Protein AF-A0AAD9GM87-F1 (afdb_monomer)

Organism: NCBI:txid4793

pLDDT: mean 74.03, std 19.78, range [23.42, 97.19]

Sequence (408 aa):
MTSHSIRRGAAAYANASPKLAIQWISTRGAWLLESLTKAFAYIGTTTKEDQSVAKVLAGYPSPDLPVVTPSIRDLQERLSALEYKQLITLRSELYRHVTGFHDVRFNVALEVIDATFAALLIHLEEVQTAAASSDGVTVVHRYLYELQRGVAATNARLGSSISLNTCCKWGGHLKAHWQAVNHGQIGNAVAGGDTLLVSTLENVLNQLVLVNEKLGRLEDTYRQLIAQPPFETPQRLLAQVHPRVAAAGTPPDTPAIAMTSTLAGCLLNWYTNHIWETVKGKKEQNKRADSKAAINIMLILYQKPLEIPAEPVRSHSDGETSYQQWKNALWTLAVAMDAAVNECLYALDQRKPTRKAASLRKRWKALKLTNPDAVQAIVAQFLQMKANGQVIDACTPETHLWKAKDLV

Structure (mmCIF, N/CA/C/O backbone):
data_AF-A0AAD9GM87-F1
#
_entry.id   AF-A0AAD9GM87-F1
#
loop_
_atom_site.group_PDB
_atom_site.id
_atom_site.type_symbol
_atom_site.label_atom_id
_atom_site.label_alt_id
_atom_site.label_comp_id
_atom_site.label_asym_id
_atom_site.label_entity_id
_atom_site.label_seq_id
_atom_site.pdbx_PDB_ins_code
_atom_site.Cartn_x
_atom_site.Cartn_y
_atom_site.Cartn_z
_atom_site.occupancy
_atom_site.B_iso_or_equiv
_atom_site.auth_seq_id
_atom_site.auth_comp_id
_atom_site.auth_asym_id
_atom_site.auth_atom_id
_atom_site.pdbx_PDB_model_num
ATOM 1 N N . MET A 1 1 ? 3.669 17.984 -2.381 1.00 38.38 1 MET A N 1
ATOM 2 C CA . MET A 1 1 ? 4.697 16.917 -2.428 1.00 38.38 1 MET A CA 1
ATOM 3 C C . MET A 1 1 ? 4.401 15.978 -3.592 1.00 38.38 1 MET A C 1
ATOM 5 O O . MET A 1 1 ? 3.254 15.597 -3.761 1.00 38.38 1 MET A O 1
ATOM 9 N N . THR A 1 2 ? 5.383 15.657 -4.441 1.00 33.78 2 THR A N 1
ATOM 10 C CA . THR A 1 2 ? 5.207 14.661 -5.518 1.00 33.78 2 THR A CA 1
ATOM 11 C C . THR A 1 2 ? 5.514 13.267 -4.963 1.00 33.78 2 THR A C 1
ATOM 13 O O . THR A 1 2 ? 6.419 13.124 -4.150 1.00 33.78 2 THR A O 1
ATOM 16 N N . SER A 1 3 ? 4.789 12.230 -5.389 1.00 44.00 3 SER A N 1
ATOM 17 C CA . SER A 1 3 ? 4.810 10.855 -4.832 1.00 44.00 3 SER A CA 1
ATOM 18 C C . SER A 1 3 ? 6.194 10.200 -4.633 1.00 44.00 3 SER A C 1
ATOM 20 O O . SER A 1 3 ? 6.337 9.257 -3.857 1.00 44.00 3 SER A O 1
ATOM 22 N N . HIS A 1 4 ? 7.243 10.702 -5.291 1.00 48.03 4 HIS A N 1
ATOM 23 C CA . HIS A 1 4 ? 8.620 10.249 -5.092 1.00 48.03 4 HIS A CA 1
ATOM 24 C C . HIS A 1 4 ? 9.280 10.760 -3.803 1.00 48.03 4 HIS A C 1
ATOM 26 O O . HIS A 1 4 ? 10.214 10.113 -3.329 1.00 48.03 4 HIS A O 1
ATOM 32 N N . SER A 1 5 ? 8.834 11.882 -3.225 1.00 58.75 5 SER A N 1
ATOM 33 C CA . SER A 1 5 ? 9.427 12.415 -1.990 1.00 58.75 5 SER A CA 1
ATOM 34 C C . SER A 1 5 ? 9.162 11.504 -0.793 1.00 58.75 5 SER A C 1
ATOM 36 O O . SER A 1 5 ? 10.037 11.368 0.050 1.00 58.75 5 SER A O 1
ATOM 38 N N . ILE A 1 6 ? 8.009 10.824 -0.760 1.00 57.88 6 ILE A N 1
ATOM 39 C CA . ILE A 1 6 ? 7.634 9.901 0.323 1.00 57.88 6 ILE A CA 1
ATOM 40 C C . ILE A 1 6 ? 8.477 8.627 0.258 1.00 57.88 6 ILE A C 1
ATOM 42 O O . ILE A 1 6 ? 9.118 8.272 1.239 1.00 57.88 6 ILE A O 1
ATOM 46 N N . ARG A 1 7 ? 8.568 7.981 -0.915 1.00 62.53 7 ARG A N 1
ATOM 47 C CA . ARG A 1 7 ? 9.427 6.793 -1.095 1.00 62.53 7 ARG A CA 1
ATOM 48 C C . ARG A 1 7 ? 10.894 7.098 -0.797 1.00 62.53 7 ARG A C 1
ATOM 50 O O . ARG A 1 7 ? 11.572 6.283 -0.181 1.00 62.53 7 ARG A O 1
ATOM 57 N N . ARG A 1 8 ? 11.379 8.272 -1.219 1.00 65.38 8 ARG A N 1
ATOM 58 C CA . ARG A 1 8 ? 12.744 8.727 -0.929 1.00 65.38 8 ARG A CA 1
ATOM 59 C C . ARG A 1 8 ? 12.942 9.012 0.561 1.00 65.38 8 ARG A C 1
ATOM 61 O O . ARG A 1 8 ? 13.952 8.587 1.103 1.00 65.38 8 ARG A O 1
ATOM 68 N N . GLY A 1 9 ? 12.000 9.705 1.201 1.00 66.69 9 GLY A N 1
ATOM 69 C CA . GLY A 1 9 ? 12.052 10.041 2.625 1.00 66.69 9 GLY A CA 1
ATOM 70 C C . GLY A 1 9 ? 12.019 8.802 3.513 1.00 66.69 9 GLY A C 1
ATOM 71 O O . GLY A 1 9 ? 12.904 8.632 4.339 1.00 66.69 9 GLY A O 1
ATOM 72 N N . ALA A 1 10 ? 11.081 7.884 3.267 1.00 66.94 10 ALA A N 1
ATOM 73 C CA . ALA A 1 10 ? 10.981 6.617 3.989 1.00 66.94 10 ALA A CA 1
ATOM 74 C C . ALA A 1 10 ? 12.241 5.752 3.821 1.00 66.94 10 ALA A C 1
ATOM 76 O O . ALA A 1 10 ? 12.748 5.204 4.795 1.00 66.94 10 ALA A O 1
ATOM 77 N N . ALA A 1 11 ? 12.792 5.669 2.604 1.00 70.44 11 ALA A N 1
ATOM 78 C CA . ALA A 1 11 ? 14.033 4.935 2.364 1.00 70.44 11 ALA A CA 1
ATOM 79 C C . ALA A 1 11 ? 15.238 5.582 3.066 1.00 70.44 11 ALA A C 1
ATOM 81 O O . ALA A 1 11 ? 16.054 4.869 3.642 1.00 70.44 11 ALA A O 1
ATOM 82 N N . ALA A 1 12 ? 15.340 6.915 3.050 1.00 68.00 12 ALA A N 1
ATOM 83 C CA . ALA A 1 12 ? 16.399 7.638 3.751 1.00 68.00 12 ALA A CA 1
ATOM 84 C C . ALA A 1 12 ? 16.293 7.468 5.275 1.00 68.00 12 ALA A C 1
ATOM 86 O O . ALA A 1 12 ? 17.303 7.216 5.925 1.00 68.00 12 ALA A O 1
ATOM 87 N N . TYR A 1 13 ? 15.077 7.541 5.821 1.00 72.25 13 TYR A N 1
ATOM 88 C CA . TYR A 1 13 ? 14.807 7.329 7.241 1.00 72.25 13 TYR A CA 1
ATOM 89 C C . TYR A 1 13 ? 15.160 5.900 7.672 1.00 72.25 13 TYR A C 1
ATOM 91 O O . TYR A 1 13 ? 15.914 5.709 8.620 1.00 72.25 13 TYR A O 1
ATOM 99 N N . ALA A 1 14 ? 14.703 4.886 6.928 1.00 77.25 14 ALA A N 1
ATOM 100 C CA . ALA A 1 14 ? 15.049 3.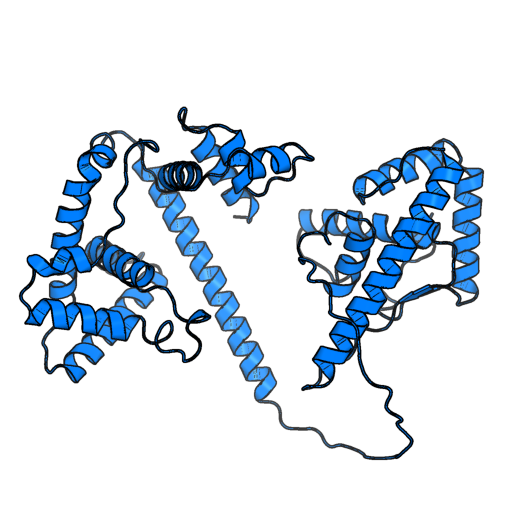495 7.209 1.00 77.25 14 ALA A CA 1
ATOM 101 C C . ALA A 1 14 ? 16.564 3.240 7.109 1.00 77.25 14 ALA A C 1
ATOM 103 O O . ALA A 1 14 ? 17.116 2.517 7.933 1.00 77.25 14 ALA A O 1
ATOM 104 N N . ASN A 1 15 ? 17.249 3.865 6.143 1.00 74.44 15 ASN A N 1
ATOM 105 C CA . ASN A 1 15 ? 18.697 3.728 5.957 1.00 74.44 15 ASN A CA 1
ATOM 106 C C . ASN A 1 15 ? 19.518 4.405 7.066 1.00 74.44 15 ASN A C 1
ATOM 108 O O . ASN A 1 15 ? 20.688 4.082 7.234 1.00 74.44 15 ASN A O 1
ATOM 112 N N . ALA A 1 16 ? 18.929 5.334 7.823 1.00 73.94 16 ALA A N 1
ATOM 113 C CA . ALA A 1 16 ? 19.574 5.907 9.001 1.00 73.94 16 ALA A CA 1
ATOM 114 C C . ALA A 1 16 ? 19.637 4.914 10.177 1.00 73.94 16 ALA A C 1
ATOM 116 O O . ALA A 1 16 ? 20.406 5.127 11.112 1.00 73.94 16 ALA A O 1
ATOM 117 N N . SER A 1 17 ? 18.861 3.822 10.141 1.00 74.00 17 SER A N 1
ATOM 118 C CA . SER A 1 17 ? 18.936 2.771 11.154 1.00 74.00 17 SER A CA 1
ATOM 119 C C . SER A 1 17 ? 20.135 1.851 10.890 1.00 74.00 17 SER A C 1
ATOM 121 O O . SER A 1 17 ? 20.132 1.133 9.888 1.00 74.00 17 SER A O 1
ATOM 123 N N . PRO A 1 18 ? 21.126 1.766 11.802 1.00 76.50 18 PRO A N 1
ATOM 124 C CA . PRO A 1 18 ? 22.280 0.876 11.633 1.00 76.50 18 PRO A CA 1
ATOM 125 C C . PRO A 1 18 ? 21.903 -0.612 11.715 1.00 76.50 18 PRO A C 1
ATOM 127 O O . PRO A 1 18 ? 22.716 -1.478 11.406 1.00 76.50 18 PRO A O 1
ATOM 130 N N . LYS A 1 19 ? 20.669 -0.913 12.141 1.00 79.19 19 LYS A N 1
ATOM 131 C CA . LYS A 1 19 ? 20.128 -2.267 12.304 1.00 79.19 19 LYS A CA 1
ATOM 132 C C . LYS A 1 19 ? 19.410 -2.783 11.052 1.00 79.19 19 LYS A C 1
ATOM 134 O O . LYS A 1 19 ? 18.971 -3.930 11.035 1.00 79.19 19 LYS A O 1
ATOM 139 N N . LEU A 1 20 ? 19.255 -1.954 10.016 1.00 78.81 20 LEU A N 1
ATOM 140 C CA . LEU A 1 20 ? 18.622 -2.346 8.759 1.00 78.81 20 LEU A CA 1
ATOM 141 C C . LEU A 1 20 ? 19.649 -2.431 7.632 1.00 78.81 20 LEU A C 1
ATOM 143 O O . LEU A 1 20 ? 20.338 -1.466 7.315 1.00 78.81 20 LEU A O 1
ATOM 147 N N . ALA A 1 21 ? 19.698 -3.581 6.963 1.00 79.31 21 ALA A N 1
ATOM 148 C CA . ALA A 1 21 ? 20.500 -3.729 5.759 1.00 79.31 21 ALA A CA 1
ATOM 149 C C . ALA A 1 21 ? 19.859 -2.984 4.572 1.00 79.31 21 ALA A C 1
ATOM 151 O O . ALA A 1 21 ? 18.651 -3.079 4.334 1.00 79.31 21 ALA A O 1
ATOM 152 N N . ILE A 1 22 ? 20.681 -2.327 3.745 1.00 72.62 22 ILE A N 1
ATOM 153 C CA . ILE A 1 22 ? 20.227 -1.628 2.526 1.00 72.62 22 ILE A CA 1
ATOM 154 C C . ILE A 1 22 ? 19.474 -2.553 1.559 1.00 72.62 22 ILE A C 1
ATOM 156 O O . ILE A 1 22 ? 18.558 -2.126 0.852 1.00 72.62 22 ILE A O 1
ATOM 160 N N . GLN A 1 23 ? 19.812 -3.843 1.571 1.00 70.75 23 GLN A N 1
ATOM 161 C CA . GLN A 1 23 ? 19.120 -4.894 0.833 1.00 70.75 23 GLN A CA 1
ATOM 162 C C . GLN A 1 23 ? 17.638 -5.000 1.226 1.00 70.75 23 GLN A C 1
ATOM 164 O O . GLN A 1 23 ? 16.769 -5.111 0.355 1.00 70.75 23 GLN A O 1
ATOM 169 N N . TRP A 1 24 ? 17.335 -4.937 2.525 1.00 74.62 24 TRP A N 1
ATOM 170 C CA . TRP A 1 24 ? 15.972 -5.048 3.048 1.00 74.62 24 TRP A CA 1
ATOM 171 C C . TRP A 1 24 ? 15.127 -3.823 2.687 1.00 74.62 24 TRP A C 1
ATOM 173 O O . TRP A 1 24 ? 13.936 -3.947 2.405 1.00 74.62 24 TRP A O 1
ATOM 183 N N . ILE A 1 25 ? 15.750 -2.648 2.619 1.00 69.44 25 ILE A N 1
ATOM 184 C CA . ILE A 1 25 ? 15.097 -1.399 2.207 1.00 69.44 25 ILE A CA 1
ATOM 185 C C . ILE A 1 25 ? 14.853 -1.395 0.688 1.00 69.44 25 ILE A C 1
ATOM 187 O O . ILE A 1 25 ? 13.777 -1.016 0.217 1.00 69.44 25 ILE A O 1
ATOM 191 N N . SER A 1 26 ? 15.835 -1.858 -0.090 1.00 68.25 26 SER A N 1
ATOM 192 C CA . SER A 1 26 ? 15.800 -1.843 -1.560 1.00 68.25 26 SER A CA 1
ATOM 193 C C . SER A 1 26 ? 14.722 -2.764 -2.141 1.00 68.25 26 SER A C 1
ATOM 195 O O . SER A 1 26 ? 14.020 -2.371 -3.076 1.00 68.25 26 SER A O 1
ATOM 197 N N . THR A 1 27 ? 14.550 -3.958 -1.563 1.00 67.19 27 THR A N 1
ATOM 198 C CA . THR A 1 27 ? 13.514 -4.934 -1.958 1.00 67.19 27 THR A CA 1
ATOM 199 C C . THR A 1 27 ? 12.097 -4.408 -1.707 1.00 67.19 27 THR A C 1
ATOM 201 O O . THR A 1 27 ? 11.232 -4.542 -2.571 1.00 67.19 27 THR A O 1
ATOM 204 N N . ARG A 1 28 ? 11.868 -3.719 -0.581 1.00 72.62 28 ARG A N 1
ATOM 205 C CA . ARG A 1 28 ? 10.544 -3.204 -0.168 1.00 72.62 28 ARG A CA 1
ATOM 206 C C . ARG A 1 28 ? 10.148 -1.903 -0.837 1.00 72.62 28 ARG A C 1
ATOM 208 O O . ARG A 1 28 ? 8.976 -1.657 -1.101 1.00 72.62 28 ARG A O 1
ATOM 215 N N . GLY A 1 29 ? 11.123 -1.067 -1.167 1.00 67.88 29 GLY A N 1
ATOM 216 C CA . GLY A 1 29 ? 10.846 0.173 -1.866 1.00 67.88 29 GLY A CA 1
ATOM 217 C C . GLY A 1 29 ? 10.525 -0.013 -3.349 1.00 67.88 29 GLY A C 1
ATOM 218 O O . GLY A 1 29 ? 10.421 1.004 -4.026 1.00 67.88 29 GLY A O 1
ATOM 219 N N . ALA A 1 30 ? 10.400 -1.246 -3.868 1.00 61.91 30 ALA A N 1
ATOM 220 C CA . ALA A 1 30 ? 10.158 -1.560 -5.282 1.00 61.91 30 ALA A CA 1
ATOM 221 C C . ALA A 1 30 ? 11.105 -0.792 -6.228 1.00 61.91 30 ALA A C 1
ATOM 223 O O . ALA A 1 30 ? 10.689 -0.213 -7.240 1.00 61.91 30 ALA A O 1
ATOM 224 N N . TRP A 1 31 ? 12.381 -0.700 -5.840 1.00 62.16 31 TRP A N 1
ATOM 225 C CA . TRP A 1 31 ? 13.426 -0.071 -6.640 1.00 62.16 31 TRP A CA 1
ATOM 226 C C . TRP A 1 31 ? 13.894 -1.085 -7.686 1.00 62.16 31 TRP A C 1
ATOM 228 O O . TRP A 1 31 ? 14.299 -2.199 -7.357 1.00 62.16 31 TRP A O 1
ATOM 238 N N . LEU A 1 32 ? 13.818 -0.707 -8.962 1.00 51.78 32 LEU A N 1
ATOM 239 C CA . LEU A 1 32 ? 14.325 -1.517 -10.067 1.00 51.78 32 LEU A CA 1
ATOM 240 C C . LEU A 1 32 ? 15.862 -1.570 -9.999 1.00 51.78 32 LEU A C 1
ATOM 242 O O . LEU A 1 32 ? 16.528 -0.711 -10.573 1.00 51.78 32 LEU A O 1
ATOM 246 N N . LEU A 1 33 ? 16.424 -2.585 -9.337 1.00 49.31 33 LEU A N 1
ATOM 247 C CA . LEU A 1 33 ? 17.770 -3.073 -9.649 1.00 49.31 33 LEU A CA 1
ATOM 248 C C . LEU A 1 33 ? 17.645 -4.443 -10.331 1.00 49.31 33 LEU A C 1
ATOM 250 O O . LEU A 1 33 ? 16.914 -5.324 -9.878 1.00 49.31 33 LEU A O 1
ATOM 254 N N . GLU A 1 34 ? 18.295 -4.600 -11.484 1.00 57.72 34 GLU A N 1
ATOM 255 C CA . GLU A 1 34 ? 18.295 -5.849 -12.255 1.00 57.72 34 GLU A CA 1
ATOM 256 C C . GLU A 1 34 ? 18.873 -7.012 -11.438 1.00 57.72 34 GLU A C 1
ATOM 258 O O . GLU A 1 34 ? 19.843 -6.814 -10.721 1.00 57.72 34 GLU A O 1
ATOM 263 N N . SER A 1 35 ? 18.325 -8.223 -11.619 1.00 41.81 35 SER A N 1
ATOM 264 C CA . SER A 1 35 ? 18.766 -9.548 -11.115 1.00 41.81 35 SER A CA 1
ATOM 265 C C . SER A 1 35 ? 19.066 -9.705 -9.605 1.00 41.81 35 SER A C 1
ATOM 267 O O . SER A 1 35 ? 18.519 -10.624 -8.998 1.00 41.81 35 SER A O 1
ATOM 269 N N . LEU A 1 36 ? 19.820 -8.802 -8.966 1.00 45.97 36 LEU A N 1
ATOM 270 C CA . LEU A 1 36 ? 20.133 -8.788 -7.534 1.00 45.97 36 LEU A CA 1
ATOM 271 C C . LEU A 1 36 ? 18.905 -8.525 -6.654 1.00 45.97 36 LEU A C 1
ATOM 273 O O . LEU A 1 36 ? 18.722 -9.246 -5.683 1.00 45.97 36 LEU A O 1
ATOM 277 N N . THR A 1 37 ? 18.012 -7.576 -6.984 1.00 50.72 37 THR A N 1
ATOM 278 C CA . THR A 1 37 ? 16.775 -7.374 -6.190 1.00 50.72 37 THR A CA 1
ATOM 279 C C . THR A 1 37 ? 15.890 -8.617 -6.214 1.00 50.72 37 THR A C 1
ATOM 281 O O . THR A 1 37 ? 15.224 -8.914 -5.228 1.00 50.72 37 THR A O 1
ATOM 284 N N . LYS A 1 38 ? 15.913 -9.380 -7.316 1.00 47.25 38 LYS A N 1
ATOM 285 C CA . LYS A 1 38 ? 15.184 -10.646 -7.424 1.00 47.25 38 LYS A CA 1
ATOM 286 C C . LYS A 1 38 ? 15.829 -11.705 -6.526 1.00 47.25 38 LYS A C 1
ATOM 288 O O . LYS A 1 38 ? 15.128 -12.268 -5.701 1.00 47.25 38 LYS A O 1
ATOM 293 N N . ALA A 1 39 ? 17.147 -11.905 -6.596 1.00 45.66 39 ALA A N 1
ATOM 294 C CA . ALA A 1 39 ? 17.861 -12.817 -5.694 1.00 45.66 39 ALA A CA 1
ATOM 295 C C . ALA A 1 39 ? 17.660 -12.455 -4.207 1.00 45.66 39 ALA A C 1
ATOM 297 O O . ALA A 1 39 ? 17.397 -13.326 -3.384 1.00 45.66 39 ALA A O 1
ATOM 298 N N . PHE A 1 40 ? 17.678 -11.165 -3.872 1.00 49.47 40 PHE A N 1
ATOM 299 C CA . PHE A 1 40 ? 17.427 -10.674 -2.519 1.00 49.47 40 PHE A CA 1
ATOM 300 C C . PHE A 1 40 ? 15.969 -10.780 -2.070 1.00 49.47 40 PHE A C 1
ATOM 302 O O . PHE A 1 40 ? 15.737 -10.936 -0.878 1.00 49.47 40 PHE A O 1
ATOM 309 N N . ALA A 1 41 ? 15.000 -10.741 -2.986 1.00 55.00 41 ALA A N 1
ATOM 310 C CA . ALA A 1 41 ? 13.604 -11.040 -2.675 1.00 55.00 41 ALA A CA 1
ATOM 311 C C . ALA A 1 41 ? 13.370 -12.542 -2.427 1.00 55.00 41 ALA A C 1
ATOM 313 O O . ALA A 1 41 ? 12.515 -12.899 -1.633 1.00 55.00 41 ALA A O 1
ATOM 314 N N . TYR A 1 42 ? 14.139 -13.434 -3.064 1.00 47.28 42 TYR A N 1
ATOM 315 C CA . TYR A 1 42 ? 14.036 -14.880 -2.810 1.00 47.28 42 TYR A CA 1
ATOM 316 C C . TYR A 1 42 ? 14.801 -15.336 -1.555 1.00 47.28 42 TYR A C 1
ATOM 318 O O . TYR A 1 42 ? 14.427 -16.339 -0.958 1.00 47.28 42 TYR A O 1
ATOM 326 N N . ILE A 1 43 ? 15.862 -14.622 -1.156 1.00 49.62 43 ILE A N 1
ATOM 327 C CA . ILE A 1 43 ? 16.768 -15.031 -0.063 1.00 49.62 43 ILE A CA 1
ATOM 328 C C . ILE A 1 43 ? 16.617 -14.154 1.200 1.00 49.62 43 ILE A C 1
ATOM 330 O O . ILE A 1 43 ? 16.989 -14.587 2.284 1.00 49.62 43 ILE A O 1
ATOM 334 N N . GLY A 1 44 ? 16.075 -12.933 1.099 1.00 49.44 44 GLY A N 1
ATOM 335 C CA . GLY A 1 44 ? 16.122 -11.922 2.171 1.00 49.44 44 GLY A CA 1
ATOM 336 C C . GLY A 1 44 ? 14.846 -11.098 2.357 1.00 49.44 44 GLY A C 1
ATOM 337 O O . GLY A 1 44 ? 14.932 -9.896 2.631 1.00 49.44 44 GLY A O 1
ATOM 338 N N . THR A 1 45 ? 13.675 -11.710 2.158 1.00 60.53 45 THR A N 1
ATOM 339 C CA . THR A 1 45 ? 12.394 -11.150 2.617 1.00 60.53 45 THR A CA 1
ATOM 340 C C . THR A 1 45 ? 11.655 -12.168 3.475 1.00 60.53 45 THR A C 1
ATOM 342 O O . THR A 1 45 ? 10.713 -12.824 3.034 1.00 60.53 45 THR A O 1
ATOM 345 N N . THR A 1 46 ? 12.111 -12.325 4.711 1.00 71.75 46 THR A N 1
ATOM 346 C CA . THR A 1 46 ? 11.346 -13.003 5.754 1.00 71.75 46 THR A CA 1
ATOM 347 C C . THR A 1 46 ? 10.356 -12.029 6.393 1.00 71.75 46 THR A C 1
ATOM 349 O O . THR A 1 46 ? 10.583 -10.816 6.439 1.00 71.75 46 THR A O 1
ATOM 352 N N . THR A 1 47 ? 9.276 -12.560 6.971 1.00 77.12 47 THR A N 1
ATOM 353 C CA . THR A 1 47 ? 8.319 -11.770 7.762 1.00 77.12 47 THR A CA 1
ATOM 354 C C . THR A 1 47 ? 9.007 -10.999 8.892 1.00 77.12 47 THR A C 1
ATOM 356 O O . THR A 1 47 ? 8.599 -9.888 9.221 1.00 77.12 47 THR A O 1
ATOM 359 N N . LYS A 1 48 ? 10.089 -11.547 9.464 1.00 78.56 48 LYS A N 1
ATOM 360 C CA . LYS A 1 48 ? 10.887 -10.874 10.496 1.00 78.56 48 LYS A CA 1
ATOM 361 C C . LYS A 1 48 ? 11.514 -9.585 9.964 1.00 78.56 48 LYS A C 1
ATOM 363 O O . LYS A 1 48 ? 11.443 -8.553 10.622 1.00 78.56 48 LYS A O 1
ATOM 368 N N . GLU A 1 49 ? 12.094 -9.626 8.770 1.00 81.31 49 GLU A N 1
ATOM 369 C CA . GLU A 1 49 ? 12.698 -8.447 8.141 1.00 81.31 49 GLU A CA 1
ATOM 370 C C . GLU A 1 49 ? 11.640 -7.421 7.721 1.00 81.31 49 GLU A C 1
ATOM 372 O O . GLU A 1 49 ? 11.878 -6.219 7.849 1.00 81.31 49 GLU A O 1
ATOM 377 N N . ASP A 1 50 ? 10.458 -7.875 7.281 1.00 79.19 50 ASP A N 1
ATOM 378 C CA . ASP A 1 50 ? 9.320 -6.989 6.997 1.00 79.19 50 ASP A CA 1
ATOM 379 C C . ASP A 1 50 ? 8.903 -6.225 8.246 1.00 79.19 50 ASP A C 1
ATOM 381 O O . ASP A 1 50 ? 8.769 -5.001 8.217 1.00 79.19 50 ASP A O 1
ATOM 385 N N . GLN A 1 51 ? 8.767 -6.941 9.359 1.00 82.06 51 GLN A N 1
ATOM 386 C CA . GLN A 1 51 ? 8.445 -6.347 10.646 1.00 82.06 51 GLN A CA 1
ATOM 387 C C . GLN A 1 51 ? 9.546 -5.393 11.114 1.00 82.06 51 GLN A C 1
ATOM 389 O O . GLN A 1 51 ? 9.224 -4.309 11.586 1.00 82.06 51 GLN A O 1
ATOM 394 N N . SER A 1 52 ? 10.829 -5.728 10.952 1.00 83.62 52 SER A N 1
ATOM 395 C CA . SER A 1 52 ? 11.938 -4.834 11.314 1.00 83.62 52 SER A CA 1
ATOM 396 C C . SER A 1 52 ? 11.899 -3.515 10.540 1.00 83.62 52 SER A C 1
ATOM 398 O O . SER A 1 52 ? 12.031 -2.445 11.137 1.00 83.62 52 SER A O 1
ATOM 400 N N . VAL A 1 53 ? 11.669 -3.563 9.225 1.00 80.88 53 VAL A N 1
ATOM 401 C CA . VAL A 1 53 ? 11.550 -2.347 8.405 1.00 80.88 53 VAL A CA 1
ATOM 402 C C . VAL A 1 53 ? 10.295 -1.558 8.780 1.00 80.88 53 VAL A C 1
ATOM 404 O O . VAL A 1 53 ? 10.377 -0.344 8.956 1.00 80.88 53 VAL A O 1
ATOM 407 N N . ALA A 1 54 ? 9.153 -2.227 8.960 1.00 81.06 54 ALA A N 1
ATOM 408 C CA . ALA A 1 54 ? 7.908 -1.581 9.368 1.00 81.06 54 ALA A CA 1
ATOM 409 C C . ALA A 1 54 ? 8.033 -0.895 10.736 1.00 81.06 54 ALA A C 1
ATOM 411 O O . ALA A 1 54 ? 7.565 0.228 10.895 1.00 81.06 54 ALA A O 1
ATOM 412 N N . LYS A 1 55 ? 8.718 -1.526 11.698 1.00 83.44 55 LYS A N 1
ATOM 413 C CA . LYS A 1 55 ? 8.984 -0.956 13.024 1.00 83.44 55 LYS A CA 1
ATOM 414 C C . LYS A 1 55 ? 9.783 0.336 12.926 1.00 83.44 55 LYS A C 1
ATOM 416 O O . LYS A 1 55 ? 9.368 1.345 13.483 1.00 83.44 55 LYS A O 1
ATOM 421 N N . VAL A 1 56 ? 10.886 0.326 12.176 1.00 82.62 56 VAL A N 1
ATOM 422 C CA . VAL A 1 56 ? 11.682 1.542 11.979 1.00 82.62 56 VAL A CA 1
ATOM 423 C C . VAL A 1 56 ? 10.831 2.618 11.313 1.00 82.62 56 VAL A C 1
ATOM 425 O O . VAL A 1 56 ? 10.760 3.721 11.829 1.00 82.62 56 VAL A O 1
ATOM 428 N N . LEU A 1 57 ? 10.106 2.304 10.236 1.00 79.62 57 LEU A N 1
ATOM 429 C CA . LEU A 1 57 ? 9.238 3.283 9.566 1.00 79.62 57 LEU A CA 1
ATOM 430 C C . LEU A 1 57 ? 8.112 3.829 10.461 1.00 79.62 57 LEU A C 1
ATOM 432 O O . LEU A 1 57 ? 7.678 4.958 10.256 1.00 79.62 57 LEU A O 1
ATOM 436 N N . ALA A 1 58 ? 7.661 3.053 11.445 1.00 80.00 58 ALA A N 1
ATOM 437 C CA . ALA A 1 58 ? 6.689 3.470 12.450 1.00 80.00 58 ALA A CA 1
ATOM 438 C C . ALA A 1 58 ? 7.315 4.238 13.636 1.00 80.00 58 ALA A C 1
ATOM 440 O O . ALA A 1 58 ? 6.592 4.615 14.554 1.00 80.00 58 ALA A O 1
ATOM 441 N N . GLY A 1 59 ? 8.631 4.483 13.628 1.00 81.50 59 GLY A N 1
ATOM 442 C CA . GLY A 1 59 ? 9.341 5.249 14.657 1.00 81.50 59 GLY A CA 1
ATOM 443 C C . GLY A 1 59 ? 9.911 4.426 15.810 1.00 81.50 59 GLY A C 1
ATOM 444 O O . GLY A 1 59 ? 10.428 5.003 16.765 1.00 81.50 59 GLY A O 1
ATOM 445 N N . TYR A 1 60 ? 9.845 3.094 15.754 1.00 82.25 60 TYR A N 1
ATOM 446 C CA . TYR A 1 60 ? 10.405 2.257 16.812 1.00 82.25 60 TYR A CA 1
ATOM 447 C C . TYR A 1 60 ? 11.939 2.185 16.706 1.00 82.25 60 TYR A C 1
ATOM 449 O O . TYR A 1 60 ? 12.470 1.848 15.640 1.00 82.25 60 TYR A O 1
ATOM 457 N N . PRO A 1 61 ? 12.676 2.431 17.805 1.00 77.62 61 PRO A N 1
ATOM 458 C CA . PRO A 1 61 ? 14.138 2.522 17.784 1.00 77.62 61 PRO A CA 1
ATOM 459 C C . PRO A 1 61 ? 14.827 1.155 17.656 1.00 77.62 61 PRO A C 1
ATOM 461 O O . PRO A 1 61 ? 15.984 1.063 17.238 1.00 77.62 61 PRO A O 1
ATOM 464 N N . SER A 1 62 ? 14.130 0.077 18.022 1.00 84.06 62 SER A N 1
ATOM 465 C CA . SER A 1 62 ? 14.699 -1.265 18.117 1.00 84.06 62 SER A CA 1
ATOM 466 C C . SER A 1 62 ? 13.924 -2.265 17.252 1.00 84.06 62 SER A C 1
ATOM 468 O O . SER A 1 62 ? 13.036 -2.951 17.759 1.00 84.06 62 SER A O 1
ATOM 470 N N . PRO A 1 63 ? 14.271 -2.417 15.956 1.00 84.06 63 PRO A N 1
ATOM 471 C CA . PRO A 1 63 ? 13.639 -3.398 15.066 1.00 84.06 63 PRO A CA 1
ATOM 472 C C . PRO A 1 63 ? 13.684 -4.844 15.590 1.00 84.06 63 PRO A C 1
ATOM 474 O O . PRO A 1 63 ? 12.754 -5.616 15.341 1.00 84.06 63 PRO A O 1
ATOM 477 N N . ASP A 1 64 ? 14.726 -5.192 16.348 1.00 83.38 64 ASP A N 1
ATOM 478 C CA . ASP A 1 64 ? 14.943 -6.542 16.884 1.00 83.38 64 ASP A CA 1
ATOM 479 C C . ASP A 1 64 ? 14.026 -6.889 18.059 1.00 83.38 64 ASP A C 1
ATOM 481 O O . ASP A 1 64 ? 13.742 -8.062 18.299 1.00 83.38 64 ASP A O 1
ATOM 485 N N . LEU A 1 65 ? 13.548 -5.879 18.790 1.00 85.00 65 LEU A N 1
ATOM 486 C CA . LEU A 1 65 ? 12.638 -6.093 19.907 1.00 85.00 65 LEU A CA 1
ATOM 487 C C . LEU A 1 65 ? 11.218 -6.343 19.378 1.00 85.00 65 LEU A C 1
ATOM 489 O O . LEU A 1 65 ? 10.833 -5.784 18.343 1.00 85.00 65 LEU A O 1
ATOM 493 N N . PRO A 1 66 ? 10.408 -7.182 20.042 1.00 84.44 66 PRO A N 1
ATOM 494 C CA . PRO A 1 66 ? 9.012 -7.354 19.665 1.00 84.44 66 PRO A CA 1
ATOM 495 C C . PRO A 1 66 ? 8.255 -6.023 19.782 1.00 84.44 66 PRO A C 1
ATOM 497 O O . PRO A 1 66 ? 8.632 -5.138 20.550 1.00 84.44 66 PRO A O 1
ATOM 500 N N . VAL A 1 67 ? 7.209 -5.875 18.972 1.00 86.62 67 VAL A N 1
ATOM 501 C CA . VAL A 1 67 ? 6.203 -4.818 19.116 1.00 86.62 67 VAL A CA 1
ATOM 502 C C . VAL A 1 67 ? 4.860 -5.517 19.099 1.00 86.62 67 VAL A C 1
ATOM 504 O O . VAL A 1 67 ? 4.559 -6.236 18.146 1.00 86.62 67 VAL A O 1
ATOM 507 N N . VAL A 1 68 ? 4.072 -5.315 20.144 1.00 87.31 68 VAL A N 1
ATOM 508 C CA . VAL A 1 68 ? 2.701 -5.807 20.224 1.00 87.31 68 VAL A CA 1
ATOM 509 C C . VAL A 1 68 ? 1.772 -4.709 19.725 1.00 87.31 68 VAL A C 1
ATOM 511 O O . VAL A 1 68 ? 1.768 -3.590 20.246 1.00 87.31 68 VAL A O 1
ATOM 514 N N . THR A 1 69 ? 1.014 -5.025 18.678 1.00 88.31 69 THR A N 1
ATOM 515 C CA . THR A 1 69 ? -0.048 -4.165 18.153 1.00 88.31 69 THR A CA 1
ATOM 516 C C . THR A 1 69 ? -1.183 -4.099 19.177 1.00 88.31 69 THR A C 1
ATOM 518 O O . THR A 1 69 ? -1.582 -5.153 19.670 1.00 88.31 69 THR A O 1
ATOM 521 N N . PRO A 1 70 ? -1.708 -2.906 19.510 1.00 90.88 70 PRO A N 1
ATOM 522 C CA . PRO A 1 70 ? -2.805 -2.798 20.467 1.00 90.88 70 PRO A CA 1
ATOM 523 C C . PRO A 1 70 ? -4.043 -3.525 19.939 1.00 90.88 70 PRO A C 1
ATOM 525 O O . PRO A 1 70 ? -4.318 -3.464 18.741 1.00 90.88 70 PRO A O 1
ATOM 528 N N . SER A 1 71 ? -4.807 -4.177 20.814 1.00 94.06 71 SER A N 1
ATOM 529 C CA . SER A 1 71 ? -6.070 -4.821 20.454 1.00 94.06 71 SER A CA 1
ATOM 530 C C . SER A 1 71 ? -7.128 -4.551 21.512 1.00 94.06 71 SER A C 1
ATOM 532 O O . SER A 1 71 ? -6.852 -4.556 22.706 1.00 94.06 71 SER A O 1
ATOM 534 N N . ILE A 1 72 ? -8.386 -4.387 21.103 1.00 94.88 72 ILE A N 1
ATOM 535 C CA . ILE A 1 72 ? -9.479 -4.262 22.074 1.00 94.88 72 ILE A CA 1
ATOM 536 C C . ILE A 1 72 ? -9.666 -5.520 22.931 1.00 94.88 72 ILE A C 1
ATOM 538 O O . ILE A 1 72 ? -10.274 -5.433 23.994 1.00 94.88 72 ILE A O 1
ATOM 542 N N . ARG A 1 73 ? -9.122 -6.671 22.508 1.00 94.38 73 ARG A N 1
ATOM 543 C CA . ARG A 1 73 ? -9.117 -7.908 23.304 1.00 94.38 73 ARG A CA 1
ATOM 544 C C . ARG A 1 73 ? -8.353 -7.735 24.620 1.00 94.38 73 ARG A C 1
ATOM 546 O O . ARG A 1 73 ? -8.728 -8.345 25.615 1.00 94.38 73 ARG A O 1
ATOM 553 N N . ASP A 1 74 ? -7.389 -6.815 24.663 1.00 91.44 74 ASP A N 1
ATOM 554 C CA . ASP A 1 74 ? -6.616 -6.473 25.865 1.00 91.44 74 ASP A CA 1
ATOM 555 C C . ASP A 1 74 ? -7.480 -5.807 26.959 1.00 91.44 74 ASP A C 1
ATOM 557 O O . ASP A 1 74 ? -7.060 -5.664 28.110 1.00 91.44 74 ASP A O 1
ATOM 561 N N . LEU A 1 75 ? -8.706 -5.391 26.615 1.00 93.75 75 LEU A N 1
ATOM 562 C CA . LEU A 1 75 ? -9.685 -4.843 27.552 1.00 93.75 75 LEU A CA 1
ATOM 563 C C . LEU A 1 75 ? -10.637 -5.890 28.137 1.00 93.75 75 LEU A C 1
ATOM 565 O O . LEU A 1 75 ? -11.379 -5.557 29.059 1.00 93.75 75 LEU A O 1
ATOM 569 N N . GLN A 1 76 ? -10.625 -7.134 27.649 1.00 92.88 76 GLN A N 1
ATOM 570 C CA . GLN A 1 76 ? -11.587 -8.159 28.066 1.00 92.88 76 GLN A CA 1
ATOM 571 C C . GLN A 1 76 ? -11.545 -8.438 29.573 1.00 92.88 76 GLN A C 1
ATOM 573 O O . GLN A 1 76 ? -12.589 -8.605 30.194 1.00 92.88 76 GLN A O 1
ATOM 578 N N . GLU A 1 77 ? -10.351 -8.451 30.165 1.00 90.06 77 GLU A N 1
ATOM 579 C CA . GLU A 1 77 ? -10.158 -8.669 31.606 1.00 90.06 77 GLU A CA 1
ATOM 580 C C . GLU A 1 77 ? -10.229 -7.369 32.426 1.00 90.06 77 GLU A C 1
ATOM 582 O O . GLU A 1 77 ? -10.280 -7.406 33.652 1.00 90.06 77 GLU A O 1
ATOM 587 N N . ARG A 1 78 ? -10.216 -6.206 31.759 1.00 91.25 78 ARG A N 1
ATOM 588 C CA . ARG A 1 78 ? -10.175 -4.875 32.396 1.00 91.25 78 ARG A CA 1
ATOM 589 C C . ARG A 1 78 ? -11.540 -4.203 32.481 1.00 91.25 78 ARG A C 1
ATOM 591 O O . ARG A 1 78 ? -11.706 -3.277 33.269 1.00 91.25 78 ARG A O 1
ATOM 598 N N . LEU A 1 79 ? -12.487 -4.629 31.652 1.00 94.12 79 LEU A N 1
ATOM 599 C CA . LEU A 1 79 ? -13.843 -4.098 31.598 1.00 94.12 79 LEU A CA 1
ATOM 600 C C . LEU A 1 79 ? -14.836 -5.103 32.170 1.00 94.12 79 LEU A C 1
ATOM 602 O O . LEU A 1 79 ? -14.630 -6.315 32.103 1.00 94.12 79 LEU A O 1
ATOM 606 N N . SER A 1 80 ? -15.964 -4.607 32.679 1.00 94.06 80 SER A N 1
ATOM 607 C CA . SER A 1 80 ? -17.088 -5.490 32.988 1.00 94.06 80 SER A CA 1
ATOM 608 C C . SER A 1 80 ? -17.606 -6.179 31.716 1.00 94.06 80 SER A C 1
ATOM 610 O O . SER A 1 80 ? -17.482 -5.654 30.607 1.00 94.06 80 SER A O 1
ATOM 612 N N . ALA A 1 81 ? -18.260 -7.336 31.858 1.00 93.00 81 ALA A N 1
ATOM 613 C CA . ALA A 1 81 ? -18.832 -8.058 30.714 1.00 93.00 81 ALA A CA 1
ATOM 614 C C . ALA A 1 81 ? -19.813 -7.195 29.892 1.00 93.00 81 ALA A C 1
ATOM 616 O O . ALA A 1 81 ? -19.884 -7.313 28.667 1.00 93.00 81 ALA A O 1
ATOM 617 N N . LEU A 1 82 ? -20.548 -6.299 30.563 1.00 92.88 82 LEU A N 1
ATOM 618 C CA . LEU A 1 82 ? -21.455 -5.355 29.917 1.00 92.88 82 LEU A CA 1
ATOM 619 C C . LEU A 1 82 ? -20.694 -4.303 29.101 1.00 92.88 82 LEU A C 1
ATOM 621 O O . LEU A 1 82 ? -21.031 -4.078 27.939 1.00 92.88 82 LEU A O 1
ATOM 625 N N . GLU A 1 83 ? -19.666 -3.683 29.678 1.00 94.62 83 GLU A N 1
ATOM 626 C CA . GLU A 1 83 ? -18.842 -2.681 28.989 1.00 94.62 83 GLU A CA 1
ATOM 627 C C . GLU A 1 83 ? -18.057 -3.292 27.829 1.00 94.62 83 GLU A C 1
ATOM 629 O O . GLU A 1 83 ? -17.971 -2.701 26.754 1.00 94.62 83 GLU A O 1
ATOM 634 N N . TYR A 1 84 ? -17.541 -4.508 27.997 1.00 95.50 84 TYR A N 1
ATOM 635 C CA . TYR A 1 84 ? -16.869 -5.209 26.912 1.00 95.50 84 TYR A CA 1
ATOM 636 C C . TYR A 1 84 ? -17.841 -5.526 25.767 1.00 95.50 84 TYR A C 1
ATOM 638 O O . TYR A 1 84 ? -17.528 -5.312 24.595 1.00 95.50 84 TYR A O 1
ATOM 646 N N . LYS A 1 85 ? -19.078 -5.935 26.078 1.00 94.06 85 LYS A N 1
ATOM 647 C CA . LYS A 1 85 ? -20.125 -6.104 25.061 1.00 94.06 85 LYS A CA 1
ATOM 648 C C . LYS A 1 85 ? -20.436 -4.787 24.347 1.00 94.06 85 LYS A C 1
ATOM 650 O O . LYS A 1 85 ? -20.568 -4.788 23.122 1.00 94.06 85 LYS A O 1
ATOM 655 N N . GLN A 1 86 ? -20.533 -3.676 25.075 1.00 96.06 86 GLN A N 1
ATOM 656 C CA . GLN A 1 86 ? -20.721 -2.337 24.505 1.00 96.06 86 GLN A CA 1
ATOM 657 C C . GLN A 1 86 ? -19.580 -1.964 23.545 1.00 96.06 86 GLN A C 1
ATOM 659 O O . GLN A 1 86 ? -19.849 -1.541 22.420 1.00 96.06 86 GLN A O 1
ATOM 664 N N . LEU A 1 87 ? -18.328 -2.205 23.939 1.00 96.75 87 LEU A N 1
ATOM 665 C CA . LEU A 1 87 ? -17.131 -1.979 23.125 1.00 96.75 87 LEU A CA 1
ATOM 666 C C . LEU A 1 87 ? -17.159 -2.784 21.813 1.00 96.75 87 LEU A C 1
ATOM 668 O O . LEU A 1 87 ? -16.987 -2.217 20.732 1.00 96.75 87 LEU A O 1
ATOM 672 N N . ILE A 1 88 ? -17.432 -4.091 21.887 1.00 95.88 88 ILE A N 1
ATOM 673 C CA . ILE A 1 88 ? -17.530 -4.973 20.709 1.00 95.88 88 ILE A CA 1
ATOM 674 C C . ILE A 1 88 ? -18.680 -4.549 19.789 1.00 95.88 88 ILE A C 1
ATOM 676 O O . ILE A 1 88 ? -18.568 -4.595 18.559 1.00 95.88 88 ILE A O 1
ATOM 680 N N . THR A 1 89 ? -19.789 -4.116 20.381 1.00 95.25 89 THR A N 1
ATOM 681 C CA . THR A 1 89 ? -20.970 -3.643 19.658 1.00 95.25 89 THR A CA 1
ATOM 682 C C . THR A 1 89 ? -20.663 -2.348 18.905 1.00 95.25 89 THR A C 1
ATOM 684 O O . THR A 1 89 ? -20.998 -2.254 17.724 1.00 95.25 89 THR A O 1
ATOM 687 N N . LEU A 1 90 ? -19.969 -1.400 19.543 1.00 96.19 90 LEU A N 1
ATOM 688 C CA . LEU A 1 90 ? -19.530 -0.150 18.922 1.00 96.19 90 LEU A CA 1
ATOM 689 C C . LEU A 1 90 ? -18.542 -0.396 17.781 1.00 96.19 90 LEU A C 1
ATOM 691 O O . LEU A 1 90 ? -18.727 0.137 16.687 1.00 96.19 90 LEU A O 1
ATOM 695 N N . ARG A 1 91 ? -17.536 -1.254 17.996 1.00 95.00 91 ARG A N 1
ATOM 696 C CA . ARG A 1 91 ? -16.618 -1.689 16.933 1.00 95.00 91 ARG A CA 1
ATOM 697 C C . ARG A 1 91 ? -17.400 -2.223 15.734 1.00 95.00 91 ARG A C 1
ATOM 699 O O . ARG A 1 91 ? -17.154 -1.831 14.601 1.00 95.00 91 ARG A O 1
ATOM 706 N N . SER A 1 92 ? -18.357 -3.113 15.977 1.00 93.56 92 SER A N 1
ATOM 707 C CA . SER A 1 92 ? -19.119 -3.747 14.897 1.00 93.56 92 SER A CA 1
ATOM 708 C C . SER A 1 92 ? -19.997 -2.741 14.139 1.00 93.56 92 SER A C 1
ATOM 710 O O . SER A 1 92 ? -20.110 -2.850 12.925 1.00 93.56 92 SER A O 1
ATOM 712 N N . GLU A 1 93 ? -20.544 -1.717 14.808 1.00 92.81 93 GLU A N 1
ATOM 713 C CA . GLU A 1 93 ? -21.257 -0.619 14.131 1.00 92.81 93 GLU A CA 1
ATOM 714 C C . GLU A 1 93 ? -20.351 0.217 13.227 1.00 92.81 93 GLU A C 1
ATOM 716 O O . GLU A 1 93 ? -20.718 0.514 12.088 1.00 92.81 93 GLU A O 1
ATOM 721 N N . LEU A 1 94 ? -19.165 0.589 13.713 1.00 92.25 94 LEU A N 1
ATOM 722 C CA . LEU A 1 94 ? -18.229 1.428 12.962 1.00 92.25 94 LEU A CA 1
ATOM 723 C C . LEU A 1 94 ? -17.657 0.704 11.734 1.00 92.25 94 LEU A C 1
ATOM 725 O O . LEU A 1 94 ? -17.432 1.332 10.702 1.00 92.25 94 LEU A O 1
ATOM 729 N N . TYR A 1 95 ? -17.472 -0.616 11.820 1.00 92.31 95 TYR A N 1
ATOM 730 C CA . TYR A 1 95 ? -16.861 -1.442 10.770 1.00 92.31 95 TYR A CA 1
ATOM 731 C C . TYR A 1 95 ? -17.869 -2.310 9.996 1.00 92.31 95 TYR A C 1
ATOM 733 O O . TYR A 1 95 ? -17.483 -3.219 9.254 1.00 92.31 95 TYR A O 1
ATOM 741 N N . ARG A 1 96 ? -19.171 -2.021 10.106 1.00 89.50 96 ARG A N 1
ATOM 742 C CA . ARG A 1 96 ? -20.244 -2.800 9.456 1.00 89.50 96 ARG A CA 1
ATOM 743 C C . ARG A 1 96 ? -20.143 -2.895 7.930 1.00 89.50 96 ARG A C 1
ATOM 745 O O . ARG A 1 96 ? -20.737 -3.782 7.343 1.00 89.50 96 ARG A O 1
ATOM 752 N N . HIS A 1 97 ? -19.423 -1.974 7.287 1.00 89.69 97 HIS A N 1
ATOM 753 C CA . HIS A 1 97 ? -19.267 -1.931 5.824 1.00 89.69 97 HIS A CA 1
ATOM 754 C C . HIS A 1 97 ? -18.084 -2.744 5.300 1.00 89.69 97 HIS A C 1
ATOM 756 O O . HIS A 1 97 ? -17.920 -2.874 4.093 1.00 89.69 97 HIS A O 1
ATOM 762 N N . VAL A 1 98 ? -17.240 -3.256 6.195 1.00 90.44 98 VAL A N 1
ATOM 763 C CA . VAL A 1 98 ? -16.049 -4.045 5.842 1.00 90.44 98 VAL A CA 1
ATOM 764 C C . VAL A 1 98 ? -16.106 -5.461 6.419 1.00 90.44 98 VAL A C 1
ATOM 766 O O . VAL A 1 98 ? -15.110 -6.182 6.430 1.00 90.44 98 VAL A O 1
ATOM 769 N N . THR A 1 99 ? -17.278 -5.850 6.922 1.00 87.50 99 THR A N 1
ATOM 770 C CA . THR A 1 99 ? -17.573 -7.153 7.518 1.00 87.50 99 THR A CA 1
ATOM 771 C C . THR A 1 99 ? -18.971 -7.612 7.103 1.00 87.50 99 THR A C 1
ATOM 773 O O . THR A 1 99 ? -19.804 -6.797 6.717 1.00 87.50 99 THR A O 1
ATOM 776 N N . GLY A 1 100 ? -19.246 -8.917 7.186 1.00 85.12 100 GLY A N 1
ATOM 777 C CA . GLY A 1 100 ? -20.573 -9.475 6.905 1.00 85.12 100 GLY A CA 1
ATOM 778 C C . GLY A 1 100 ? -20.860 -9.797 5.433 1.00 85.12 100 GLY A C 1
ATOM 779 O O . GLY A 1 100 ? -21.989 -10.161 5.113 1.00 85.12 100 GLY A O 1
ATOM 780 N N . PHE A 1 101 ? -19.868 -9.717 4.539 1.00 86.81 101 PHE A N 1
ATOM 781 C CA . PHE A 1 101 ? -20.006 -10.196 3.162 1.00 86.81 101 PHE A CA 1
ATOM 782 C C . PHE A 1 101 ? -20.074 -11.728 3.116 1.00 86.81 101 PHE A C 1
ATOM 784 O O . PHE A 1 101 ? -19.351 -12.408 3.847 1.00 86.81 101 PHE A O 1
ATOM 791 N N . HIS A 1 102 ? -20.912 -12.263 2.219 1.00 90.25 102 HIS A N 1
ATOM 792 C CA . HIS A 1 102 ? -21.048 -13.709 1.999 1.00 90.25 102 HIS A CA 1
ATOM 793 C C . HIS A 1 102 ? -19.743 -14.358 1.527 1.00 90.25 102 HIS A C 1
ATOM 795 O O . HIS A 1 102 ? -19.392 -15.444 1.981 1.00 90.25 102 HIS A O 1
ATOM 801 N N . ASP A 1 103 ? -19.017 -13.687 0.631 1.00 89.31 103 ASP A N 1
ATOM 802 C CA . ASP A 1 103 ? -17.672 -14.106 0.256 1.00 89.31 103 ASP A CA 1
ATOM 803 C C . ASP A 1 103 ? -16.677 -13.548 1.277 1.00 89.31 103 ASP A C 1
ATOM 805 O O . ASP A 1 103 ? -16.426 -12.341 1.351 1.00 89.31 103 ASP A O 1
ATOM 809 N N . VAL A 1 104 ? -16.107 -14.457 2.070 1.00 87.38 104 VAL A N 1
ATOM 810 C CA . VAL A 1 104 ? -15.193 -14.139 3.172 1.00 87.38 104 VAL A CA 1
ATOM 811 C C . VAL A 1 104 ? -13.944 -13.378 2.731 1.00 87.38 104 VAL A C 1
ATOM 813 O O . VAL A 1 104 ? -13.336 -12.704 3.557 1.00 87.38 104 VAL A O 1
ATOM 816 N N . ARG A 1 105 ? -13.579 -13.426 1.444 1.00 87.88 105 ARG A N 1
ATOM 817 C CA . ARG A 1 105 ? -12.411 -12.717 0.900 1.00 87.88 105 ARG A CA 1
ATOM 818 C C . ARG A 1 105 ? -12.600 -11.202 0.837 1.00 87.88 105 ARG A C 1
ATOM 820 O O . ARG A 1 105 ? -11.608 -10.484 0.763 1.00 87.88 105 ARG A O 1
ATOM 827 N N . PHE A 1 106 ? -13.842 -10.719 0.862 1.00 87.31 106 PHE A N 1
ATOM 828 C CA . PHE A 1 106 ? -14.144 -9.284 0.913 1.00 87.31 106 PHE A CA 1
ATOM 829 C C . PHE A 1 106 ? -14.261 -8.746 2.343 1.00 87.31 106 PHE A C 1
ATOM 831 O O . PHE A 1 106 ? -14.367 -7.536 2.531 1.00 87.31 106 PHE A O 1
ATOM 838 N N . ASN A 1 107 ? -14.226 -9.618 3.355 1.00 88.81 107 ASN A N 1
ATOM 839 C CA . ASN A 1 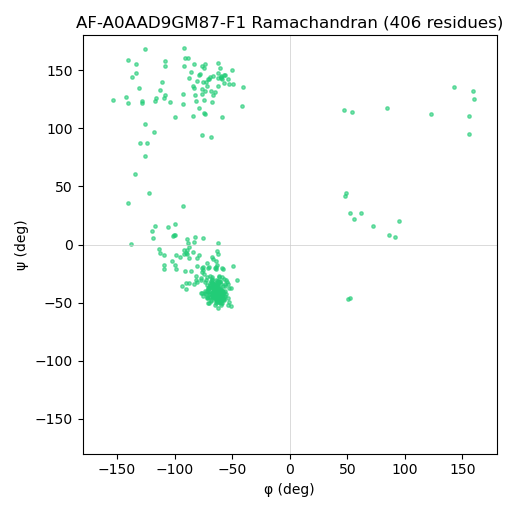107 ? -14.227 -9.199 4.750 1.00 88.81 107 ASN A CA 1
ATOM 840 C C . ASN A 1 107 ? -12.807 -8.837 5.198 1.00 88.81 107 ASN A C 1
ATOM 842 O O . ASN A 1 107 ? -11.853 -9.582 4.968 1.00 88.81 107 ASN A O 1
ATOM 846 N N . VAL A 1 108 ? -12.669 -7.709 5.892 1.00 92.25 108 VAL A N 1
ATOM 847 C CA . VAL A 1 108 ? -11.416 -7.353 6.566 1.00 92.25 108 VAL A CA 1
ATOM 848 C C . VAL A 1 108 ? -11.230 -8.268 7.779 1.00 92.25 108 VAL A C 1
ATOM 850 O O . VAL A 1 108 ? -12.174 -8.512 8.532 1.00 92.25 108 VAL A O 1
ATOM 853 N N . ALA A 1 109 ? -10.009 -8.778 7.969 1.00 91.44 109 ALA A N 1
ATOM 854 C CA . ALA A 1 109 ? -9.675 -9.651 9.092 1.00 91.44 109 ALA A CA 1
ATOM 855 C C . ALA A 1 109 ? -9.982 -8.979 10.441 1.00 91.44 109 ALA A C 1
ATOM 857 O O . ALA A 1 109 ? -9.694 -7.796 10.642 1.00 91.44 109 ALA A O 1
ATOM 858 N N . LEU A 1 110 ? -10.541 -9.744 11.382 1.00 90.88 110 LEU A N 1
ATOM 859 C CA . LEU A 1 110 ? -11.016 -9.207 12.658 1.00 90.88 110 LEU A CA 1
ATOM 860 C C . LEU A 1 110 ? -9.877 -8.624 13.496 1.00 90.88 110 LEU A C 1
ATOM 862 O O . LEU A 1 110 ? -10.059 -7.609 14.156 1.00 90.88 110 LEU A O 1
ATOM 866 N N . GLU A 1 111 ? -8.692 -9.223 13.420 1.00 90.69 111 GLU A N 1
ATOM 867 C CA . GLU A 1 111 ? -7.471 -8.757 14.077 1.00 90.69 111 GLU A CA 1
ATOM 868 C C . GLU A 1 111 ? -7.081 -7.355 13.599 1.00 90.69 111 GLU A C 1
ATOM 870 O O . GLU A 1 111 ? -6.644 -6.531 14.399 1.00 90.69 111 GLU A O 1
ATOM 875 N N . VAL A 1 112 ? -7.279 -7.064 12.307 1.00 92.06 112 VAL A N 1
ATOM 876 C CA . VAL A 1 112 ? -7.016 -5.737 11.737 1.00 92.06 112 VAL A CA 1
ATOM 877 C C . VAL A 1 112 ? -8.034 -4.737 12.268 1.00 92.06 112 VAL A C 1
ATOM 879 O O . VAL A 1 112 ? -7.639 -3.663 12.703 1.00 92.06 112 VAL A O 1
ATOM 882 N N . ILE A 1 113 ? -9.318 -5.103 12.296 1.00 94.06 113 ILE A N 1
ATOM 883 C CA . ILE A 1 113 ? -10.394 -4.248 12.818 1.00 94.06 113 ILE A CA 1
ATOM 884 C C . ILE A 1 113 ? -10.186 -3.946 14.306 1.00 94.06 113 ILE A C 1
ATOM 886 O O . ILE A 1 113 ? -10.295 -2.795 14.729 1.00 94.06 113 ILE A O 1
ATOM 890 N N . ASP A 1 114 ? -9.887 -4.974 15.101 1.00 95.06 114 ASP A N 1
ATOM 891 C CA . ASP A 1 114 ? -9.635 -4.850 16.535 1.00 95.06 114 ASP A CA 1
ATOM 892 C C . ASP A 1 114 ? -8.421 -3.941 16.786 1.00 95.06 114 ASP A C 1
ATOM 894 O O . ASP A 1 114 ? -8.466 -3.102 17.686 1.00 95.06 114 ASP A O 1
ATOM 898 N N . ALA A 1 115 ? -7.371 -4.055 15.965 1.00 93.31 115 ALA A N 1
ATOM 899 C CA . ALA A 1 115 ? -6.174 -3.229 16.072 1.00 93.31 115 ALA A CA 1
ATOM 900 C C . ALA A 1 115 ? -6.397 -1.771 15.654 1.00 93.31 115 ALA A C 1
ATOM 902 O O . ALA A 1 115 ? -5.985 -0.850 16.364 1.00 93.31 115 ALA A O 1
ATOM 903 N N . THR A 1 116 ? -7.071 -1.531 14.528 1.00 93.69 116 THR A N 1
ATOM 904 C CA . THR A 1 116 ? -7.360 -0.168 14.063 1.00 93.69 116 THR A CA 1
ATOM 905 C C . THR A 1 116 ? -8.332 0.535 14.999 1.00 93.69 116 THR A C 1
ATOM 907 O O . THR A 1 116 ? -8.169 1.723 15.264 1.00 93.69 116 THR A O 1
ATOM 910 N N . PHE A 1 117 ? -9.310 -0.185 15.555 1.00 95.19 117 PHE A N 1
ATOM 911 C CA . PHE A 1 117 ? -10.217 0.367 16.556 1.00 95.19 117 PHE A CA 1
ATOM 912 C C . PHE A 1 117 ? -9.525 0.614 17.905 1.00 95.19 117 PHE A C 1
ATOM 914 O O . PHE A 1 117 ? -9.779 1.635 18.537 1.00 95.19 117 PHE A O 1
ATOM 921 N N . ALA A 1 118 ? -8.602 -0.249 18.334 1.00 94.50 118 ALA A N 1
ATOM 922 C CA . ALA A 1 118 ? -7.812 0.006 19.537 1.00 94.50 118 ALA A CA 1
ATOM 923 C C . ALA A 1 118 ? -6.910 1.240 19.381 1.00 94.50 118 ALA A C 1
ATOM 925 O O . ALA A 1 118 ? -6.912 2.111 20.249 1.00 94.50 118 ALA A O 1
ATOM 926 N N . ALA A 1 119 ? -6.196 1.361 18.256 1.00 91.75 119 ALA A N 1
ATOM 927 C CA . ALA A 1 119 ? -5.377 2.536 17.949 1.00 91.75 119 ALA A CA 1
ATOM 928 C C . ALA A 1 119 ? -6.218 3.823 17.917 1.00 91.75 119 ALA A C 1
ATOM 930 O O . ALA A 1 119 ? -5.813 4.855 18.447 1.00 91.75 119 ALA A O 1
ATOM 931 N N . LEU A 1 120 ? -7.423 3.733 17.352 1.00 90.88 120 LEU A N 1
ATOM 932 C CA . LEU A 1 120 ? -8.402 4.810 17.329 1.00 90.88 120 LEU A CA 1
ATOM 933 C C . LEU A 1 120 ? -8.746 5.302 18.742 1.00 90.88 120 LEU A C 1
ATOM 935 O O . LEU A 1 120 ? -8.759 6.508 18.975 1.00 90.88 120 LEU A O 1
ATOM 939 N N . LEU A 1 121 ? -9.012 4.383 19.673 1.00 94.38 121 LEU A N 1
ATOM 940 C CA . LEU A 1 121 ? -9.351 4.717 21.057 1.00 94.38 121 LEU A CA 1
ATOM 941 C C . LEU A 1 121 ? -8.150 5.269 21.833 1.00 94.38 121 LEU A C 1
ATOM 943 O O . LEU A 1 121 ? -8.315 6.232 22.577 1.00 94.38 121 LEU A O 1
ATOM 947 N N . ILE A 1 122 ? -6.951 4.703 21.639 1.00 93.50 122 ILE A N 1
ATOM 948 C CA . ILE A 1 122 ? -5.707 5.163 22.287 1.00 93.50 122 ILE A CA 1
ATOM 949 C C . ILE A 1 122 ? -5.439 6.647 22.010 1.00 93.50 122 ILE A C 1
ATOM 951 O O . ILE A 1 122 ? -4.933 7.331 22.897 1.00 93.50 122 ILE A O 1
ATOM 955 N N . HIS A 1 123 ? -5.774 7.122 20.806 1.00 89.50 123 HIS A N 1
ATOM 956 C CA . HIS A 1 123 ? -5.487 8.485 20.351 1.00 89.50 123 HIS A CA 1
ATOM 957 C C . HIS A 1 123 ? -6.687 9.451 20.420 1.00 89.50 123 HIS A C 1
ATOM 959 O O . HIS A 1 123 ? -6.640 10.563 19.890 1.00 89.50 123 HIS A O 1
ATOM 965 N N . LEU A 1 124 ? -7.807 9.027 21.014 1.00 90.81 124 LEU A N 1
ATOM 966 C CA . LEU A 1 124 ? -9.066 9.775 20.958 1.00 90.81 124 LEU A CA 1
ATOM 967 C C . LEU A 1 124 ? -9.020 11.101 21.738 1.00 90.81 124 LEU A C 1
ATOM 969 O O . LEU A 1 124 ? -9.693 12.064 21.364 1.00 90.81 124 LEU A O 1
ATOM 973 N N . GLU A 1 125 ? -8.249 11.172 22.822 1.00 89.94 125 GLU A N 1
ATOM 974 C CA . GLU A 1 125 ? -8.079 12.410 23.595 1.00 89.94 125 GLU A CA 1
ATOM 975 C C . GLU A 1 125 ? -7.272 13.452 22.813 1.00 89.94 125 GLU A C 1
ATOM 977 O O . GLU A 1 125 ? -7.664 14.623 22.752 1.00 89.94 125 GLU A O 1
ATOM 982 N N . GLU A 1 126 ? -6.195 13.029 22.142 1.00 86.75 126 GLU A N 1
ATOM 983 C CA . GLU A 1 126 ? -5.405 13.905 21.276 1.00 86.75 126 GLU A CA 1
ATOM 984 C C . GLU A 1 126 ? -6.250 14.417 20.099 1.00 86.75 126 GLU A C 1
ATOM 986 O O . GLU A 1 126 ? -6.214 15.605 19.776 1.00 86.75 126 GLU A O 1
ATOM 991 N N . VAL A 1 127 ? -7.083 13.553 19.508 1.00 86.38 127 VAL A N 1
ATOM 992 C CA . VAL A 1 127 ? -8.003 13.928 18.422 1.00 86.38 127 VAL A CA 1
ATOM 993 C C . VAL A 1 127 ? -9.054 14.943 18.880 1.00 86.38 127 VAL A C 1
ATOM 995 O O . VAL A 1 127 ? -9.337 15.893 18.152 1.00 86.38 127 VAL A O 1
ATOM 998 N N . GLN A 1 128 ? -9.623 14.790 20.079 1.00 86.00 128 GLN A N 1
ATOM 999 C CA . GLN A 1 128 ? -10.573 15.772 20.620 1.00 86.00 128 GLN A CA 1
ATOM 1000 C C . GLN A 1 128 ? -9.913 17.123 20.888 1.00 86.00 128 GLN A C 1
ATOM 1002 O O . GLN A 1 128 ? -10.490 18.160 20.568 1.00 86.00 128 GLN A O 1
ATOM 1007 N N . THR A 1 129 ? -8.691 17.110 21.418 1.00 86.50 129 THR A N 1
ATOM 1008 C CA . THR A 1 129 ? -7.918 18.334 21.661 1.00 86.50 129 THR A CA 1
ATOM 1009 C C . THR A 1 129 ? -7.618 19.061 20.348 1.00 86.50 129 THR A C 1
ATOM 1011 O O . THR A 1 129 ? -7.809 20.271 20.253 1.00 86.50 129 THR A O 1
ATOM 1014 N N . ALA A 1 130 ? -7.228 18.318 19.308 1.00 82.75 130 ALA A N 1
ATOM 1015 C CA . ALA A 1 130 ? -6.968 18.861 17.976 1.00 82.75 130 ALA A CA 1
ATOM 1016 C C . ALA A 1 130 ? -8.235 19.344 17.247 1.00 82.75 130 ALA A C 1
ATOM 1018 O O . ALA A 1 130 ? -8.153 20.217 16.392 1.00 82.75 130 ALA A O 1
ATOM 1019 N N . ALA A 1 131 ? -9.407 18.786 17.554 1.00 81.56 131 ALA A N 1
ATOM 1020 C CA . ALA A 1 131 ? -10.675 19.275 17.012 1.00 81.56 131 ALA A CA 1
ATOM 1021 C C . ALA A 1 131 ? -11.153 20.557 17.705 1.00 81.56 131 ALA A C 1
ATOM 1023 O O . ALA A 1 131 ? -11.831 21.374 17.091 1.00 81.56 131 ALA A O 1
ATOM 1024 N N . ALA A 1 132 ? -10.821 20.720 18.988 1.00 80.12 132 ALA A N 1
ATOM 1025 C CA . ALA A 1 132 ? -11.181 21.899 19.765 1.00 80.12 132 ALA A CA 1
ATOM 1026 C C . ALA A 1 132 ? -10.322 23.130 19.422 1.00 80.12 132 ALA A C 1
ATOM 1028 O O . ALA A 1 132 ? -10.728 24.255 19.715 1.00 80.12 132 ALA A O 1
ATOM 1029 N N . SER A 1 133 ? -9.148 22.945 18.809 1.00 77.25 133 SER A N 1
ATOM 1030 C CA . SER A 1 133 ? -8.339 24.052 18.302 1.00 77.25 133 SER A CA 1
ATOM 1031 C C . SER A 1 133 ? -8.878 24.566 16.957 1.00 77.25 133 SER A C 1
ATOM 1033 O O . SER A 1 133 ? -9.369 23.808 16.123 1.00 77.25 133 SER A O 1
ATOM 1035 N N . SER A 1 134 ? -8.758 25.877 16.713 1.00 57.22 134 SER A N 1
ATOM 1036 C CA . SER A 1 134 ? -9.217 26.535 15.471 1.00 57.22 134 SER A CA 1
ATOM 1037 C C . SER A 1 134 ? -8.488 26.066 14.195 1.00 57.22 134 SER A C 1
ATOM 1039 O O . SER A 1 134 ? -8.875 26.468 13.100 1.00 57.22 134 SER A O 1
ATOM 1041 N N . ASP A 1 135 ? -7.462 25.222 14.335 1.00 59.84 135 ASP A N 1
ATOM 1042 C CA . ASP A 1 135 ? -6.669 24.628 13.249 1.00 59.84 135 ASP A CA 1
ATOM 1043 C C . ASP A 1 135 ? -7.106 23.188 12.911 1.00 59.84 135 ASP A C 1
ATOM 1045 O O . ASP A 1 135 ? -6.440 22.484 12.147 1.00 59.84 135 ASP A O 1
ATOM 1049 N N . GLY A 1 136 ? -8.219 22.714 13.480 1.00 58.22 136 GLY A N 1
ATOM 1050 C CA . GLY A 1 136 ? -8.716 21.361 13.263 1.00 58.22 136 GLY A CA 1
ATOM 1051 C C . GLY A 1 136 ? -9.007 21.071 11.787 1.00 58.22 136 GLY A C 1
ATOM 1052 O O . GLY A 1 136 ? -9.985 21.550 11.214 1.00 58.22 136 GLY A O 1
ATOM 1053 N N . VAL A 1 137 ? -8.188 20.217 11.169 1.00 68.69 137 VAL A N 1
ATOM 1054 C CA . VAL A 1 137 ? -8.369 19.760 9.782 1.00 68.69 137 VAL A CA 1
ATOM 1055 C C . VAL A 1 137 ? -9.738 19.074 9.632 1.00 68.69 137 VAL A C 1
ATOM 1057 O O . VAL A 1 137 ? -10.159 18.317 10.509 1.00 68.69 137 VAL A O 1
ATOM 1060 N N . THR A 1 138 ? -10.432 19.268 8.502 1.00 76.00 138 THR A N 1
ATOM 1061 C CA . THR A 1 138 ? -11.759 18.683 8.182 1.00 76.00 138 THR A CA 1
ATOM 1062 C C . THR A 1 138 ? -11.874 17.182 8.495 1.00 76.00 138 THR A C 1
ATOM 1064 O O . THR A 1 138 ? -12.939 16.680 8.851 1.00 76.00 138 THR A O 1
ATOM 1067 N N . VAL A 1 139 ? -10.763 16.452 8.401 1.00 72.25 139 VAL A N 1
ATOM 1068 C CA . VAL A 1 139 ? -10.665 15.016 8.705 1.00 72.25 139 VAL A CA 1
ATOM 1069 C C . VAL A 1 139 ? -10.910 14.700 10.171 1.00 72.25 139 VAL A C 1
ATOM 1071 O O . VAL A 1 139 ? -11.611 13.739 10.472 1.00 72.25 139 VAL A O 1
ATOM 1074 N N . VAL A 1 140 ? -10.342 15.499 11.076 1.00 79.00 140 VAL A N 1
ATOM 1075 C CA . VAL A 1 140 ? -10.456 15.318 12.530 1.00 79.00 140 VAL A CA 1
ATOM 1076 C C . VAL A 1 140 ? -11.927 15.449 12.934 1.00 79.00 140 VAL A C 1
ATOM 1078 O O . VAL A 1 140 ? -12.471 14.601 13.640 1.00 79.00 140 VAL A O 1
ATOM 1081 N N . HIS A 1 141 ? -12.610 16.445 12.365 1.00 78.62 141 HIS A N 1
ATOM 1082 C CA . HIS A 1 141 ? -14.046 16.650 12.533 1.00 78.62 141 HIS A CA 1
ATOM 1083 C C . HIS A 1 141 ? -14.879 15.495 11.959 1.00 78.62 141 HIS A C 1
ATOM 1085 O O . HIS A 1 141 ? -15.781 14.989 12.629 1.00 78.62 141 HIS A O 1
ATOM 1091 N N . ARG A 1 142 ? -14.561 15.031 10.740 1.00 83.31 142 ARG A N 1
ATOM 1092 C CA . ARG A 1 142 ? -15.238 13.886 10.104 1.00 83.31 142 ARG A CA 1
ATOM 1093 C C . ARG A 1 142 ? -15.118 12.622 10.954 1.00 83.31 142 ARG A C 1
ATOM 1095 O O . ARG A 1 142 ? -16.089 11.888 11.108 1.00 83.31 142 ARG A O 1
ATOM 1102 N N . TYR A 1 143 ? -13.936 12.380 11.505 1.00 83.00 143 TYR A N 1
ATOM 1103 C CA . TYR A 1 143 ? -13.674 11.242 12.369 1.00 83.00 143 TYR A CA 1
ATOM 1104 C C . TYR A 1 143 ? -14.535 11.282 13.642 1.00 83.00 143 TYR A C 1
ATOM 1106 O O . TYR A 1 143 ? -15.206 10.296 13.957 1.00 83.00 143 TYR A O 1
ATOM 1114 N N . LEU A 1 144 ? -14.567 12.422 14.345 1.00 86.75 144 LEU A N 1
ATOM 1115 C CA . LEU A 1 144 ? -15.350 12.557 15.578 1.00 86.75 144 LEU A CA 1
ATOM 1116 C C . LEU A 1 144 ? -16.843 12.401 15.301 1.00 86.75 144 LEU A C 1
ATOM 1118 O O . LEU A 1 144 ? -17.544 11.754 16.077 1.00 86.75 144 LEU A O 1
ATOM 1122 N N . TYR A 1 145 ? -17.304 12.929 14.167 1.00 89.00 145 TYR A N 1
ATOM 1123 C CA . TYR A 1 145 ? -18.680 12.772 13.718 1.00 89.00 145 TYR A CA 1
ATOM 1124 C C . TYR A 1 145 ? -19.069 11.298 13.527 1.00 89.00 145 TYR A C 1
ATOM 1126 O O . TYR A 1 145 ? -20.081 10.856 14.074 1.00 89.00 145 TYR A O 1
ATOM 1134 N N . GLU A 1 146 ? -18.272 10.507 12.798 1.00 90.25 146 GLU A N 1
ATOM 1135 C CA . GLU A 1 146 ? -18.590 9.086 12.585 1.00 90.25 146 GLU A CA 1
ATOM 1136 C C . GLU A 1 146 ? -18.517 8.285 13.894 1.00 90.25 146 GLU A C 1
ATOM 1138 O O . GLU A 1 146 ? -19.348 7.401 14.118 1.00 90.25 146 GLU A O 1
ATOM 1143 N N . LEU A 1 147 ? -17.591 8.626 14.799 1.00 92.06 147 LEU A N 1
ATOM 1144 C CA . LEU A 1 147 ? -17.526 8.012 16.126 1.00 92.06 147 LEU A CA 1
ATOM 1145 C C . LEU A 1 147 ? -18.777 8.327 16.959 1.00 92.06 147 LEU A C 1
ATOM 1147 O O . LEU A 1 147 ? -19.393 7.414 17.507 1.00 92.06 147 LEU A O 1
ATOM 1151 N N . GLN A 1 148 ? -19.186 9.596 17.029 1.00 93.31 148 GLN A N 1
ATOM 1152 C CA . GLN A 1 148 ? -20.395 10.018 17.746 1.00 93.31 148 GLN A CA 1
ATOM 1153 C C . GLN A 1 148 ? -21.651 9.357 17.174 1.00 93.31 148 GLN A C 1
ATOM 1155 O O . GLN A 1 148 ? -22.498 8.871 17.927 1.00 93.31 148 GLN A O 1
ATOM 1160 N N . ARG A 1 149 ? -21.749 9.265 15.846 1.00 94.19 149 ARG A N 1
ATOM 1161 C CA . ARG A 1 149 ? -22.818 8.536 15.162 1.00 94.19 149 ARG A CA 1
ATOM 1162 C C . ARG A 1 149 ? -22.828 7.055 15.550 1.00 94.19 149 ARG A C 1
ATOM 1164 O O . ARG A 1 149 ? -23.894 6.518 15.850 1.00 94.19 149 ARG A O 1
ATOM 1171 N N . GLY A 1 150 ? -21.669 6.395 15.554 1.00 94.06 150 GLY A N 1
ATOM 1172 C CA . GLY A 1 150 ? -21.542 4.992 15.960 1.00 94.06 150 GLY A CA 1
ATOM 1173 C C . GLY A 1 150 ? -21.935 4.766 17.421 1.00 94.06 150 GLY A C 1
ATOM 1174 O O . GLY A 1 150 ? -22.638 3.802 17.732 1.00 94.06 150 GLY A O 1
ATOM 1175 N N . VAL A 1 151 ? -21.555 5.687 18.311 1.00 95.56 151 VAL A N 1
ATOM 1176 C CA . VAL A 1 151 ? -21.965 5.686 19.724 1.00 95.56 151 VAL A CA 1
ATOM 1177 C C . VAL A 1 151 ? -23.482 5.820 19.850 1.00 95.56 151 VAL A C 1
ATOM 1179 O O . VAL A 1 151 ? -24.101 5.018 20.547 1.00 95.56 151 VAL A O 1
ATOM 1182 N N . ALA A 1 152 ? -24.099 6.763 19.135 1.00 94.62 152 ALA A N 1
ATOM 1183 C CA . ALA A 1 152 ? -25.548 6.949 19.147 1.00 94.62 152 ALA A CA 1
ATOM 1184 C C . ALA A 1 152 ? -26.297 5.699 18.651 1.00 94.62 152 ALA A C 1
ATOM 1186 O O . ALA A 1 152 ? -27.234 5.244 19.307 1.00 94.62 152 ALA A O 1
ATOM 1187 N N . ALA A 1 153 ? -25.848 5.095 17.545 1.00 92.94 153 ALA A N 1
ATOM 1188 C CA . ALA A 1 153 ? -26.425 3.857 17.017 1.00 92.94 153 ALA A CA 1
ATOM 1189 C C . ALA A 1 153 ? -26.268 2.679 17.994 1.00 92.94 153 ALA A C 1
ATOM 1191 O O . ALA A 1 153 ? -27.202 1.905 18.207 1.00 92.94 153 ALA A O 1
ATOM 1192 N N . THR A 1 154 ? -25.106 2.573 18.641 1.00 94.81 154 THR A N 1
ATOM 1193 C CA . THR A 1 154 ? -24.838 1.540 19.649 1.00 94.81 154 THR A CA 1
ATOM 1194 C C . THR A 1 154 ? -25.737 1.705 20.869 1.00 94.81 154 THR A C 1
ATOM 1196 O O . THR A 1 154 ? -26.334 0.728 21.321 1.00 94.81 154 THR A O 1
ATOM 1199 N N . ASN A 1 155 ? -25.886 2.936 21.362 1.00 95.38 155 ASN A N 1
ATOM 1200 C CA . ASN A 1 155 ? -26.768 3.261 22.478 1.00 95.38 155 ASN A CA 1
ATOM 1201 C C . ASN A 1 155 ? -28.230 2.967 22.158 1.00 95.38 155 ASN A C 1
ATOM 1203 O O . ASN A 1 155 ? -28.902 2.336 22.969 1.00 95.38 155 ASN A O 1
ATOM 1207 N N . ALA A 1 156 ? -28.696 3.328 20.961 1.00 93.69 156 ALA A N 1
ATOM 1208 C CA . ALA A 1 156 ? -30.043 2.994 20.509 1.00 93.69 156 ALA A CA 1
ATOM 1209 C C . ALA A 1 156 ? -30.269 1.474 20.444 1.00 93.69 156 ALA A C 1
ATOM 1211 O O . ALA A 1 156 ? -31.326 0.990 20.839 1.00 93.69 156 ALA A O 1
ATOM 1212 N N . ARG A 1 157 ? -29.266 0.708 19.992 1.00 92.62 157 ARG A N 1
ATOM 1213 C CA . ARG A 1 157 ? -29.361 -0.754 19.888 1.00 92.62 157 ARG A CA 1
ATOM 1214 C C . ARG A 1 157 ? -29.347 -1.464 21.241 1.00 92.62 157 ARG A C 1
ATOM 1216 O O . ARG A 1 157 ? -30.031 -2.470 21.401 1.00 92.62 157 ARG A O 1
ATOM 1223 N N . LEU A 1 158 ? -28.521 -1.005 22.177 1.00 92.38 158 LEU A N 1
ATOM 1224 C CA . LEU A 1 158 ? -28.313 -1.685 23.460 1.00 92.38 158 LEU A CA 1
ATOM 1225 C C . LEU A 1 158 ? -29.112 -1.089 24.622 1.00 92.38 158 LEU A C 1
ATOM 1227 O O . LEU A 1 158 ? -29.081 -1.660 25.710 1.00 92.38 158 LEU A O 1
ATOM 1231 N N . GLY A 1 159 ? -29.760 0.064 24.437 1.00 90.69 159 GLY A N 1
ATOM 1232 C CA . GLY A 1 159 ? -30.271 0.863 25.554 1.00 90.69 159 GLY A CA 1
ATOM 1233 C C . GLY A 1 159 ? -29.151 1.356 26.481 1.00 90.69 159 GLY A C 1
ATOM 1234 O O . GLY A 1 159 ? -29.367 1.513 27.679 1.00 90.69 159 GLY A O 1
ATOM 1235 N N . SER A 1 160 ? -27.932 1.529 25.954 1.00 88.12 160 SER A N 1
ATOM 1236 C CA . SER A 1 160 ? -26.750 1.935 26.725 1.00 88.12 160 SER A CA 1
ATOM 1237 C C . SER A 1 160 ? -26.544 3.452 26.744 1.00 88.12 160 SER A C 1
ATOM 1239 O O . SER A 1 160 ? -27.159 4.192 25.981 1.00 88.12 160 SER A O 1
ATOM 1241 N N . SER A 1 161 ? -25.628 3.911 27.597 1.00 90.94 161 SER A N 1
ATOM 1242 C CA . SER A 1 161 ? -25.232 5.317 27.752 1.00 90.94 161 SER A CA 1
ATOM 1243 C C . SER A 1 161 ? -23.729 5.524 27.513 1.00 90.94 161 SER A C 1
ATOM 1245 O O . SER A 1 161 ? -23.044 6.225 28.259 1.00 90.94 161 SER A O 1
ATOM 1247 N N . ILE A 1 162 ? -23.187 4.900 26.461 1.00 94.69 162 ILE A N 1
ATOM 1248 C CA . ILE A 1 162 ? -21.797 5.110 26.036 1.00 94.69 162 ILE A CA 1
ATOM 1249 C C . ILE A 1 162 ? -21.634 6.579 25.636 1.00 94.69 162 ILE A C 1
ATOM 1251 O O . ILE A 1 162 ? -22.474 7.140 24.932 1.00 94.69 162 ILE A O 1
ATOM 1255 N N . SER A 1 163 ? -20.541 7.197 26.066 1.00 94.69 163 SER A N 1
ATOM 1256 C CA . SER A 1 163 ? -20.168 8.567 25.710 1.00 94.69 163 SER A CA 1
ATOM 1257 C C . SER A 1 163 ? -18.755 8.597 25.129 1.00 94.69 163 SER A C 1
ATOM 1259 O O . SER A 1 163 ? -18.007 7.629 25.266 1.00 94.69 163 SER A O 1
ATOM 1261 N N . LEU A 1 164 ? -18.345 9.725 24.540 1.00 92.81 164 LEU A N 1
ATOM 1262 C CA . LEU A 1 164 ? -16.942 9.913 24.148 1.00 92.81 164 LEU A CA 1
ATOM 1263 C C . LEU A 1 164 ? -15.991 9.774 25.344 1.00 92.81 164 LEU A C 1
ATOM 1265 O O . LEU A 1 164 ? -14.930 9.180 25.203 1.00 92.81 164 LEU A O 1
ATOM 1269 N N . ASN A 1 165 ? -16.403 10.216 26.536 1.00 94.44 165 ASN A N 1
ATOM 1270 C CA . ASN A 1 165 ? -15.629 10.029 27.762 1.00 94.44 165 ASN A CA 1
ATOM 1271 C C . ASN A 1 165 ? -15.457 8.540 28.116 1.00 94.44 165 ASN A C 1
ATOM 1273 O O . ASN A 1 165 ? -14.392 8.121 28.560 1.00 94.44 165 ASN A O 1
ATOM 1277 N N . THR A 1 166 ? -16.482 7.715 27.882 1.00 95.38 166 THR A N 1
ATOM 1278 C CA . THR A 1 166 ? -16.377 6.254 28.026 1.00 95.38 166 THR A CA 1
ATOM 1279 C C . THR A 1 166 ? -15.332 5.691 27.060 1.00 95.38 166 THR A C 1
ATOM 1281 O O . THR A 1 166 ? -14.460 4.930 27.473 1.00 95.38 166 THR A O 1
ATOM 1284 N N . CYS A 1 167 ? -15.362 6.125 25.796 1.00 95.69 167 CYS A N 1
ATOM 1285 C CA . CYS A 1 167 ? -14.376 5.730 24.792 1.00 95.69 167 CYS A CA 1
ATOM 1286 C C . CYS A 1 167 ? -12.948 6.173 25.163 1.00 95.69 167 CYS A C 1
ATOM 1288 O O . CYS A 1 167 ? -12.020 5.381 25.006 1.00 95.69 167 CYS A O 1
ATOM 1290 N N . CYS A 1 168 ? -12.761 7.382 25.707 1.00 95.06 168 CYS A N 1
ATOM 1291 C CA . CYS A 1 168 ? -11.458 7.846 26.203 1.00 95.06 168 CYS A CA 1
ATOM 1292 C C . CYS A 1 168 ? -10.928 6.968 27.334 1.00 95.06 168 CYS A C 1
ATOM 1294 O O . CYS A 1 168 ? -9.765 6.583 27.310 1.00 95.06 168 CYS A O 1
ATOM 1296 N N . LYS A 1 169 ? -11.782 6.581 28.291 1.00 96.00 169 LYS A N 1
ATOM 1297 C CA . LYS A 1 169 ? -11.387 5.671 29.379 1.00 96.00 169 LYS A CA 1
ATOM 1298 C C . LYS A 1 169 ? -10.909 4.322 28.843 1.00 96.00 169 LYS A C 1
ATOM 1300 O O . LYS A 1 169 ? -9.866 3.830 29.273 1.00 96.00 169 LYS A O 1
ATOM 1305 N N . TRP A 1 170 ? -11.621 3.747 27.871 1.00 97.19 170 TRP A N 1
ATOM 1306 C CA . TRP A 1 170 ? -11.169 2.535 27.176 1.00 97.19 170 TRP A CA 1
ATOM 1307 C C . TRP A 1 170 ? -9.814 2.749 26.489 1.00 97.19 170 TRP A C 1
ATOM 1309 O O . TRP A 1 170 ? -8.914 1.920 26.635 1.00 97.19 170 TRP A O 1
ATOM 1319 N N . GLY A 1 171 ? -9.642 3.888 25.814 1.00 95.00 171 GLY A N 1
ATOM 1320 C CA . GLY A 1 171 ? -8.376 4.322 25.222 1.00 95.00 171 GLY A CA 1
ATOM 1321 C C . GLY A 1 171 ? -7.231 4.412 26.230 1.00 95.00 171 GLY A C 1
ATOM 1322 O O . GLY A 1 171 ? -6.154 3.880 25.975 1.00 95.00 171 GLY A O 1
ATOM 1323 N N . GLY A 1 172 ? -7.468 4.991 27.407 1.00 93.25 172 GLY A N 1
ATOM 1324 C CA . GLY A 1 172 ? -6.490 5.081 28.491 1.00 93.25 172 GLY A CA 1
ATOM 1325 C C . GLY A 1 172 ? -6.064 3.708 29.019 1.00 93.25 172 GLY A C 1
ATOM 1326 O O . GLY A 1 172 ? -4.869 3.451 29.183 1.00 93.25 172 GLY A O 1
ATOM 1327 N N . HIS A 1 173 ? -7.012 2.783 29.211 1.00 93.56 173 HIS A N 1
ATOM 1328 C CA . HIS A 1 173 ? -6.697 1.405 29.603 1.00 93.56 173 HIS A CA 1
ATOM 1329 C C . HIS A 1 173 ? -5.859 0.672 28.548 1.00 93.56 173 HIS A C 1
ATOM 1331 O O . HIS A 1 173 ? -4.922 -0.043 28.920 1.00 93.56 173 HIS A O 1
ATOM 1337 N N . LEU A 1 174 ? -6.171 0.867 27.262 1.00 94.31 174 LEU A N 1
ATOM 1338 C CA . LEU A 1 174 ? -5.399 0.328 26.140 1.00 94.31 174 LEU A CA 1
ATOM 1339 C C . LEU A 1 174 ? -4.001 0.937 26.078 1.00 94.31 174 LEU A C 1
ATOM 1341 O O . LEU A 1 174 ? -3.028 0.201 25.966 1.00 94.31 174 LEU A O 1
ATOM 1345 N N . LYS A 1 175 ? -3.887 2.263 26.202 1.00 92.00 175 LYS A N 1
ATOM 1346 C CA . LYS A 1 175 ? -2.615 2.993 26.156 1.00 92.00 175 LYS A CA 1
ATOM 1347 C C . LYS A 1 175 ? -1.683 2.516 27.264 1.00 92.00 175 LYS A C 1
ATOM 1349 O O . LYS A 1 175 ? -0.542 2.167 26.980 1.00 92.00 175 LYS A O 1
ATOM 1354 N N . ALA A 1 176 ? -2.191 2.395 28.491 1.00 89.81 176 ALA A N 1
ATOM 1355 C CA . ALA A 1 176 ? -1.424 1.884 29.623 1.00 89.81 176 ALA A CA 1
ATOM 1356 C C . ALA A 1 176 ? -0.962 0.431 29.412 1.00 89.81 176 ALA A C 1
ATOM 1358 O O . ALA A 1 176 ? 0.191 0.105 29.688 1.00 89.81 176 ALA A O 1
ATOM 1359 N N . HIS A 1 177 ? -1.839 -0.446 28.906 1.00 90.50 177 HIS A N 1
ATOM 1360 C CA . HIS A 1 177 ? -1.463 -1.828 28.597 1.00 90.50 177 HIS A CA 1
ATOM 1361 C C . HIS A 1 177 ? -0.405 -1.894 27.488 1.00 90.50 177 HIS A C 1
ATOM 1363 O O . HIS A 1 177 ? 0.642 -2.514 27.660 1.00 90.50 177 HIS A O 1
ATOM 1369 N N . TRP A 1 178 ? -0.649 -1.199 26.379 1.00 90.44 178 TRP A N 1
ATOM 1370 C CA . TRP A 1 178 ? 0.240 -1.157 25.226 1.00 90.44 178 TRP A CA 1
ATOM 1371 C C . TRP A 1 178 ? 1.624 -0.602 25.591 1.00 90.44 178 TRP A C 1
ATOM 1373 O O . TRP A 1 178 ? 2.632 -1.178 25.185 1.00 90.44 178 TRP A O 1
ATOM 1383 N N . GLN A 1 179 ? 1.694 0.458 26.404 1.00 88.38 179 GLN A N 1
ATOM 1384 C CA . GLN A 1 179 ? 2.957 1.006 26.910 1.00 88.38 179 GLN A CA 1
ATOM 1385 C C . GLN A 1 179 ? 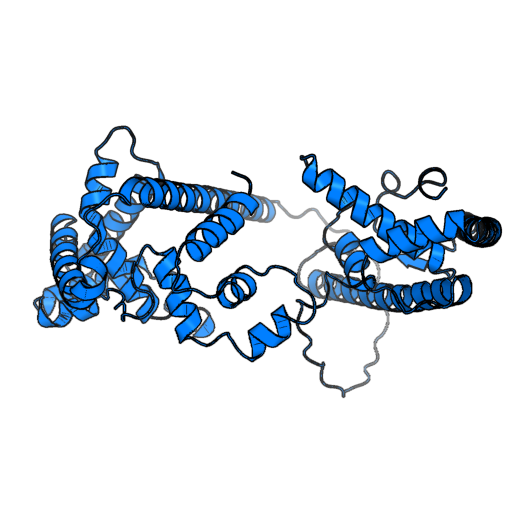3.687 0.015 27.822 1.00 88.38 179 GLN A C 1
ATOM 1387 O O . GLN A 1 179 ? 4.901 -0.136 27.704 1.00 88.38 179 GLN A O 1
ATOM 1392 N N . ALA A 1 180 ? 2.963 -0.688 28.699 1.00 87.19 180 ALA A N 1
ATOM 1393 C CA . ALA A 1 180 ? 3.553 -1.684 29.588 1.00 87.19 180 ALA A CA 1
ATOM 1394 C C . ALA A 1 180 ? 4.142 -2.871 28.810 1.00 87.19 180 ALA A C 1
ATOM 1396 O O . ALA A 1 180 ? 5.254 -3.306 29.099 1.00 87.19 180 ALA A O 1
ATOM 1397 N N . VAL A 1 181 ? 3.445 -3.372 27.789 1.00 87.12 181 VAL A N 1
ATOM 1398 C CA . VAL A 1 181 ? 3.924 -4.502 26.975 1.00 87.12 181 VAL A CA 1
ATOM 1399 C C . VAL A 1 181 ? 5.058 -4.081 26.031 1.00 87.12 181 VAL A C 1
ATOM 1401 O O . VAL A 1 181 ? 5.980 -4.857 25.793 1.00 87.12 181 VAL A O 1
ATOM 1404 N N . ASN A 1 182 ? 5.051 -2.835 25.552 1.00 86.75 182 ASN A N 1
ATOM 1405 C CA . ASN A 1 182 ? 6.066 -2.302 24.639 1.00 86.75 182 ASN A CA 1
ATOM 1406 C C . ASN A 1 182 ? 7.137 -1.437 25.328 1.00 86.75 182 ASN A C 1
ATOM 1408 O O . ASN A 1 182 ? 7.859 -0.704 24.652 1.00 86.75 182 ASN A O 1
ATOM 1412 N N . HIS A 1 183 ? 7.292 -1.521 26.653 1.00 82.38 183 HIS A N 1
ATOM 1413 C CA . HIS A 1 183 ? 8.226 -0.684 27.423 1.00 82.38 183 HIS A CA 1
ATOM 1414 C C . HIS A 1 183 ? 9.667 -0.724 26.881 1.00 82.38 183 HIS A C 1
ATOM 1416 O O . HIS A 1 183 ? 10.328 0.311 26.804 1.00 82.38 183 HIS A O 1
ATOM 1422 N N . GLY A 1 184 ? 10.134 -1.891 26.415 1.00 77.88 184 GLY A N 1
ATOM 1423 C CA . GLY A 1 184 ? 11.464 -2.054 25.816 1.00 77.88 184 GLY A CA 1
ATOM 1424 C C . GLY A 1 184 ? 11.669 -1.286 24.501 1.00 77.88 184 GLY A C 1
ATOM 1425 O O . GLY A 1 184 ? 12.804 -1.010 24.122 1.00 77.88 184 GLY A O 1
ATOM 1426 N N . GLN A 1 185 ? 10.588 -0.910 23.815 1.00 78.12 185 GLN A N 1
ATOM 1427 C CA . GLN A 1 185 ? 10.621 -0.083 22.605 1.00 78.12 185 GLN A CA 1
ATOM 1428 C C . GLN A 1 185 ? 10.536 1.413 22.913 1.00 78.12 185 GLN A C 1
ATOM 1430 O O . GLN A 1 185 ? 11.111 2.225 22.195 1.00 78.12 185 GLN A O 1
ATOM 1435 N N . ILE A 1 186 ? 9.813 1.775 23.974 1.00 72.81 186 ILE A N 1
ATOM 1436 C CA . ILE A 1 186 ? 9.459 3.164 24.301 1.00 72.81 186 ILE A CA 1
ATOM 1437 C C . ILE A 1 186 ? 10.508 3.810 25.229 1.00 72.81 186 ILE A C 1
ATOM 1439 O O . ILE A 1 186 ? 10.676 5.028 25.221 1.00 72.81 186 ILE A O 1
ATOM 1443 N N . GLY A 1 187 ? 11.277 3.008 25.975 1.00 52.38 187 GLY A N 1
ATOM 1444 C CA . GLY A 1 187 ? 12.162 3.457 27.060 1.00 52.38 187 GLY A CA 1
ATOM 1445 C C . GLY A 1 187 ? 13.319 4.407 26.708 1.00 52.38 187 GLY A C 1
ATOM 1446 O O . GLY A 1 187 ? 13.932 4.934 27.627 1.00 52.38 187 GLY A O 1
ATOM 1447 N N . ASN A 1 188 ? 13.601 4.677 25.425 1.00 47.41 188 ASN A N 1
ATOM 1448 C CA . ASN A 1 188 ? 14.700 5.563 24.996 1.00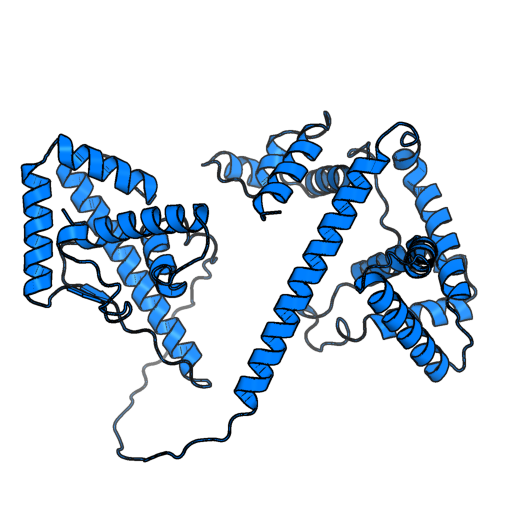 47.41 188 ASN A CA 1
ATOM 1449 C C . ASN A 1 188 ? 14.246 6.809 24.198 1.00 47.41 188 ASN A C 1
ATOM 1451 O O . ASN A 1 188 ? 15.089 7.553 23.701 1.00 47.41 188 ASN A O 1
ATOM 1455 N N . ALA A 1 189 ? 12.941 7.063 24.057 1.00 43.88 189 ALA A N 1
ATOM 1456 C CA . ALA A 1 189 ? 12.403 8.098 23.163 1.00 43.88 189 ALA A CA 1
ATOM 1457 C C . ALA A 1 189 ? 12.168 9.479 23.820 1.00 43.88 189 ALA A C 1
ATOM 1459 O O . ALA A 1 189 ? 11.247 10.184 23.431 1.00 43.88 189 ALA A O 1
ATOM 1460 N N . VAL A 1 190 ? 12.983 9.896 24.801 1.00 39.38 190 VAL A N 1
ATOM 1461 C CA . VAL A 1 190 ? 12.863 11.240 25.430 1.00 39.38 190 VAL A CA 1
ATOM 1462 C C . VAL A 1 190 ? 13.891 12.252 24.890 1.00 39.38 190 VAL A C 1
ATOM 1464 O O . VAL A 1 190 ? 13.981 13.375 25.368 1.00 39.38 190 VAL A O 1
ATOM 1467 N N . ALA A 1 191 ? 14.647 11.929 23.836 1.00 37.53 191 ALA A N 1
ATOM 1468 C CA . ALA A 1 191 ? 15.586 12.885 23.243 1.00 37.53 191 ALA A CA 1
ATOM 1469 C C . ALA A 1 191 ? 15.438 12.990 21.716 1.00 37.53 191 ALA A C 1
ATOM 1471 O O . ALA A 1 191 ? 16.147 12.334 20.958 1.00 37.53 191 ALA A O 1
ATOM 1472 N N . GLY A 1 192 ? 14.539 13.874 21.267 1.00 38.59 192 GLY A N 1
ATOM 1473 C CA . GLY A 1 192 ? 14.753 14.641 20.030 1.00 38.59 192 GLY A CA 1
ATOM 1474 C C . GLY A 1 192 ? 14.162 14.117 18.715 1.00 38.59 192 GLY A C 1
ATOM 1475 O O . GLY A 1 192 ? 14.640 14.532 17.662 1.00 38.59 192 GLY A O 1
ATOM 1476 N N . GLY A 1 193 ? 13.147 13.243 18.732 1.00 41.41 193 GLY A N 1
ATOM 1477 C CA . GLY A 1 193 ? 12.536 12.686 17.507 1.00 41.41 193 GLY A CA 1
ATOM 1478 C C . GLY A 1 193 ? 11.183 13.275 17.070 1.00 41.41 193 GLY A C 1
ATOM 1479 O O . GLY A 1 193 ? 10.765 13.049 15.932 1.00 41.41 193 GLY A O 1
ATOM 1480 N N . ASP A 1 194 ? 10.496 14.024 17.938 1.00 44.84 194 ASP A N 1
ATOM 1481 C CA . ASP A 1 194 ? 9.047 14.270 17.811 1.00 44.84 194 ASP A CA 1
ATOM 1482 C C . ASP A 1 194 ? 8.631 15.118 16.597 1.00 44.84 194 ASP A C 1
ATOM 1484 O O . ASP A 1 194 ? 7.566 14.910 16.018 1.00 44.84 194 ASP A O 1
ATOM 1488 N N . THR A 1 195 ? 9.475 16.029 16.117 1.00 42.62 195 THR A N 1
ATOM 1489 C CA . THR A 1 195 ? 9.106 16.952 15.027 1.00 42.62 195 THR A CA 1
ATOM 1490 C C . THR A 1 195 ? 9.108 16.308 13.636 1.00 42.62 195 THR A C 1
ATOM 1492 O O . THR A 1 195 ? 8.333 16.704 12.758 1.00 42.62 195 THR A O 1
ATOM 1495 N N . LEU A 1 196 ? 9.930 15.278 13.406 1.00 41.53 196 LEU A N 1
ATOM 1496 C CA . LEU A 1 196 ? 9.979 14.590 12.109 1.00 41.53 196 LEU A CA 1
ATOM 1497 C C . LEU A 1 196 ? 8.832 13.577 11.956 1.00 41.53 196 LEU A C 1
ATOM 1499 O O . LEU A 1 196 ? 8.323 13.369 10.852 1.00 41.53 196 LEU A O 1
ATOM 1503 N N . LEU A 1 197 ? 8.410 12.959 13.062 1.00 46.56 197 LEU A N 1
ATOM 1504 C CA . LEU A 1 197 ? 7.345 11.958 13.061 1.00 46.56 197 LEU A CA 1
ATOM 1505 C C . LEU A 1 197 ? 5.965 12.612 12.917 1.00 46.56 197 LEU A C 1
ATOM 1507 O O . LEU A 1 197 ? 5.161 12.157 12.104 1.00 46.56 197 LEU A O 1
ATOM 1511 N N . VAL A 1 198 ? 5.737 13.735 13.609 1.00 42.53 198 VAL A N 1
ATOM 1512 C CA . VAL A 1 198 ? 4.510 14.541 13.490 1.00 42.53 198 VAL A CA 1
ATOM 1513 C C . VAL A 1 198 ? 4.342 15.075 12.068 1.00 42.53 198 VAL A C 1
ATOM 1515 O O . VAL A 1 198 ? 3.315 14.825 11.444 1.00 42.53 198 VAL A O 1
ATOM 1518 N N . SER A 1 199 ? 5.382 15.682 11.485 1.00 44.44 199 SER A N 1
ATOM 1519 C CA . SER A 1 199 ? 5.312 16.182 10.100 1.00 44.44 199 SER A CA 1
ATOM 1520 C C . SER A 1 199 ? 5.124 15.068 9.059 1.00 44.44 199 SER A C 1
ATOM 1522 O O . SER A 1 199 ? 4.474 15.263 8.026 1.00 44.44 199 SER A O 1
ATOM 1524 N N . THR A 1 200 ? 5.642 13.865 9.326 1.00 44.12 200 THR A N 1
ATOM 1525 C CA . THR A 1 200 ? 5.426 12.698 8.459 1.00 44.12 200 THR A CA 1
ATOM 1526 C C . THR A 1 200 ? 3.993 12.174 8.572 1.00 44.12 200 THR A C 1
ATOM 1528 O O . THR A 1 200 ? 3.377 11.889 7.542 1.00 44.12 200 THR A O 1
ATOM 1531 N N . LEU A 1 201 ? 3.436 12.097 9.785 1.00 50.00 201 LEU A N 1
ATOM 1532 C CA . LEU A 1 201 ? 2.052 11.677 10.033 1.00 50.00 201 LEU A CA 1
ATOM 1533 C C . LEU A 1 201 ? 1.037 12.672 9.462 1.00 50.00 201 LEU A C 1
ATOM 1535 O O . LEU A 1 201 ? 0.111 12.256 8.767 1.00 50.00 201 LEU A O 1
ATOM 1539 N N . GLU A 1 202 ? 1.250 13.973 9.654 1.00 45.66 202 GLU A N 1
ATOM 1540 C CA . GLU A 1 202 ? 0.435 15.032 9.048 1.00 45.66 202 GLU A CA 1
ATOM 1541 C C . GLU A 1 202 ? 0.438 14.932 7.521 1.00 45.66 202 GLU A C 1
ATOM 1543 O O . GLU A 1 202 ? -0.603 15.036 6.869 1.00 45.66 202 GLU A O 1
ATOM 1548 N N . ASN A 1 203 ? 1.597 14.657 6.923 1.00 46.38 203 ASN A N 1
ATOM 1549 C CA . ASN A 1 203 ? 1.689 14.497 5.481 1.00 46.38 203 ASN A CA 1
ATOM 1550 C C . ASN A 1 203 ? 0.990 13.217 4.981 1.00 46.38 203 ASN A C 1
ATOM 1552 O O . ASN A 1 203 ? 0.350 13.248 3.931 1.00 46.38 203 ASN A O 1
ATOM 1556 N N . VAL A 1 204 ? 1.067 12.102 5.715 1.00 52.94 204 VAL A N 1
ATOM 1557 C CA . VAL A 1 204 ? 0.334 10.867 5.377 1.00 52.94 204 VAL A CA 1
ATOM 1558 C C . VAL A 1 204 ? -1.177 11.081 5.482 1.00 52.94 204 VAL A C 1
ATOM 1560 O O . VAL A 1 204 ? -1.906 10.706 4.560 1.00 52.94 204 VAL A O 1
ATOM 1563 N N . LEU A 1 205 ? -1.642 11.744 6.543 1.00 52.41 205 LEU A N 1
ATOM 1564 C CA . LEU A 1 205 ? -3.050 12.094 6.726 1.00 52.41 205 LEU A CA 1
ATOM 1565 C C . LEU A 1 205 ? -3.543 12.992 5.587 1.00 52.41 205 LEU A C 1
ATOM 1567 O O . LEU A 1 205 ? -4.530 12.652 4.942 1.00 52.41 205 LEU A O 1
ATOM 1571 N N . ASN A 1 206 ? -2.806 14.049 5.236 1.00 50.03 206 ASN A N 1
ATOM 1572 C CA . ASN A 1 206 ? -3.148 14.938 4.119 1.00 50.03 206 ASN A CA 1
ATOM 1573 C C . ASN A 1 206 ? -3.212 14.212 2.763 1.00 50.03 206 ASN A C 1
ATOM 1575 O O . ASN A 1 206 ? -4.039 14.542 1.911 1.00 50.03 206 ASN A O 1
ATOM 1579 N N . GLN A 1 207 ? -2.369 13.200 2.53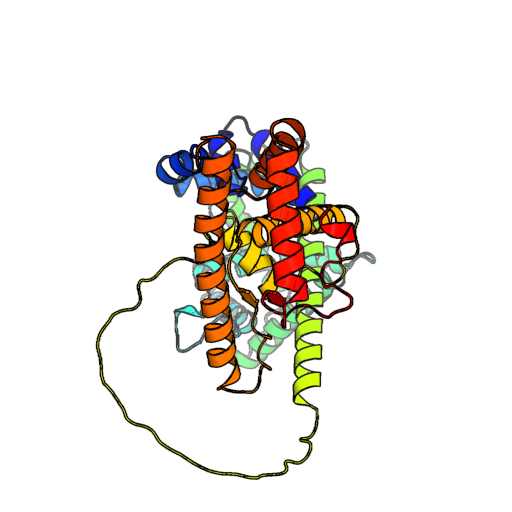9 1.00 46.88 207 GLN A N 1
ATOM 1580 C CA . GLN A 1 207 ? -2.451 12.384 1.324 1.00 46.88 207 GLN A CA 1
ATOM 1581 C C . GLN A 1 207 ? -3.684 11.473 1.312 1.00 46.88 207 GLN A C 1
ATOM 1583 O O . GLN A 1 207 ? -4.304 11.323 0.259 1.00 46.88 207 GLN A O 1
ATOM 1588 N N . LEU A 1 208 ? -4.072 10.901 2.454 1.00 54.16 208 LEU A N 1
ATOM 1589 C CA . LEU A 1 208 ? -5.290 10.093 2.567 1.00 54.16 208 LEU A CA 1
ATOM 1590 C C . LEU A 1 208 ? -6.550 10.920 2.277 1.00 54.16 208 LEU A C 1
ATOM 1592 O O . LEU A 1 208 ? -7.452 10.427 1.601 1.00 54.16 208 LEU A O 1
ATOM 1596 N N . VAL A 1 209 ? -6.575 12.195 2.677 1.00 56.91 209 VAL A N 1
ATOM 1597 C CA . VAL A 1 209 ? -7.648 13.135 2.299 1.00 56.91 209 VAL A CA 1
ATOM 1598 C C . VAL A 1 209 ? -7.742 13.295 0.796 1.00 56.91 209 VAL A C 1
ATOM 1600 O O . VAL A 1 209 ? -8.805 13.095 0.219 1.00 56.91 209 VAL A O 1
ATOM 1603 N N . LEU A 1 210 ? -6.617 13.597 0.148 1.00 55.28 210 LEU A N 1
ATOM 1604 C CA . LEU A 1 210 ? -6.579 13.817 -1.297 1.00 55.28 210 LEU A CA 1
ATOM 1605 C C . LEU A 1 210 ? -7.001 12.572 -2.086 1.00 55.28 210 LEU A C 1
ATOM 1607 O O . LEU A 1 210 ? -7.569 12.692 -3.174 1.00 55.28 210 LEU A O 1
ATOM 1611 N N . VAL A 1 211 ? -6.717 11.377 -1.563 1.00 60.22 211 VAL A N 1
ATOM 1612 C CA . VAL A 1 211 ? -7.170 10.112 -2.151 1.00 60.22 211 VAL A CA 1
ATOM 1613 C C . VAL A 1 211 ? -8.674 9.926 -1.949 1.00 60.22 211 VAL A C 1
ATOM 1615 O O . VAL A 1 211 ? -9.367 9.647 -2.926 1.00 60.22 211 VAL A O 1
ATOM 1618 N N . ASN A 1 212 ? -9.199 10.161 -0.744 1.00 57.03 212 ASN A N 1
ATOM 1619 C CA . ASN A 1 212 ? -10.638 10.079 -0.474 1.00 57.03 212 ASN A CA 1
ATOM 1620 C C . ASN A 1 212 ? -11.450 11.103 -1.282 1.00 57.03 212 ASN A C 1
ATOM 1622 O O . ASN A 1 212 ? -12.499 10.764 -1.817 1.00 57.03 212 ASN A O 1
ATOM 1626 N N . GLU A 1 213 ? -10.952 12.326 -1.464 1.00 60.84 213 GLU A N 1
ATOM 1627 C CA . GLU A 1 213 ? -11.593 13.341 -2.312 1.00 60.84 213 GLU A CA 1
ATOM 1628 C C . GLU A 1 213 ? -11.569 12.980 -3.802 1.00 60.84 213 GLU A C 1
ATOM 1630 O O . GLU A 1 213 ? -12.438 13.395 -4.572 1.00 60.84 213 GLU A O 1
ATOM 1635 N N . LYS A 1 214 ? -10.549 12.245 -4.256 1.00 55.62 214 LYS A N 1
ATOM 1636 C CA . LYS A 1 214 ? -10.512 11.724 -5.628 1.00 55.62 214 LYS A CA 1
ATOM 1637 C C . LYS A 1 214 ? -11.483 10.567 -5.812 1.00 55.62 214 LYS A C 1
ATOM 1639 O O . LYS A 1 214 ? -12.141 10.515 -6.845 1.00 55.62 214 LYS A O 1
ATOM 1644 N N . LEU A 1 215 ? -11.577 9.680 -4.824 1.00 55.34 215 LEU A N 1
ATOM 1645 C CA . LEU A 1 215 ? -12.550 8.590 -4.817 1.00 55.34 215 LEU A CA 1
ATOM 1646 C C . LEU A 1 215 ? -13.984 9.132 -4.790 1.00 55.34 215 LEU A C 1
ATOM 1648 O O . LEU A 1 215 ? -14.779 8.724 -5.626 1.00 55.34 215 LEU A O 1
ATOM 1652 N N . GLY A 1 216 ? -14.278 10.131 -3.953 1.00 62.34 216 GLY A N 1
ATOM 1653 C CA . GLY A 1 216 ? -15.590 10.789 -3.932 1.00 62.34 216 GLY A CA 1
ATOM 1654 C C . GLY A 1 216 ? -15.958 11.424 -5.277 1.00 62.34 216 GLY A C 1
ATOM 1655 O O . GLY A 1 216 ? -17.044 11.197 -5.794 1.00 62.34 216 GLY A O 1
ATOM 1656 N N . ARG A 1 217 ? -15.016 12.124 -5.928 1.00 65.06 217 ARG A N 1
ATOM 1657 C CA . ARG A 1 217 ? -15.243 12.677 -7.278 1.00 65.06 217 ARG A CA 1
ATOM 1658 C C . ARG A 1 217 ? -15.481 11.604 -8.342 1.00 65.06 217 ARG A C 1
ATOM 1660 O O . ARG A 1 217 ? -16.258 11.827 -9.269 1.00 65.06 217 ARG A O 1
ATOM 1667 N N . LEU A 1 218 ? -14.811 10.458 -8.232 1.00 53.53 218 LEU A N 1
ATOM 1668 C CA . LEU A 1 218 ? -15.044 9.311 -9.112 1.00 53.53 218 LEU A CA 1
ATOM 1669 C C . LEU A 1 218 ? -16.438 8.712 -8.889 1.00 53.53 218 LEU A C 1
ATOM 1671 O O . LEU A 1 218 ? -17.121 8.415 -9.866 1.00 53.53 218 LEU A O 1
ATOM 1675 N N . GLU A 1 219 ? -16.886 8.601 -7.638 1.00 64.38 219 GLU A N 1
ATOM 1676 C CA . GLU A 1 219 ? -18.246 8.160 -7.306 1.00 64.38 219 GLU A CA 1
ATOM 1677 C C . GLU A 1 219 ? -19.315 9.132 -7.826 1.00 64.38 219 GLU A C 1
ATOM 1679 O O . GLU A 1 219 ? -20.314 8.689 -8.392 1.00 64.38 219 GLU A O 1
ATOM 1684 N N . ASP A 1 220 ? -19.093 10.443 -7.720 1.00 60.91 220 ASP A N 1
ATOM 1685 C CA . ASP A 1 220 ? -20.013 11.458 -8.250 1.00 60.91 220 ASP A CA 1
ATOM 1686 C C . ASP A 1 220 ? -20.089 11.413 -9.782 1.00 60.91 220 ASP A C 1
ATOM 1688 O O . ASP A 1 220 ? -21.176 11.475 -10.359 1.00 60.91 220 ASP A O 1
ATOM 1692 N N . THR A 1 221 ? -18.946 11.227 -10.449 1.00 64.38 221 THR A N 1
ATOM 1693 C CA . THR A 1 221 ? -18.882 11.062 -11.912 1.00 64.38 221 THR A CA 1
ATOM 1694 C C . THR A 1 221 ? -19.629 9.800 -12.347 1.00 64.38 221 THR A C 1
ATOM 1696 O O . THR A 1 221 ? -20.381 9.810 -13.321 1.00 64.38 221 THR A O 1
ATOM 1699 N N . TYR A 1 222 ? -19.474 8.714 -11.590 1.00 52.38 222 TYR A N 1
ATOM 1700 C CA . TYR A 1 222 ? -20.178 7.460 -11.829 1.00 52.38 222 TYR A CA 1
ATOM 1701 C C . TYR A 1 222 ? -21.696 7.602 -11.633 1.00 52.38 222 TYR A C 1
ATOM 1703 O O . TYR A 1 222 ? -22.473 7.116 -12.454 1.00 52.38 222 TYR A O 1
ATOM 1711 N N . ARG A 1 223 ? -22.145 8.340 -10.610 1.00 61.91 223 ARG A N 1
ATOM 1712 C CA . ARG A 1 223 ? -23.573 8.644 -10.407 1.00 61.91 223 ARG A CA 1
ATOM 1713 C C . ARG A 1 223 ? -24.158 9.517 -11.517 1.00 61.91 223 ARG A C 1
ATOM 1715 O O . ARG A 1 223 ? -25.300 9.297 -11.908 1.00 61.91 223 ARG A O 1
ATOM 1722 N N . GLN A 1 224 ? -23.390 10.467 -12.049 1.00 58.75 224 GLN A N 1
ATOM 1723 C CA . GLN A 1 224 ? -23.814 11.305 -13.178 1.00 58.75 224 GLN A CA 1
ATOM 1724 C C . GLN A 1 224 ? -23.949 10.509 -14.483 1.00 58.75 224 GLN A C 1
ATOM 1726 O O . GLN A 1 224 ? -24.870 10.764 -15.254 1.00 58.75 224 GLN A O 1
ATOM 1731 N N . LEU A 1 225 ? -23.082 9.517 -14.705 1.00 55.28 225 LEU A N 1
ATOM 1732 C CA . LEU A 1 225 ? -23.156 8.621 -15.864 1.00 55.28 225 LEU A CA 1
ATOM 1733 C C . LEU A 1 225 ? -24.401 7.722 -15.839 1.00 55.28 225 LEU A C 1
ATOM 1735 O O . LEU A 1 225 ? -24.963 7.430 -16.888 1.00 55.28 225 LEU A O 1
ATOM 1739 N N . ILE A 1 226 ? -24.859 7.320 -14.652 1.00 57.59 226 ILE A N 1
ATOM 1740 C CA . ILE A 1 226 ? -26.056 6.477 -14.482 1.00 57.59 226 ILE A CA 1
ATOM 1741 C C . ILE A 1 226 ? -27.359 7.294 -14.566 1.00 57.59 226 ILE A C 1
ATOM 1743 O O . ILE A 1 226 ? -28.426 6.734 -14.800 1.00 57.59 226 ILE A O 1
ATOM 1747 N N . ALA A 1 227 ? -27.292 8.617 -14.404 1.00 48.94 227 ALA A N 1
ATOM 1748 C CA . ALA A 1 227 ? -28.462 9.495 -14.383 1.00 48.94 227 ALA A CA 1
ATOM 1749 C C . ALA A 1 227 ? -28.911 10.012 -15.770 1.00 48.94 227 ALA A C 1
ATOM 1751 O O . ALA A 1 227 ? -29.865 10.788 -15.835 1.00 48.94 227 ALA A O 1
ATOM 1752 N N . GLN A 1 228 ? -28.257 9.625 -16.874 1.00 40.44 228 GLN A N 1
ATOM 1753 C CA . GLN A 1 228 ? -28.682 10.039 -18.220 1.00 40.44 228 GLN A CA 1
ATOM 1754 C C . GLN A 1 228 ? -29.799 9.134 -18.783 1.00 40.44 228 GLN A C 1
ATOM 1756 O O . GLN A 1 228 ? -29.705 7.911 -18.665 1.00 40.44 228 GLN A O 1
ATOM 1761 N N . PRO A 1 229 ? -30.852 9.698 -19.413 1.00 40.03 229 PRO A N 1
ATOM 1762 C CA . PRO A 1 229 ? -31.926 8.912 -20.015 1.00 40.03 229 PRO A CA 1
ATOM 1763 C C . PRO A 1 229 ? -31.490 8.272 -21.350 1.00 40.03 229 PRO A C 1
ATOM 1765 O O . PRO A 1 229 ? -30.609 8.804 -22.030 1.00 40.03 229 PRO A O 1
ATOM 1768 N N . PRO A 1 230 ? -32.103 7.142 -21.752 1.00 39.00 230 PRO A N 1
ATOM 1769 C CA . PRO A 1 230 ? -31.691 6.395 -22.934 1.00 39.00 230 PRO A CA 1
ATOM 1770 C C . PRO A 1 230 ? -32.128 7.114 -24.216 1.00 39.00 230 PRO A C 1
ATOM 1772 O O . PRO A 1 230 ? -33.313 7.382 -24.404 1.00 39.00 230 PRO A O 1
ATOM 1775 N N . PHE A 1 231 ? -31.179 7.400 -25.112 1.00 32.09 231 PHE A N 1
ATOM 1776 C CA . PHE A 1 231 ? -31.496 7.804 -26.482 1.00 32.09 231 PHE A CA 1
ATOM 1777 C C . PHE A 1 231 ? -31.818 6.585 -27.352 1.00 32.09 231 PHE A C 1
ATOM 1779 O O . PHE A 1 231 ? -31.215 5.518 -27.231 1.00 32.09 231 PHE A O 1
ATOM 1786 N N . GLU A 1 232 ? -32.819 6.790 -28.202 1.00 29.81 232 GLU A N 1
ATOM 1787 C CA . GLU A 1 232 ? -33.529 5.822 -29.028 1.00 29.81 232 GLU A CA 1
ATOM 1788 C C . GLU A 1 232 ? -32.642 5.066 -30.027 1.00 29.81 232 GLU A C 1
ATOM 1790 O O . GLU A 1 232 ? -31.723 5.600 -30.648 1.00 29.81 232 GLU A O 1
ATOM 1795 N N . THR A 1 233 ? -32.977 3.791 -30.206 1.00 32.44 233 THR A N 1
ATOM 1796 C CA . THR A 1 233 ? -32.437 2.895 -31.233 1.00 32.44 233 THR A CA 1
ATOM 1797 C C . THR A 1 233 ? -33.027 3.228 -32.607 1.00 32.44 233 THR A C 1
ATOM 1799 O O . THR A 1 233 ? -34.204 3.572 -32.699 1.00 32.44 233 THR A O 1
ATOM 1802 N N . PRO A 1 234 ? -32.291 2.954 -33.698 1.00 31.16 234 PRO A N 1
ATOM 1803 C CA . PRO A 1 234 ? -32.929 2.276 -34.828 1.00 31.16 234 PRO A CA 1
ATOM 1804 C C . PRO A 1 234 ? -32.305 0.903 -35.100 1.00 31.16 234 PRO A C 1
ATOM 1806 O O . PRO A 1 234 ? -31.112 0.762 -35.354 1.00 31.16 234 PRO A O 1
ATOM 1809 N N . GLN A 1 235 ? -33.166 -0.113 -35.073 1.00 31.08 235 GLN A N 1
ATOM 1810 C CA . GLN A 1 235 ? -32.933 -1.475 -35.553 1.00 31.08 235 GLN A CA 1
ATOM 1811 C C . GLN A 1 235 ? -32.813 -1.531 -37.086 1.00 31.08 235 GLN A C 1
ATOM 1813 O O . GLN A 1 235 ? -33.594 -0.871 -37.770 1.00 31.08 235 GLN A O 1
ATOM 1818 N N . ARG A 1 236 ? -31.929 -2.408 -37.595 1.00 23.89 236 ARG A N 1
ATOM 1819 C CA . ARG A 1 236 ? -31.983 -3.229 -38.844 1.00 23.89 236 ARG A CA 1
ATOM 1820 C C . ARG A 1 236 ? -30.537 -3.631 -39.200 1.00 23.89 236 ARG A C 1
ATOM 1822 O O . ARG A 1 236 ? -29.681 -2.765 -39.181 1.00 23.89 236 ARG A O 1
ATOM 1829 N N . LEU A 1 237 ? -30.123 -4.858 -39.524 1.00 23.92 237 LEU A N 1
ATOM 1830 C CA . LEU A 1 237 ? -30.716 -6.137 -39.942 1.00 23.92 237 LEU A CA 1
ATOM 1831 C C . LEU A 1 237 ? -29.730 -7.244 -39.495 1.00 23.92 237 LEU A C 1
ATOM 1833 O O . LEU A 1 237 ? -28.527 -7.096 -39.665 1.00 23.92 237 LEU A O 1
ATOM 1837 N N . LEU A 1 238 ? -30.174 -8.228 -38.714 1.00 25.06 238 LEU A N 1
ATOM 1838 C CA . LEU A 1 238 ? -30.425 -9.624 -39.112 1.00 25.06 238 LEU A CA 1
ATOM 1839 C C . LEU A 1 238 ? -29.279 -10.401 -39.801 1.00 25.06 238 LEU A C 1
ATOM 1841 O O . LEU A 1 238 ? -29.014 -10.234 -40.984 1.00 25.06 238 LEU A O 1
ATOM 1845 N N . ALA A 1 239 ? -28.840 -11.417 -39.045 1.00 23.95 239 ALA A N 1
ATOM 1846 C CA . ALA A 1 239 ? -28.661 -12.813 -39.452 1.00 23.95 239 ALA A CA 1
ATOM 1847 C C . ALA A 1 239 ? -27.353 -13.226 -40.151 1.00 23.95 239 ALA A C 1
ATOM 1849 O O . ALA A 1 239 ? -27.104 -12.870 -41.293 1.00 23.95 239 ALA A O 1
ATOM 1850 N N . GLN A 1 240 ? -26.607 -14.122 -39.488 1.00 25.20 240 GLN A N 1
ATOM 1851 C CA . GLN A 1 240 ? -26.374 -15.536 -39.870 1.00 25.20 240 GLN A CA 1
ATOM 1852 C C . GLN A 1 240 ? -25.046 -16.010 -39.243 1.00 25.20 240 GLN A C 1
ATOM 1854 O O . GLN A 1 240 ? -24.001 -15.428 -39.482 1.00 25.20 240 GLN A O 1
ATOM 1859 N N . VAL A 1 241 ? -25.067 -16.910 -38.255 1.00 25.97 241 VAL A N 1
ATOM 1860 C CA . VAL A 1 241 ? -24.896 -18.381 -38.360 1.00 25.97 241 VAL A CA 1
ATOM 1861 C C . VAL A 1 241 ? -23.714 -18.771 -37.461 1.00 25.97 241 VAL A C 1
ATOM 1863 O O . VAL A 1 241 ? -22.569 -18.420 -37.714 1.00 25.97 241 VAL A O 1
ATOM 1866 N N . HIS A 1 242 ? -24.018 -19.491 -36.380 1.00 24.48 242 HIS A N 1
ATOM 1867 C CA . HIS A 1 242 ? -23.044 -20.319 -35.665 1.00 24.48 242 HIS A CA 1
ATOM 1868 C C . HIS A 1 242 ? -22.753 -21.577 -36.501 1.00 24.48 242 HIS A C 1
ATOM 1870 O O . HIS A 1 242 ? -23.646 -22.061 -37.199 1.00 24.48 242 HIS A O 1
ATOM 1876 N N . PRO A 1 243 ? -21.579 -22.202 -36.324 1.00 28.14 243 PRO A N 1
ATOM 1877 C CA . PRO A 1 243 ? -21.612 -23.407 -35.498 1.00 28.14 243 PRO A CA 1
ATOM 1878 C C . PRO A 1 243 ? -20.509 -23.484 -34.434 1.00 28.14 243 PRO A C 1
ATOM 1880 O O . PRO A 1 243 ? -19.373 -23.056 -34.611 1.00 28.14 243 PRO A O 1
ATOM 1883 N N . ARG A 1 244 ? -20.899 -24.117 -33.322 1.00 23.83 244 ARG A N 1
ATOM 1884 C CA . ARG A 1 244 ? -20.065 -24.688 -32.257 1.00 23.83 244 ARG A CA 1
ATOM 1885 C C . ARG A 1 244 ? -18.939 -25.573 -32.809 1.00 23.83 244 ARG A C 1
ATOM 1887 O O . ARG A 1 244 ? -19.223 -26.492 -33.571 1.00 23.83 244 ARG A O 1
ATOM 1894 N N . VAL A 1 245 ? -17.744 -25.445 -32.231 1.00 25.92 245 VAL A N 1
ATOM 1895 C CA . VAL A 1 245 ? -16.863 -26.589 -31.934 1.00 25.92 245 VAL A CA 1
ATOM 1896 C C . VAL A 1 245 ? -16.402 -26.479 -30.481 1.00 25.92 245 VAL A C 1
ATOM 1898 O O . VAL A 1 245 ? -16.100 -25.397 -29.982 1.00 25.92 245 VAL A O 1
ATOM 1901 N N . ALA A 1 246 ? -16.458 -27.614 -29.793 1.00 23.42 246 ALA A N 1
ATOM 1902 C CA . ALA A 1 246 ? -16.242 -27.785 -28.369 1.00 23.42 246 ALA A CA 1
ATOM 1903 C C . ALA A 1 246 ? -14.757 -27.955 -27.995 1.00 23.42 246 ALA A C 1
ATOM 1905 O O . ALA A 1 246 ? -13.992 -28.553 -28.739 1.00 23.42 246 ALA A O 1
ATOM 1906 N N . A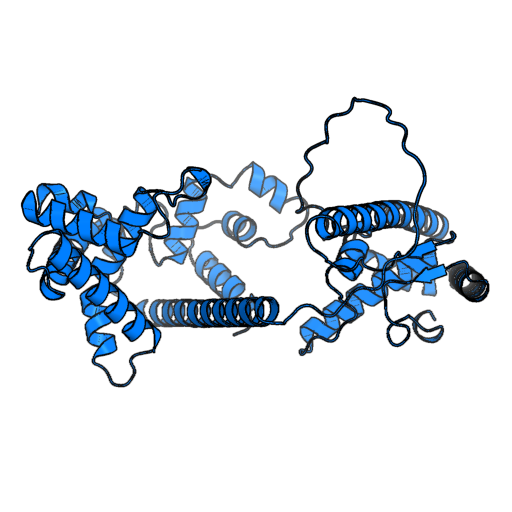LA A 1 247 ? -14.444 -27.471 -26.787 1.00 25.59 247 ALA A N 1
ATOM 1907 C CA . ALA A 1 247 ? -13.524 -28.005 -25.776 1.00 25.59 247 ALA A CA 1
ATOM 1908 C C . ALA A 1 247 ? -12.105 -28.466 -26.174 1.00 25.59 247 ALA A C 1
ATOM 1910 O O . ALA A 1 247 ? -11.925 -29.522 -26.767 1.00 25.59 247 ALA A O 1
ATOM 1911 N N . ALA A 1 248 ? -11.093 -27.764 -25.648 1.00 25.69 248 ALA A N 1
ATOM 1912 C CA . ALA A 1 248 ? -10.200 -28.242 -24.575 1.00 25.69 248 ALA A CA 1
ATOM 1913 C C . ALA A 1 248 ? -8.894 -27.424 -24.572 1.00 25.69 248 ALA A C 1
ATOM 1915 O O . ALA A 1 248 ? -8.201 -27.346 -25.581 1.00 25.69 248 ALA A O 1
ATOM 1916 N N . GLY A 1 249 ? -8.547 -26.833 -23.427 1.00 23.64 249 GLY A N 1
ATOM 1917 C CA . GLY A 1 249 ? -7.272 -26.140 -23.237 1.00 23.64 249 GLY A CA 1
ATOM 1918 C C . GLY A 1 249 ? -7.352 -25.087 -22.139 1.00 23.64 249 GLY A C 1
ATOM 1919 O O . GLY A 1 249 ? -7.787 -23.966 -22.369 1.00 23.64 249 GLY A O 1
ATOM 1920 N N . THR A 1 250 ? -6.964 -25.484 -20.935 1.00 27.66 250 THR A N 1
ATOM 1921 C CA . THR A 1 250 ? -6.727 -24.669 -19.737 1.00 27.66 250 THR A CA 1
ATOM 1922 C C . THR A 1 250 ? -6.012 -23.341 -20.054 1.00 27.66 250 THR A C 1
ATOM 1924 O O . THR A 1 250 ? -5.023 -23.363 -20.789 1.00 27.66 250 THR A O 1
ATOM 1927 N N . PRO A 1 251 ? -6.426 -22.188 -19.491 1.00 28.83 251 PRO A N 1
ATOM 1928 C CA . PRO A 1 251 ? -5.640 -20.964 -19.608 1.00 28.83 251 PRO A CA 1
ATOM 1929 C C . PRO A 1 251 ? -4.404 -21.061 -18.696 1.00 28.83 251 PRO A C 1
ATOM 1931 O O . PRO A 1 251 ? -4.547 -21.422 -17.526 1.00 28.83 251 PRO A O 1
ATOM 1934 N N . PRO A 1 252 ? -3.189 -20.743 -19.175 1.00 34.16 252 PRO A N 1
ATOM 1935 C CA . PRO A 1 252 ? -2.057 -20.571 -18.285 1.00 34.16 252 PRO A CA 1
ATOM 1936 C C . PRO A 1 252 ? -2.218 -19.244 -17.540 1.00 34.16 252 PRO A C 1
ATOM 1938 O O . PRO A 1 252 ? -2.126 -18.160 -18.125 1.00 34.16 252 PRO A O 1
ATOM 1941 N N . ASP A 1 253 ? -2.436 -19.344 -16.230 1.00 44.03 253 ASP A N 1
ATOM 1942 C CA . ASP A 1 253 ? -2.199 -18.268 -15.272 1.00 44.03 253 ASP A CA 1
ATOM 1943 C C . ASP A 1 253 ? -0.880 -17.562 -15.605 1.00 44.03 253 ASP A C 1
ATOM 1945 O O . ASP A 1 253 ? 0.184 -18.183 -15.593 1.00 44.03 253 ASP A O 1
ATOM 1949 N N . THR A 1 254 ? -0.912 -16.260 -15.912 1.00 31.55 254 THR A N 1
ATOM 1950 C CA . THR A 1 254 ? 0.332 -15.491 -16.049 1.00 31.55 254 THR A CA 1
ATOM 1951 C C . THR A 1 254 ? 0.193 -14.077 -15.459 1.00 31.55 254 THR A C 1
ATOM 1953 O O . THR A 1 254 ? -0.681 -13.314 -15.872 1.00 31.55 254 THR A O 1
ATOM 1956 N N . PRO A 1 255 ? 1.039 -13.698 -14.478 1.00 37.66 255 PRO A N 1
ATOM 1957 C CA . PRO A 1 255 ? 0.843 -12.524 -13.627 1.00 37.66 255 PRO A CA 1
ATOM 1958 C C . PRO A 1 255 ? 1.179 -11.192 -14.320 1.00 37.66 255 PRO A C 1
ATOM 1960 O O . PRO A 1 255 ? 2.253 -11.001 -14.895 1.00 37.66 255 PRO A O 1
ATOM 1963 N N . ALA A 1 256 ? 0.278 -10.222 -14.158 1.00 37.81 256 ALA A N 1
ATOM 1964 C CA . ALA A 1 256 ? 0.241 -8.908 -14.810 1.00 37.81 256 ALA A CA 1
ATOM 1965 C C . ALA A 1 256 ? 1.430 -7.946 -14.548 1.00 37.81 256 ALA A C 1
ATOM 1967 O O . ALA A 1 256 ? 1.440 -6.833 -15.069 1.00 37.81 256 ALA A O 1
ATOM 1968 N N . ILE A 1 257 ? 2.459 -8.328 -13.783 1.00 37.16 257 ILE A N 1
ATOM 1969 C CA . ILE A 1 257 ? 3.558 -7.418 -13.388 1.00 37.16 257 ILE A CA 1
ATOM 1970 C C . ILE A 1 257 ? 4.782 -7.521 -14.327 1.00 37.16 257 ILE A C 1
ATOM 1972 O O . ILE A 1 257 ? 5.644 -6.642 -14.335 1.00 37.16 257 ILE A O 1
ATOM 1976 N N . ALA A 1 258 ? 4.839 -8.522 -15.213 1.00 33.41 258 ALA A N 1
ATOM 1977 C CA . ALA A 1 258 ? 5.929 -8.668 -16.187 1.00 33.41 258 ALA A CA 1
ATOM 1978 C C . ALA A 1 258 ? 5.817 -7.743 -17.425 1.00 33.41 258 ALA A C 1
ATOM 1980 O O . ALA A 1 258 ? 6.771 -7.636 -18.196 1.00 33.41 258 ALA A O 1
ATOM 1981 N N . MET A 1 259 ? 4.689 -7.045 -17.613 1.00 47.09 259 MET A N 1
ATOM 1982 C CA . MET A 1 259 ? 4.357 -6.359 -18.871 1.00 47.09 259 MET A CA 1
ATOM 1983 C C . MET A 1 259 ? 4.852 -4.908 -19.004 1.00 47.09 259 MET A C 1
ATOM 1985 O O . MET A 1 259 ? 4.506 -4.267 -19.976 1.00 47.09 259 MET A O 1
ATOM 1989 N N . THR A 1 260 ? 5.627 -4.321 -18.085 1.00 44.16 260 THR A N 1
ATOM 1990 C CA . THR A 1 260 ? 5.979 -2.875 -18.187 1.00 44.16 260 THR A CA 1
ATOM 1991 C C . THR A 1 260 ? 7.435 -2.581 -18.545 1.00 44.16 260 THR A C 1
ATOM 1993 O O . THR A 1 260 ? 7.777 -1.431 -18.817 1.00 44.16 260 THR A O 1
ATOM 1996 N N . SER A 1 261 ? 8.311 -3.593 -18.566 1.00 55.66 261 SER A N 1
ATOM 1997 C CA . SER A 1 261 ? 9.755 -3.402 -18.812 1.00 55.66 261 SER A CA 1
ATOM 1998 C C . SER A 1 261 ? 10.279 -4.013 -20.114 1.00 55.66 261 SER A C 1
ATOM 2000 O O . SER A 1 261 ? 11.452 -3.810 -20.438 1.00 55.66 261 SER A O 1
ATOM 2002 N N . THR A 1 262 ? 9.427 -4.725 -20.855 1.00 77.88 262 THR A N 1
ATOM 2003 C CA . THR A 1 262 ? 9.719 -5.261 -22.192 1.00 77.88 262 THR A CA 1
ATOM 2004 C C . THR A 1 262 ? 9.317 -4.262 -23.279 1.00 77.88 262 THR A C 1
ATOM 2006 O O . THR A 1 262 ? 8.506 -3.367 -23.029 1.00 77.88 262 THR A O 1
ATOM 2009 N N . LEU A 1 263 ? 9.858 -4.402 -24.494 1.00 80.06 263 LEU A N 1
ATOM 2010 C CA . LEU A 1 263 ? 9.443 -3.587 -25.640 1.00 80.06 263 LEU A CA 1
ATOM 2011 C C . LEU A 1 263 ? 7.964 -3.825 -25.962 1.00 80.06 263 LEU A C 1
ATOM 2013 O O . LEU A 1 263 ? 7.208 -2.861 -26.080 1.00 80.06 263 LEU A O 1
ATOM 2017 N N . ALA A 1 264 ? 7.536 -5.093 -25.968 1.00 83.94 264 ALA A N 1
ATOM 2018 C CA . ALA A 1 264 ? 6.127 -5.459 -26.104 1.00 83.94 264 ALA A CA 1
ATOM 2019 C C . ALA A 1 264 ? 5.247 -4.781 -25.035 1.00 83.94 264 ALA A C 1
ATOM 2021 O O . ALA A 1 264 ? 4.193 -4.212 -25.310 1.00 83.94 264 ALA A O 1
ATOM 2022 N N . GLY A 1 265 ? 5.741 -4.767 -23.802 1.00 82.12 265 GLY A N 1
ATOM 2023 C CA . GLY A 1 265 ? 5.102 -4.112 -22.678 1.00 82.12 265 GLY A CA 1
ATOM 2024 C C . GLY A 1 265 ? 4.957 -2.601 -22.811 1.00 82.12 265 GLY A C 1
ATOM 2025 O O . GLY A 1 265 ? 3.919 -2.030 -22.481 1.00 82.12 265 GLY A O 1
ATOM 2026 N N . CYS A 1 266 ? 5.992 -1.944 -23.337 1.00 82.00 266 CYS A N 1
ATOM 2027 C CA . CYS A 1 266 ? 5.963 -0.514 -23.622 1.00 82.00 266 CYS A CA 1
ATOM 2028 C C . CYS A 1 266 ? 4.895 -0.175 -24.670 1.00 82.00 266 CYS A C 1
ATOM 2030 O O . CYS A 1 266 ? 4.203 0.829 -24.511 1.00 82.00 266 CYS A O 1
ATOM 2032 N N . LEU A 1 267 ? 4.746 -1.014 -25.701 1.00 85.38 267 LEU A N 1
ATOM 2033 C CA . LEU A 1 267 ? 3.741 -0.835 -26.747 1.00 85.38 267 LEU A CA 1
ATOM 2034 C C . LEU A 1 267 ? 2.324 -1.039 -26.210 1.00 85.38 267 LEU A C 1
ATOM 2036 O O . LEU A 1 267 ? 1.482 -0.166 -26.395 1.00 85.38 267 LEU A O 1
ATOM 2040 N N . LEU A 1 268 ? 2.079 -2.116 -25.459 1.00 84.50 268 LEU A N 1
ATOM 2041 C CA . LEU A 1 268 ? 0.780 -2.335 -24.818 1.00 84.50 268 LEU A CA 1
ATOM 2042 C C . LEU A 1 268 ? 0.409 -1.153 -23.911 1.00 84.50 268 LEU A C 1
ATOM 2044 O O . LEU A 1 268 ? -0.681 -0.605 -24.023 1.00 84.50 268 LEU A O 1
ATOM 2048 N N . ASN A 1 269 ? 1.343 -0.713 -23.065 1.00 82.81 269 ASN A N 1
ATOM 2049 C CA . ASN A 1 269 ? 1.133 0.388 -22.128 1.00 82.81 269 ASN A CA 1
ATOM 2050 C C . ASN A 1 269 ? 0.862 1.731 -22.829 1.00 82.81 269 ASN A C 1
ATOM 2052 O O . ASN A 1 269 ? 0.107 2.544 -22.303 1.00 82.81 269 ASN A O 1
ATOM 2056 N N . TRP A 1 270 ? 1.477 1.968 -23.994 1.00 84.31 270 TRP A N 1
ATOM 2057 C CA . TRP A 1 270 ? 1.222 3.152 -24.816 1.00 84.31 270 TRP A CA 1
ATOM 2058 C C . TRP A 1 270 ? -0.246 3.229 -25.238 1.00 84.31 270 TRP A C 1
ATOM 2060 O O . TRP A 1 270 ? -0.860 4.274 -25.030 1.00 84.31 270 TRP A O 1
ATOM 2070 N N . TYR A 1 271 ? -0.792 2.115 -25.741 1.00 85.44 271 TYR A N 1
ATOM 2071 C CA . TYR A 1 271 ? -2.171 1.987 -26.225 1.00 85.44 271 TYR A CA 1
ATOM 2072 C C . TYR A 1 271 ? -3.218 1.899 -25.120 1.00 85.44 271 TYR A C 1
ATOM 2074 O O . TYR A 1 271 ? -4.213 2.611 -25.173 1.00 85.44 271 TYR A O 1
ATOM 2082 N N . THR A 1 272 ? -2.991 1.117 -24.066 1.00 83.12 272 THR A N 1
ATOM 2083 C CA . THR A 1 272 ? -4.010 0.922 -23.021 1.00 83.12 272 THR A CA 1
ATOM 2084 C C . THR A 1 272 ? -4.161 2.093 -22.052 1.00 83.12 272 THR A C 1
ATOM 2086 O O . THR A 1 272 ? -5.153 2.146 -21.334 1.00 83.12 272 THR A O 1
ATOM 2089 N N . ASN A 1 273 ? -3.157 2.971 -21.951 1.00 80.56 273 ASN A N 1
ATOM 2090 C CA . ASN A 1 273 ? -3.162 4.112 -21.024 1.00 80.56 273 ASN A CA 1
ATOM 2091 C C . ASN A 1 273 ? -3.128 5.466 -21.738 1.00 80.56 273 ASN A C 1
ATOM 2093 O O . ASN A 1 273 ? -2.778 6.466 -21.108 1.00 80.56 273 ASN A O 1
ATOM 2097 N N . HIS A 1 274 ? -3.417 5.484 -23.044 1.00 78.12 274 HIS A N 1
ATOM 2098 C CA . HIS A 1 274 ? -3.559 6.702 -23.843 1.00 78.12 274 HIS A CA 1
ATOM 2099 C C . HIS A 1 274 ? -2.391 7.669 -23.634 1.00 78.12 274 HIS A C 1
ATOM 2101 O O . HIS A 1 274 ? -2.573 8.871 -23.465 1.00 78.12 274 HIS A O 1
ATOM 2107 N N . ILE A 1 275 ? -1.150 7.159 -23.624 1.00 76.00 275 ILE A N 1
ATOM 2108 C CA . ILE A 1 275 ? 0.045 7.959 -23.269 1.00 76.00 275 ILE A CA 1
ATOM 2109 C C . ILE A 1 275 ? 0.287 9.097 -24.292 1.00 76.00 275 ILE A C 1
ATOM 2111 O O . ILE A 1 275 ? 1.043 10.046 -24.036 1.00 76.00 275 ILE A O 1
ATOM 2115 N N . TRP A 1 276 ? -0.375 9.047 -25.455 1.00 74.19 276 TRP A N 1
ATOM 2116 C CA . TRP A 1 276 ? -0.427 10.165 -26.398 1.00 74.19 276 TRP A CA 1
ATOM 2117 C C . TRP A 1 276 ? -1.206 11.375 -25.871 1.00 74.19 276 TRP A C 1
ATOM 2119 O O . TRP A 1 276 ? -0.850 12.487 -26.274 1.00 74.19 276 TRP A O 1
ATOM 2129 N N . GLU A 1 277 ? -2.190 11.197 -24.987 1.00 71.38 277 GLU A N 1
ATOM 2130 C CA . GLU A 1 277 ? -3.006 12.265 -24.409 1.00 71.38 277 GLU A CA 1
ATOM 2131 C C . GLU A 1 277 ? -2.229 13.056 -23.345 1.00 71.38 277 GLU A C 1
ATOM 2133 O O . GLU A 1 277 ? -1.390 12.553 -22.596 1.00 71.38 277 GLU A O 1
ATOM 2138 N N . THR A 1 278 ? -2.427 14.369 -23.353 1.00 55.22 278 THR A N 1
ATOM 2139 C CA . THR A 1 278 ? -1.562 15.342 -22.676 1.00 55.22 278 THR A CA 1
ATOM 2140 C C . THR A 1 278 ? -1.573 15.196 -21.151 1.00 55.22 278 THR A C 1
ATOM 2142 O O . THR A 1 278 ? -2.628 15.243 -20.528 1.00 55.22 278 THR A O 1
ATOM 2145 N N . VAL A 1 279 ? -0.393 15.165 -20.518 1.00 57.59 279 VAL A N 1
ATOM 2146 C CA . VAL A 1 279 ? -0.253 15.235 -19.051 1.00 57.59 279 VAL A CA 1
ATOM 2147 C C . VAL A 1 279 ? 0.413 16.554 -18.651 1.00 57.59 279 VAL A C 1
ATOM 2149 O O . VAL A 1 279 ? 1.430 16.944 -19.228 1.00 57.59 279 VAL A O 1
ATOM 2152 N N . LYS A 1 280 ? -0.146 17.255 -17.655 1.00 51.03 280 LYS A N 1
ATOM 2153 C CA . LYS A 1 280 ? 0.440 18.486 -17.097 1.00 51.03 280 LYS A CA 1
ATOM 2154 C C . LYS A 1 280 ? 1.649 18.130 -16.217 1.00 51.03 280 LYS A C 1
ATOM 2156 O O . LYS A 1 280 ? 1.477 17.523 -15.166 1.00 51.03 280 LYS A O 1
ATOM 2161 N N . GLY A 1 281 ? 2.860 18.522 -16.629 1.00 55.62 281 GLY A N 1
ATOM 2162 C CA . GLY A 1 281 ? 4.087 18.378 -15.827 1.00 55.62 281 GLY A CA 1
ATOM 2163 C C . GLY A 1 281 ? 5.340 18.018 -16.638 1.00 55.62 281 GLY A C 1
ATOM 2164 O O . GLY A 1 281 ? 5.316 17.133 -17.489 1.00 55.62 281 GLY A O 1
ATOM 2165 N N . LYS A 1 282 ? 6.474 18.678 -16.352 1.00 53.97 282 LYS A N 1
ATOM 2166 C CA . LYS A 1 282 ? 7.747 18.530 -17.098 1.00 53.97 282 LYS A CA 1
ATOM 2167 C C . LYS A 1 282 ? 8.353 17.116 -17.014 1.00 53.97 282 LYS A C 1
ATOM 2169 O O . LYS A 1 282 ? 9.000 16.657 -17.951 1.00 53.97 282 LYS A O 1
ATOM 2174 N N . LYS A 1 283 ? 8.145 16.401 -15.902 1.00 56.34 283 LYS A N 1
ATOM 2175 C CA . LYS A 1 283 ? 8.675 15.040 -15.690 1.00 56.34 283 LYS A CA 1
ATOM 2176 C C . LYS A 1 283 ? 7.864 13.990 -16.456 1.00 56.34 283 LYS A C 1
ATOM 2178 O O . LYS A 1 283 ? 8.436 13.090 -17.069 1.00 56.34 283 LYS A O 1
ATOM 2183 N N . GLU A 1 284 ? 6.548 14.130 -16.449 1.00 63.94 284 GLU A N 1
ATOM 2184 C CA . GLU A 1 284 ? 5.594 13.304 -17.187 1.00 63.94 284 GLU A CA 1
ATOM 2185 C C . GLU A 1 284 ? 5.752 13.526 -18.698 1.00 63.94 284 GLU A C 1
ATOM 2187 O O . GLU A 1 284 ? 5.769 12.563 -19.465 1.00 63.94 284 GLU A O 1
ATOM 2192 N N . GLN A 1 285 ? 6.024 14.767 -19.117 1.00 62.03 285 GLN A N 1
ATOM 2193 C CA . GLN A 1 285 ? 6.357 15.109 -20.501 1.00 62.03 285 GLN A CA 1
ATOM 2194 C C . GLN A 1 285 ? 7.634 14.407 -20.998 1.00 62.03 285 GLN A C 1
ATOM 2196 O O . GLN A 1 285 ? 7.643 13.878 -22.110 1.00 62.03 285 GLN A O 1
ATOM 2201 N N . ASN A 1 286 ? 8.686 14.326 -20.174 1.00 63.34 286 ASN A N 1
ATOM 2202 C CA . ASN A 1 286 ? 9.912 13.601 -20.533 1.00 63.34 286 ASN A CA 1
ATOM 2203 C C . ASN A 1 286 ? 9.679 12.085 -20.642 1.00 63.34 286 ASN A C 1
ATOM 2205 O O . ASN A 1 286 ? 10.151 11.467 -21.592 1.00 63.34 286 ASN A O 1
ATOM 2209 N N . LYS A 1 287 ? 8.909 11.484 -19.722 1.00 65.75 287 LYS A N 1
ATOM 2210 C CA . LYS A 1 287 ? 8.532 10.057 -19.801 1.00 65.75 287 LYS A CA 1
ATOM 2211 C C . LYS A 1 287 ? 7.698 9.740 -21.049 1.00 65.75 287 LYS A C 1
ATOM 2213 O O . LYS A 1 287 ? 7.868 8.674 -21.645 1.00 65.75 287 LYS A O 1
ATOM 2218 N N . ARG A 1 288 ? 6.833 10.670 -21.467 1.00 74.00 288 ARG A N 1
ATOM 2219 C CA . ARG A 1 288 ? 6.076 10.580 -22.722 1.00 74.00 288 ARG A CA 1
ATOM 2220 C C . ARG A 1 288 ? 6.994 10.632 -23.936 1.00 74.00 288 ARG A C 1
ATOM 2222 O O . ARG A 1 288 ? 6.902 9.748 -24.777 1.00 74.00 288 ARG A O 1
ATOM 2229 N N . ALA A 1 289 ? 7.875 11.630 -24.024 1.00 72.88 289 ALA A N 1
ATOM 2230 C CA . ALA A 1 289 ? 8.821 11.758 -25.138 1.00 72.88 289 ALA A CA 1
ATOM 2231 C C . ALA A 1 289 ? 9.680 10.493 -25.288 1.00 72.88 289 ALA A C 1
ATOM 2233 O O . ALA A 1 289 ? 9.895 9.987 -26.389 1.00 72.88 289 ALA A O 1
ATOM 2234 N N . ASP A 1 290 ? 10.087 9.942 -24.151 1.00 73.38 290 ASP A N 1
ATOM 2235 C CA . ASP A 1 290 ? 10.832 8.704 -24.055 1.00 73.38 290 ASP A CA 1
ATOM 2236 C C . ASP A 1 290 ? 10.060 7.484 -24.577 1.00 73.38 290 ASP A C 1
ATOM 2238 O O . ASP A 1 290 ? 10.610 6.693 -25.352 1.00 73.38 290 ASP A O 1
ATOM 2242 N N . SER A 1 291 ? 8.807 7.329 -24.154 1.00 78.62 291 SER A N 1
ATOM 2243 C CA . SER A 1 291 ? 7.944 6.227 -24.591 1.00 78.62 291 SER A CA 1
ATOM 2244 C C . SER A 1 291 ? 7.624 6.359 -26.078 1.00 78.62 291 SER A C 1
ATOM 2246 O O . SER A 1 291 ? 7.827 5.409 -26.827 1.00 78.62 291 SER A O 1
ATOM 2248 N N . LYS A 1 292 ? 7.273 7.572 -26.526 1.00 80.75 292 LYS A N 1
ATOM 2249 C CA . LYS A 1 292 ? 7.014 7.904 -27.931 1.00 80.75 292 LYS A CA 1
ATOM 2250 C C . LYS A 1 292 ? 8.190 7.509 -28.824 1.00 80.75 292 LYS A C 1
ATOM 2252 O O . LYS A 1 292 ? 8.016 6.767 -29.778 1.00 80.75 292 LYS A O 1
ATOM 2257 N N . ALA A 1 293 ? 9.407 7.928 -28.478 1.00 82.00 293 ALA A N 1
ATOM 2258 C CA . ALA A 1 293 ? 10.592 7.591 -29.264 1.00 82.00 293 ALA A CA 1
ATOM 2259 C C . ALA A 1 293 ? 10.841 6.074 -29.357 1.00 82.00 293 ALA A C 1
ATOM 2261 O O . ALA A 1 293 ? 11.348 5.604 -30.370 1.00 82.00 293 ALA A O 1
ATOM 2262 N N . ALA A 1 294 ? 10.496 5.300 -28.325 1.00 85.25 294 ALA A N 1
ATOM 2263 C CA . ALA A 1 294 ? 10.636 3.849 -28.371 1.00 85.25 294 ALA A CA 1
ATOM 2264 C C . ALA A 1 294 ? 9.603 3.197 -29.300 1.00 85.25 294 ALA A C 1
ATOM 2266 O O . ALA A 1 294 ? 10.001 2.368 -30.116 1.00 85.25 294 ALA A O 1
ATOM 2267 N N . ILE A 1 295 ? 8.326 3.600 -29.236 1.00 87.44 295 ILE A N 1
ATOM 2268 C CA . ILE A 1 295 ? 7.302 3.044 -30.136 1.00 87.44 295 ILE A CA 1
ATOM 2269 C C . ILE A 1 295 ? 7.612 3.454 -31.592 1.00 87.44 295 ILE A C 1
ATOM 2271 O O . ILE A 1 295 ? 7.519 2.611 -32.478 1.00 87.44 295 ILE A O 1
ATOM 2275 N N . ASN A 1 296 ? 8.120 4.677 -31.835 1.00 86.38 296 ASN A N 1
ATOM 2276 C CA . ASN A 1 296 ? 8.641 5.121 -33.144 1.00 86.38 296 ASN A CA 1
ATOM 2277 C C . ASN A 1 296 ? 9.659 4.150 -33.724 1.00 86.38 296 ASN A C 1
ATOM 2279 O O . ASN A 1 296 ? 9.518 3.690 -34.855 1.00 86.38 296 ASN A O 1
ATOM 2283 N N . ILE A 1 297 ? 10.677 3.822 -32.935 1.00 88.44 297 ILE A N 1
ATOM 2284 C CA . ILE A 1 297 ? 11.731 2.913 -33.372 1.00 88.44 297 ILE A CA 1
ATOM 2285 C C . ILE A 1 297 ? 11.163 1.511 -33.612 1.00 88.44 297 ILE A C 1
ATOM 2287 O O . ILE A 1 297 ? 11.547 0.868 -34.582 1.00 88.44 297 ILE A O 1
ATOM 2291 N N . MET A 1 298 ? 10.230 1.046 -32.775 1.00 91.19 298 MET A N 1
ATOM 2292 C CA . MET A 1 298 ? 9.601 -0.262 -32.959 1.00 91.19 298 MET A CA 1
ATOM 2293 C C . MET A 1 298 ? 8.779 -0.346 -34.248 1.00 91.19 298 MET A C 1
ATOM 2295 O O . MET A 1 298 ? 8.921 -1.331 -34.964 1.00 91.19 298 MET A O 1
ATOM 2299 N N . LEU A 1 299 ? 7.964 0.668 -34.575 1.00 89.12 299 LEU A N 1
ATOM 2300 C CA . LEU A 1 299 ? 7.205 0.671 -35.832 1.00 89.12 299 LEU A CA 1
ATOM 2301 C C . LEU A 1 299 ? 8.138 0.688 -37.047 1.00 89.12 299 LEU A C 1
ATOM 2303 O O . LEU A 1 299 ? 7.937 -0.091 -37.975 1.00 89.12 299 LEU A O 1
ATOM 2307 N N . ILE A 1 300 ? 9.180 1.528 -37.016 1.00 88.75 300 ILE A N 1
ATOM 2308 C CA . ILE A 1 300 ? 10.174 1.599 -38.095 1.00 88.75 300 ILE A CA 1
ATOM 2309 C C . ILE A 1 300 ? 10.853 0.242 -38.278 1.00 88.75 300 ILE A C 1
ATOM 2311 O O . ILE A 1 300 ? 11.013 -0.213 -39.398 1.00 88.75 300 ILE A O 1
ATOM 2315 N N . LEU A 1 301 ? 11.262 -0.423 -37.203 1.00 90.19 301 LEU A N 1
ATOM 2316 C CA . LEU A 1 301 ? 12.029 -1.665 -37.294 1.00 90.19 301 LEU A CA 1
ATOM 2317 C C . LEU A 1 301 ? 11.172 -2.913 -37.562 1.00 90.19 301 LEU A C 1
ATOM 2319 O O . LEU A 1 301 ? 11.736 -3.955 -37.883 1.00 90.19 301 LEU A O 1
ATOM 2323 N N . TYR A 1 302 ? 9.842 -2.828 -37.450 1.00 92.12 302 TYR A N 1
ATOM 2324 C CA . TYR A 1 302 ? 8.954 -3.978 -37.643 1.00 92.12 302 TYR A CA 1
ATOM 2325 C C . TYR A 1 302 ? 8.909 -4.478 -39.094 1.00 92.12 302 TYR A C 1
ATOM 2327 O O . TYR A 1 302 ? 8.843 -5.686 -39.313 1.00 92.12 302 TYR A O 1
ATOM 2335 N N . GLN A 1 303 ? 8.969 -3.559 -40.069 1.00 90.50 303 GLN A N 1
ATOM 2336 C CA . GLN A 1 303 ? 9.118 -3.844 -41.510 1.00 90.50 303 GLN A CA 1
ATOM 2337 C C . GLN A 1 303 ? 8.104 -4.857 -42.095 1.00 90.50 303 GLN A C 1
ATOM 2339 O O . GLN A 1 303 ? 8.377 -5.533 -43.086 1.00 90.50 303 GLN A O 1
ATOM 2344 N N . LYS A 1 304 ? 6.913 -4.965 -41.494 1.00 89.88 304 LYS A N 1
ATOM 2345 C CA . LYS A 1 304 ? 5.792 -5.813 -41.938 1.00 89.88 304 LYS A CA 1
ATOM 2346 C C . LYS A 1 304 ? 4.482 -5.014 -41.916 1.00 89.88 304 LYS A C 1
ATOM 2348 O O . LYS A 1 304 ? 4.412 -4.030 -41.172 1.00 89.88 304 LYS A O 1
ATOM 2353 N N . PRO A 1 305 ? 3.466 -5.397 -42.718 1.00 89.38 305 PRO A N 1
ATOM 2354 C CA . PRO A 1 305 ? 2.143 -4.790 -42.635 1.00 89.38 305 PRO A CA 1
ATOM 2355 C C . PRO A 1 305 ? 1.605 -4.832 -41.204 1.00 89.38 305 PRO A C 1
ATOM 2357 O O . PRO A 1 305 ? 1.787 -5.819 -40.489 1.00 89.38 305 PRO A O 1
ATOM 2360 N N . LEU A 1 306 ? 0.990 -3.734 -40.791 1.00 87.81 306 LEU A N 1
ATOM 2361 C CA . LEU A 1 306 ? 0.669 -3.431 -39.406 1.00 87.81 306 LEU A CA 1
ATOM 2362 C C . LEU A 1 306 ? -0.692 -2.750 -39.354 1.00 87.81 306 LEU A C 1
ATOM 2364 O O . LEU A 1 306 ? -0.899 -1.722 -39.996 1.00 87.81 306 LEU A O 1
ATOM 2368 N N . GLU A 1 307 ? -1.575 -3.295 -38.527 1.00 88.62 307 GLU A N 1
ATOM 2369 C CA . GLU A 1 307 ? -2.851 -2.686 -38.184 1.00 88.62 307 GLU A CA 1
ATOM 2370 C C . GLU A 1 307 ? -2.988 -2.646 -36.663 1.00 88.62 307 GLU A C 1
ATOM 2372 O O . GLU A 1 307 ? -2.899 -3.673 -35.985 1.00 88.62 307 GLU A O 1
ATOM 2377 N N . ILE A 1 308 ? -3.163 -1.443 -36.121 1.00 88.25 308 ILE A N 1
ATOM 2378 C CA . ILE A 1 308 ? -3.442 -1.230 -34.704 1.00 88.25 308 ILE A CA 1
ATOM 2379 C C . ILE A 1 308 ? -4.948 -1.019 -34.578 1.00 88.25 308 ILE A C 1
ATOM 2381 O O . ILE A 1 308 ? -5.445 0.011 -35.047 1.00 88.25 308 ILE A O 1
ATOM 2385 N N . PRO A 1 309 ? -5.676 -1.982 -33.988 1.00 83.94 309 PRO A N 1
ATOM 2386 C CA . PRO A 1 309 ? -7.130 -1.956 -33.967 1.00 83.94 309 PRO A CA 1
ATOM 2387 C C . PRO A 1 309 ? -7.648 -0.794 -33.117 1.00 83.94 309 PRO A C 1
ATOM 2389 O O . PRO A 1 309 ? -7.068 -0.467 -32.076 1.00 83.94 309 PRO A O 1
ATOM 2392 N N . ALA A 1 310 ? -8.766 -0.203 -33.541 1.00 84.56 310 ALA A N 1
ATOM 2393 C CA . ALA A 1 310 ? -9.461 0.826 -32.773 1.00 84.56 310 ALA A CA 1
ATOM 2394 C C . ALA A 1 310 ? -9.905 0.287 -31.402 1.00 84.56 310 ALA A C 1
ATOM 2396 O O . ALA A 1 310 ? -10.268 -0.886 -31.276 1.00 84.56 310 ALA A O 1
ATOM 2397 N N . GLU A 1 311 ? -9.879 1.138 -30.373 1.00 84.56 311 GLU A N 1
ATOM 2398 C CA . GLU A 1 311 ? -10.373 0.756 -29.047 1.00 84.56 311 GLU A CA 1
ATOM 2399 C C . GLU A 1 311 ? -11.899 0.530 -29.100 1.00 84.56 311 GLU A C 1
ATOM 2401 O O . GLU A 1 311 ? -12.630 1.397 -29.592 1.00 84.56 311 GLU A O 1
ATOM 2406 N N . PRO A 1 312 ? -12.411 -0.614 -28.609 1.00 82.94 312 PRO A N 1
ATOM 2407 C CA . PRO A 1 312 ? -13.841 -0.900 -28.628 1.00 82.94 312 PRO A CA 1
ATOM 2408 C C . PRO A 1 312 ? -14.612 -0.020 -27.634 1.00 82.94 312 PRO A C 1
ATOM 2410 O O . PRO A 1 312 ? -14.168 0.229 -26.511 1.00 82.94 312 PRO A O 1
ATOM 2413 N N . VAL A 1 313 ? -15.820 0.401 -28.023 1.00 74.56 313 VAL A N 1
ATOM 2414 C CA . VAL A 1 313 ? -16.730 1.169 -27.160 1.00 74.56 313 VAL A CA 1
ATOM 2415 C C . VAL A 1 313 ? -17.224 0.284 -26.015 1.00 74.56 313 VAL A C 1
ATOM 2417 O O . VAL A 1 313 ? -17.829 -0.767 -26.235 1.00 74.56 313 VAL A O 1
ATOM 2420 N N . ARG A 1 314 ? -16.998 0.716 -24.772 1.00 63.94 314 ARG A N 1
ATOM 2421 C CA . ARG A 1 314 ? -17.427 -0.021 -23.577 1.00 63.94 314 ARG A CA 1
ATOM 2422 C C . ARG A 1 314 ? -18.935 0.148 -23.365 1.00 63.94 314 ARG A C 1
ATOM 2424 O O . ARG A 1 314 ? -19.370 1.119 -22.758 1.00 63.94 314 ARG A O 1
ATOM 2431 N N . SER A 1 315 ? -19.726 -0.796 -23.869 1.00 52.94 315 SER A N 1
ATOM 2432 C CA . SER A 1 315 ? -21.150 -0.965 -23.537 1.00 52.94 315 SER A CA 1
ATOM 2433 C C . SER A 1 315 ? -21.351 -2.224 -22.675 1.00 52.94 315 SER A C 1
ATOM 2435 O O . SER A 1 315 ? -20.469 -3.083 -22.619 1.00 52.94 315 SER A O 1
ATOM 2437 N N . HIS A 1 316 ? -22.448 -2.302 -21.910 1.00 53.19 316 HIS A N 1
ATOM 2438 C CA . HIS A 1 316 ? -22.641 -3.340 -20.884 1.00 53.19 316 HIS A CA 1
ATOM 2439 C C . HIS A 1 316 ? -22.539 -4.782 -21.427 1.00 53.19 316 HIS A C 1
ATOM 2441 O O . HIS A 1 316 ? -22.908 -5.046 -22.566 1.00 53.19 316 HIS A O 1
ATOM 2447 N N . SER A 1 317 ? -22.007 -5.672 -20.571 1.00 54.28 317 SER A N 1
ATOM 2448 C CA . SER A 1 317 ? -21.632 -7.097 -20.748 1.00 54.28 317 SER A CA 1
ATOM 2449 C C . SER A 1 317 ? -20.713 -7.457 -21.926 1.00 54.28 317 SER A C 1
ATOM 2451 O O . SER A 1 317 ? -19.718 -8.152 -21.715 1.00 54.28 317 SER A O 1
ATOM 2453 N N . ASP A 1 318 ? -20.970 -6.950 -23.129 1.00 55.50 318 ASP A N 1
ATOM 2454 C CA . ASP A 1 318 ? -20.222 -7.297 -24.348 1.00 55.50 318 ASP A CA 1
ATOM 2455 C C . ASP A 1 318 ? -18.951 -6.444 -24.522 1.00 55.50 318 ASP A C 1
ATOM 2457 O O . ASP A 1 318 ? -17.973 -6.869 -25.151 1.00 55.50 318 ASP A O 1
ATOM 2461 N N . GLY A 1 319 ? -18.916 -5.259 -23.901 1.00 59.41 319 GLY A N 1
ATOM 2462 C CA . GLY A 1 319 ? -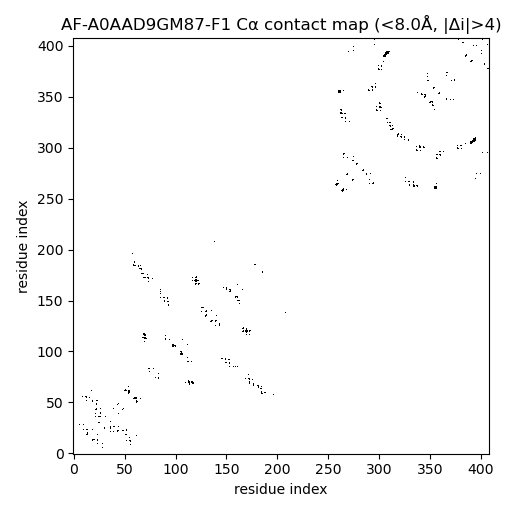17.769 -4.350 -23.921 1.00 59.41 319 GLY A CA 1
ATOM 2463 C C . GLY A 1 319 ? -16.542 -4.874 -23.171 1.00 59.41 319 GLY A C 1
ATOM 2464 O O . GLY A 1 319 ? -15.424 -4.635 -23.616 1.00 59.41 319 GLY A O 1
ATOM 2465 N N . GLU A 1 320 ? -16.721 -5.634 -22.085 1.00 65.50 320 GLU A N 1
ATOM 2466 C CA . GLU A 1 320 ? -15.596 -6.192 -21.311 1.00 65.50 320 GLU A CA 1
ATOM 2467 C C . GLU A 1 320 ? -14.873 -7.295 -22.100 1.00 65.50 320 GLU A C 1
ATOM 2469 O O . GLU A 1 320 ? -13.643 -7.343 -22.160 1.00 65.50 320 GLU A O 1
ATOM 2474 N N . THR A 1 321 ? -15.646 -8.139 -22.790 1.00 75.38 321 THR A N 1
ATOM 2475 C CA . THR A 1 321 ? -15.105 -9.218 -23.627 1.00 75.38 321 THR A CA 1
ATOM 2476 C C . THR A 1 321 ? -14.406 -8.647 -24.861 1.00 75.38 321 THR A C 1
ATOM 2478 O O . THR A 1 321 ? -13.291 -9.060 -25.183 1.00 75.38 321 THR A O 1
ATOM 2481 N N . SER A 1 322 ? -15.008 -7.641 -25.502 1.00 76.69 322 SER A N 1
ATOM 2482 C CA . SER A 1 322 ? -14.427 -6.944 -26.659 1.00 76.69 322 SER A CA 1
ATOM 2483 C C . SER A 1 322 ? -13.143 -6.191 -26.294 1.00 76.69 322 SER A C 1
ATOM 2485 O O . SER A 1 322 ? -12.145 -6.271 -27.011 1.00 76.69 322 SER A O 1
ATOM 2487 N N . TYR A 1 323 ? -13.119 -5.510 -25.145 1.00 80.56 323 TYR A N 1
ATOM 2488 C CA . TYR A 1 323 ? -11.932 -4.811 -24.649 1.00 80.56 323 TYR A CA 1
ATOM 2489 C C . TYR A 1 323 ? -10.790 -5.778 -24.320 1.00 80.56 323 TYR A C 1
ATOM 2491 O O . TYR A 1 323 ? -9.631 -5.518 -24.654 1.00 80.56 323 TYR A O 1
ATOM 2499 N N . GLN A 1 324 ? -11.099 -6.932 -23.727 1.00 80.31 324 GLN A N 1
ATOM 2500 C CA . GLN A 1 324 ? -10.079 -7.931 -23.433 1.00 80.31 324 GLN A CA 1
ATOM 2501 C C . GLN A 1 324 ? -9.541 -8.612 -24.701 1.00 80.31 324 GLN A C 1
ATOM 2503 O O . GLN A 1 324 ? -8.337 -8.858 -24.798 1.00 80.31 324 GLN A O 1
ATOM 2508 N N . GLN A 1 325 ? -10.389 -8.853 -25.706 1.00 82.25 325 GLN A N 1
ATOM 2509 C CA . GLN A 1 325 ? -9.951 -9.310 -27.030 1.00 82.25 325 GLN A CA 1
ATOM 2510 C C . GLN A 1 325 ? -9.037 -8.284 -27.712 1.00 82.25 325 GLN A C 1
ATOM 2512 O O . GLN A 1 325 ? -7.984 -8.658 -28.231 1.00 82.25 325 GLN A O 1
ATOM 2517 N N . TRP A 1 326 ? -9.376 -6.995 -27.637 1.00 87.56 326 TRP A N 1
ATOM 2518 C CA . TRP A 1 326 ? -8.537 -5.908 -28.145 1.00 87.56 326 TRP A CA 1
ATOM 2519 C C . TRP A 1 326 ? -7.164 -5.862 -27.454 1.00 87.56 326 TRP A C 1
ATOM 2521 O O . TRP A 1 326 ? -6.132 -5.831 -28.128 1.00 87.56 326 TRP A O 1
ATOM 2531 N N . LYS A 1 327 ? -7.115 -5.972 -26.118 1.00 85.25 327 LYS A N 1
ATOM 2532 C CA . LYS A 1 327 ? -5.844 -6.048 -25.370 1.00 85.25 327 LYS A CA 1
ATOM 2533 C C . LYS A 1 327 ? -5.004 -7.259 -25.765 1.00 85.25 327 LYS A C 1
ATOM 2535 O O . LYS A 1 327 ? -3.785 -7.138 -25.881 1.00 85.25 327 LYS A O 1
ATOM 2540 N N . ASN A 1 328 ? -5.637 -8.409 -25.985 1.00 84.38 328 ASN A N 1
ATOM 2541 C CA . ASN A 1 328 ? -4.945 -9.615 -26.432 1.00 84.38 328 ASN A CA 1
ATOM 2542 C C . ASN A 1 328 ? -4.377 -9.448 -27.850 1.00 84.38 328 ASN A C 1
ATOM 2544 O O . ASN A 1 328 ? -3.233 -9.832 -28.088 1.00 84.38 328 ASN A O 1
ATOM 2548 N N . ALA A 1 329 ? -5.126 -8.834 -28.772 1.00 84.62 329 ALA A N 1
ATOM 2549 C CA . ALA A 1 329 ? -4.650 -8.534 -30.123 1.00 84.62 329 ALA A CA 1
ATOM 2550 C C . ALA A 1 329 ? -3.438 -7.585 -30.098 1.00 84.62 329 ALA A C 1
ATOM 2552 O O . ALA A 1 329 ? -2.415 -7.870 -30.726 1.00 84.62 329 ALA A O 1
ATOM 2553 N N . LEU A 1 330 ? -3.508 -6.517 -29.295 1.00 87.94 330 LEU A N 1
ATOM 2554 C CA . LEU A 1 330 ? -2.385 -5.605 -29.077 1.00 87.94 330 LEU A CA 1
ATOM 2555 C C . LEU A 1 330 ? -1.167 -6.309 -28.484 1.00 87.94 330 LEU A C 1
ATOM 2557 O O . LEU A 1 330 ? -0.047 -6.062 -28.924 1.00 87.94 330 LEU A O 1
ATOM 2561 N N . TRP A 1 331 ? -1.359 -7.184 -27.497 1.00 88.88 331 TRP A N 1
ATOM 2562 C CA . TRP A 1 331 ? -0.258 -7.924 -26.886 1.00 88.88 331 TRP A CA 1
ATOM 2563 C C . TRP A 1 331 ? 0.422 -8.870 -27.880 1.00 88.88 331 TRP A C 1
ATOM 2565 O O . TRP A 1 331 ? 1.651 -8.886 -27.967 1.00 88.88 331 TRP A O 1
ATOM 2575 N N . THR A 1 332 ? -0.357 -9.608 -28.672 1.00 86.88 332 THR A N 1
ATOM 2576 C CA . THR A 1 332 ? 0.165 -10.486 -29.729 1.00 86.88 332 THR A CA 1
ATOM 2577 C C . THR A 1 332 ? 0.998 -9.701 -30.739 1.00 86.88 332 THR A C 1
ATOM 2579 O O . THR A 1 332 ? 2.130 -10.090 -31.041 1.00 86.88 332 THR A O 1
ATOM 2582 N N . LEU A 1 333 ? 0.484 -8.558 -31.206 1.00 87.38 333 LEU A N 1
ATOM 2583 C CA . LEU A 1 333 ? 1.220 -7.658 -32.090 1.00 87.38 333 LEU A CA 1
ATOM 2584 C C . LEU A 1 333 ? 2.509 -7.160 -31.423 1.00 87.38 333 LEU A C 1
ATOM 2586 O O . LEU A 1 333 ? 3.579 -7.210 -32.023 1.00 87.38 333 LEU A O 1
ATOM 2590 N N . ALA A 1 334 ? 2.432 -6.740 -30.162 1.00 88.31 334 ALA A N 1
ATOM 2591 C CA . ALA A 1 334 ? 3.565 -6.216 -29.414 1.00 88.31 334 ALA A CA 1
ATOM 2592 C C . ALA A 1 334 ? 4.705 -7.239 -29.262 1.00 88.31 334 ALA A C 1
ATOM 2594 O O . ALA A 1 334 ? 5.877 -6.881 -29.399 1.00 88.31 334 ALA A O 1
ATOM 2595 N N . VAL A 1 335 ? 4.377 -8.511 -29.016 1.00 87.06 335 VAL A N 1
ATOM 2596 C CA . VAL A 1 335 ? 5.352 -9.613 -28.940 1.00 87.06 335 VAL A CA 1
ATOM 2597 C C . VAL A 1 335 ? 5.973 -9.896 -30.309 1.00 87.06 335 VAL A C 1
ATOM 2599 O O . VAL A 1 335 ? 7.193 -10.039 -30.407 1.00 87.06 335 VAL A O 1
ATOM 2602 N N . ALA A 1 336 ? 5.164 -9.922 -31.373 1.00 87.50 336 ALA A N 1
ATOM 2603 C CA . ALA A 1 336 ? 5.663 -10.098 -32.736 1.00 87.50 336 ALA A CA 1
ATOM 2604 C C . ALA A 1 336 ? 6.603 -8.954 -33.152 1.00 87.50 336 ALA A C 1
ATOM 2606 O O . ALA A 1 336 ? 7.634 -9.188 -33.786 1.00 87.50 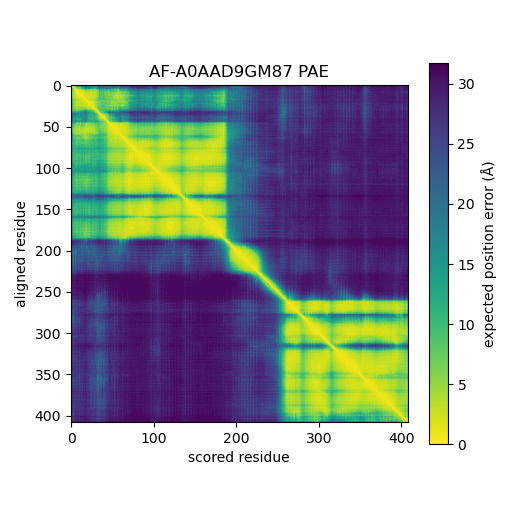336 ALA A O 1
ATOM 2607 N N . MET A 1 337 ? 6.272 -7.722 -32.758 1.00 89.94 337 MET A N 1
ATOM 2608 C CA . MET A 1 337 ? 7.114 -6.551 -32.971 1.00 89.94 337 MET A CA 1
ATOM 2609 C C . MET A 1 337 ? 8.430 -6.642 -32.205 1.00 89.94 337 MET A C 1
ATOM 2611 O O . MET A 1 337 ? 9.477 -6.394 -32.790 1.00 89.94 337 MET A O 1
ATOM 2615 N N . ASP A 1 338 ? 8.407 -7.027 -30.928 1.00 88.56 338 ASP A N 1
ATOM 2616 C CA . ASP A 1 338 ? 9.621 -7.190 -30.114 1.00 88.56 338 ASP A CA 1
ATOM 2617 C C . ASP A 1 338 ? 10.616 -8.171 -30.764 1.00 88.56 338 ASP A C 1
ATOM 2619 O O . ASP A 1 338 ? 11.808 -7.873 -30.883 1.00 88.56 338 ASP A O 1
ATOM 2623 N N . ALA A 1 339 ? 10.120 -9.307 -31.266 1.00 88.06 339 ALA A N 1
ATOM 2624 C CA . ALA A 1 339 ? 10.940 -10.287 -31.974 1.00 88.06 339 ALA A CA 1
ATOM 2625 C C . ALA A 1 339 ? 11.554 -9.708 -33.263 1.00 88.06 339 ALA A C 1
ATOM 2627 O O . ALA A 1 339 ? 12.778 -9.686 -33.400 1.00 88.06 339 ALA A O 1
ATOM 2628 N N . ALA A 1 340 ? 10.726 -9.163 -34.160 1.00 89.94 340 ALA A N 1
ATOM 2629 C CA . ALA A 1 340 ? 11.177 -8.627 -35.447 1.00 89.94 340 ALA A CA 1
ATOM 2630 C C . ALA A 1 340 ? 12.145 -7.439 -35.293 1.00 89.94 340 ALA A C 1
ATOM 2632 O O . ALA A 1 340 ? 13.149 -7.349 -35.997 1.00 89.94 340 ALA A O 1
ATOM 2633 N N . VAL A 1 341 ? 11.889 -6.557 -34.321 1.00 90.06 341 VAL A N 1
ATOM 2634 C CA . VAL A 1 341 ? 12.777 -5.439 -33.979 1.00 90.06 341 VAL A CA 1
ATOM 2635 C C . VAL A 1 341 ? 14.158 -5.957 -33.588 1.00 90.06 341 VAL A C 1
ATOM 2637 O O . VAL A 1 341 ? 15.172 -5.427 -34.038 1.00 90.06 341 VAL A O 1
ATOM 2640 N N . ASN A 1 342 ? 14.218 -6.994 -32.752 1.00 90.31 342 ASN A N 1
ATOM 2641 C CA . ASN A 1 342 ? 15.485 -7.551 -32.293 1.00 90.31 342 ASN A CA 1
ATOM 2642 C C . ASN A 1 342 ? 16.235 -8.324 -33.381 1.00 90.31 342 ASN A C 1
ATOM 2644 O O . ASN A 1 342 ? 17.462 -8.241 -33.418 1.00 90.31 342 ASN A O 1
ATOM 2648 N N . GLU A 1 343 ? 15.528 -9.013 -34.276 1.00 90.62 343 GLU A N 1
ATOM 2649 C CA . GLU A 1 343 ? 16.122 -9.628 -35.469 1.00 90.62 343 GLU A CA 1
ATOM 2650 C C . GLU A 1 343 ? 16.730 -8.569 -36.395 1.00 90.62 343 GLU A C 1
ATOM 2652 O O . GLU A 1 343 ? 17.897 -8.676 -36.774 1.00 90.62 343 GLU A O 1
ATOM 2657 N N . CYS A 1 344 ? 15.987 -7.494 -36.679 1.00 89.31 344 CYS A N 1
ATOM 2658 C CA . CYS A 1 344 ? 16.456 -6.391 -37.515 1.00 89.31 344 CYS A CA 1
ATOM 2659 C C . CYS A 1 344 ? 17.688 -5.697 -36.906 1.00 89.31 344 CYS A C 1
ATOM 2661 O O . CYS A 1 344 ? 18.691 -5.473 -37.582 1.00 89.31 344 CYS A O 1
ATOM 2663 N N . LEU A 1 345 ? 17.676 -5.431 -35.595 1.00 89.81 345 LEU A N 1
ATOM 2664 C CA . LEU A 1 345 ? 18.835 -4.865 -34.897 1.00 89.81 345 LEU A CA 1
ATOM 2665 C C . LEU A 1 345 ? 20.048 -5.799 -34.908 1.00 89.81 345 LEU A C 1
ATOM 2667 O O . LEU A 1 345 ? 21.174 -5.323 -35.044 1.00 89.81 345 LEU A O 1
ATOM 2671 N N . TYR A 1 346 ? 19.838 -7.108 -34.750 1.00 90.25 346 TYR A N 1
ATOM 2672 C CA . TYR A 1 346 ? 20.918 -8.090 -34.807 1.00 90.25 346 TYR A CA 1
ATOM 2673 C C . TYR A 1 346 ? 21.545 -8.154 -36.204 1.00 90.25 346 TYR A C 1
ATOM 2675 O O . TYR A 1 346 ? 22.768 -8.201 -36.307 1.00 90.25 346 TYR A O 1
ATOM 2683 N N . ALA A 1 347 ? 20.745 -8.066 -37.268 1.00 89.00 347 ALA A N 1
ATOM 2684 C CA . ALA A 1 347 ? 21.260 -7.987 -38.634 1.00 89.00 347 ALA A CA 1
ATOM 2685 C C . ALA A 1 347 ? 22.147 -6.744 -38.861 1.00 89.00 347 ALA A C 1
ATOM 2687 O O . ALA A 1 347 ? 23.100 -6.807 -39.633 1.00 89.00 347 ALA A O 1
ATOM 2688 N N . LEU A 1 348 ? 21.869 -5.636 -38.162 1.00 88.00 348 LEU A N 1
ATOM 2689 C CA . LEU A 1 348 ? 22.610 -4.379 -38.308 1.00 88.00 348 LEU A CA 1
ATOM 2690 C C . LEU A 1 348 ? 23.913 -4.304 -37.496 1.00 88.00 348 LEU A C 1
ATOM 2692 O O . LEU A 1 348 ? 24.849 -3.639 -37.933 1.00 88.00 348 LEU A O 1
ATOM 2696 N N . ASP A 1 349 ? 23.982 -4.902 -36.302 1.00 88.50 349 ASP A N 1
ATOM 2697 C CA . ASP A 1 349 ? 25.157 -4.752 -35.419 1.00 88.50 349 ASP A CA 1
ATOM 2698 C C . ASP A 1 349 ? 25.632 -6.032 -34.707 1.00 88.50 349 ASP A C 1
ATOM 2700 O O . ASP A 1 349 ? 26.588 -5.969 -33.930 1.00 88.50 349 ASP A O 1
ATOM 2704 N N . GLN A 1 350 ? 24.975 -7.173 -34.934 1.00 88.62 350 GLN A N 1
ATOM 2705 C CA . GLN A 1 350 ? 25.270 -8.483 -34.333 1.00 88.62 350 GLN A CA 1
ATOM 2706 C C . GLN A 1 350 ? 25.277 -8.504 -32.790 1.00 88.62 350 GLN A C 1
ATOM 2708 O O . GLN A 1 350 ? 25.861 -9.392 -32.161 1.00 88.62 350 GLN A O 1
ATOM 2713 N N . ARG A 1 351 ? 24.611 -7.544 -32.132 1.00 85.75 351 ARG A N 1
ATOM 2714 C CA . ARG A 1 351 ? 24.535 -7.469 -30.663 1.00 85.75 351 ARG A CA 1
ATOM 2715 C C . ARG A 1 351 ? 23.315 -8.188 -30.106 1.00 85.75 351 ARG A C 1
ATOM 2717 O O . ARG A 1 351 ? 22.256 -8.253 -30.728 1.00 85.75 351 ARG A O 1
ATOM 2724 N N . LYS A 1 352 ? 23.442 -8.635 -28.852 1.00 85.38 352 LYS A N 1
ATOM 2725 C CA . LYS A 1 352 ? 22.378 -9.317 -28.099 1.00 85.38 352 LYS A CA 1
ATOM 2726 C C . LYS A 1 352 ? 21.037 -8.553 -28.135 1.00 85.38 352 LYS A C 1
ATOM 2728 O O . LYS A 1 352 ? 21.039 -7.316 -28.179 1.00 85.38 352 LYS A O 1
ATOM 2733 N N . PRO A 1 353 ? 19.894 -9.259 -28.048 1.00 85.00 353 PRO A N 1
ATOM 2734 C CA . PRO A 1 353 ? 18.573 -8.640 -28.025 1.00 85.00 353 PRO A CA 1
ATOM 2735 C C . PRO A 1 353 ? 18.426 -7.574 -26.936 1.00 85.00 353 PRO A C 1
ATOM 2737 O O . PRO A 1 353 ? 18.936 -7.693 -25.820 1.00 85.00 353 PRO A O 1
ATOM 2740 N N . THR A 1 354 ? 17.705 -6.513 -27.266 1.00 82.81 354 THR A N 1
ATOM 2741 C CA . THR A 1 354 ? 17.388 -5.394 -26.392 1.00 82.81 354 THR A CA 1
ATOM 2742 C C . THR A 1 354 ? 15.946 -5.490 -25.916 1.00 82.81 354 THR A C 1
ATOM 2744 O O . THR A 1 354 ? 15.020 -5.484 -26.711 1.00 82.81 354 THR A O 1
ATOM 2747 N N . ARG A 1 355 ? 15.757 -5.528 -24.593 1.00 80.12 355 ARG A N 1
ATOM 2748 C CA . ARG A 1 355 ? 14.425 -5.674 -23.980 1.00 80.12 355 ARG A CA 1
ATOM 2749 C C . ARG A 1 355 ? 13.815 -4.360 -23.492 1.00 80.12 355 ARG A C 1
ATOM 2751 O O . ARG A 1 355 ? 12.623 -4.308 -23.243 1.00 80.12 355 ARG A O 1
ATOM 2758 N N . LYS A 1 356 ? 14.620 -3.305 -23.328 1.00 83.19 356 LYS A N 1
ATOM 2759 C CA . LYS A 1 356 ? 14.207 -2.039 -22.697 1.00 83.19 356 LYS A CA 1
ATOM 2760 C C . LYS A 1 356 ? 14.143 -0.896 -23.705 1.00 83.19 356 LYS A C 1
ATOM 2762 O O . LYS A 1 356 ? 15.083 -0.706 -24.474 1.00 83.19 356 LYS A O 1
ATOM 2767 N N . ALA A 1 357 ? 13.119 -0.049 -23.587 1.00 82.38 357 ALA A N 1
ATOM 2768 C CA . ALA A 1 357 ? 12.931 1.151 -24.408 1.00 82.38 357 ALA A CA 1
ATOM 2769 C C . ALA A 1 357 ? 14.153 2.094 -24.418 1.00 82.38 357 ALA A C 1
ATOM 2771 O O . ALA A 1 357 ? 14.604 2.529 -25.475 1.00 82.38 357 ALA A O 1
ATOM 2772 N N . ALA A 1 358 ? 14.746 2.383 -23.253 1.00 82.12 358 ALA A N 1
ATOM 2773 C CA . ALA A 1 358 ? 15.917 3.265 -23.166 1.00 82.12 358 ALA A CA 1
ATOM 2774 C C . ALA A 1 358 ? 17.147 2.688 -23.893 1.00 82.12 358 ALA A C 1
ATOM 2776 O O . ALA A 1 358 ? 17.867 3.415 -24.584 1.00 82.12 358 ALA A O 1
ATOM 2777 N N . SER A 1 359 ? 17.357 1.375 -23.774 1.00 84.50 359 SER A N 1
ATOM 2778 C CA . SER A 1 359 ? 18.429 0.661 -24.467 1.00 84.50 359 SER A CA 1
ATOM 2779 C C . SER A 1 359 ? 18.202 0.647 -25.977 1.00 84.50 359 SER A C 1
ATOM 2781 O O . SER A 1 359 ? 19.149 0.891 -26.723 1.00 84.50 359 SER A O 1
ATOM 2783 N N . LEU A 1 360 ? 16.953 0.457 -26.421 1.00 86.88 360 LEU A N 1
ATOM 2784 C CA . LEU A 1 360 ? 16.571 0.510 -27.834 1.00 86.88 360 LEU A CA 1
ATOM 2785 C C . LEU A 1 360 ? 16.908 1.878 -28.432 1.00 86.88 360 LEU A C 1
ATOM 2787 O O . LEU A 1 360 ? 17.583 1.956 -29.452 1.00 86.88 360 LEU A O 1
ATOM 2791 N N . ARG A 1 361 ? 16.541 2.968 -27.747 1.00 87.25 361 ARG A N 1
ATOM 2792 C CA . ARG A 1 361 ? 16.871 4.331 -28.194 1.00 87.25 361 ARG A CA 1
ATOM 2793 C C . ARG A 1 361 ? 18.371 4.577 -28.277 1.00 87.25 361 ARG A C 1
ATOM 2795 O O . ARG A 1 361 ? 18.837 5.176 -29.242 1.00 87.25 361 ARG A O 1
ATOM 2802 N N . LYS A 1 362 ? 19.135 4.152 -27.264 1.00 87.44 362 LYS A N 1
ATOM 2803 C CA . LYS A 1 362 ? 20.594 4.332 -27.256 1.00 87.44 362 LYS A CA 1
ATOM 2804 C C . LYS A 1 362 ? 21.245 3.558 -28.405 1.00 87.44 362 LYS A C 1
ATOM 2806 O O . LYS A 1 362 ? 22.109 4.106 -29.082 1.00 87.44 362 LYS A O 1
ATOM 2811 N N . ARG A 1 363 ? 20.797 2.322 -28.648 1.00 89.00 363 ARG A N 1
ATOM 2812 C CA . ARG A 1 363 ? 21.269 1.475 -29.750 1.00 89.00 363 ARG A CA 1
ATOM 2813 C C . ARG A 1 363 ? 20.901 2.061 -31.110 1.00 89.00 363 ARG A C 1
ATOM 2815 O O . ARG A 1 363 ? 21.774 2.180 -31.954 1.00 89.00 363 ARG A O 1
ATOM 2822 N N . TRP A 1 364 ? 19.668 2.532 -31.282 1.00 89.25 364 TRP A N 1
ATOM 2823 C CA . TRP A 1 364 ? 19.217 3.198 -32.506 1.00 89.25 364 TRP A CA 1
ATOM 2824 C C . TRP A 1 364 ? 20.013 4.469 -32.824 1.00 89.25 364 TRP A C 1
ATOM 2826 O O . TRP A 1 364 ? 20.441 4.668 -33.956 1.00 89.25 364 TRP A O 1
ATOM 2836 N N . LYS A 1 365 ? 20.288 5.311 -31.817 1.00 88.81 365 LYS A N 1
ATOM 2837 C CA . LYS A 1 365 ? 21.155 6.491 -31.989 1.00 88.81 365 LYS A CA 1
ATOM 2838 C C . LYS A 1 365 ? 22.577 6.113 -32.402 1.00 88.81 365 LYS A C 1
ATOM 2840 O O . LYS A 1 365 ? 23.154 6.799 -33.233 1.00 88.81 365 LYS A O 1
ATOM 2845 N N . ALA A 1 366 ? 23.130 5.043 -31.831 1.00 87.88 366 ALA A N 1
ATOM 2846 C CA . ALA A 1 366 ? 24.444 4.546 -32.228 1.00 87.88 366 ALA A CA 1
ATOM 2847 C C . ALA A 1 366 ? 24.431 4.019 -33.672 1.00 87.88 366 ALA A C 1
ATOM 2849 O O . ALA A 1 366 ? 25.315 4.369 -34.440 1.00 87.88 366 ALA A O 1
ATOM 2850 N N . LEU A 1 367 ? 23.394 3.269 -34.058 1.00 87.81 367 LEU A N 1
ATOM 2851 C CA . LEU A 1 367 ? 23.221 2.750 -35.417 1.00 87.81 367 LEU A CA 1
ATOM 2852 C C . LEU A 1 367 ? 23.126 3.856 -36.470 1.00 87.81 367 LEU A C 1
ATOM 2854 O O . LEU A 1 367 ? 23.727 3.721 -37.527 1.00 87.81 367 LEU A O 1
ATOM 2858 N N . LYS A 1 368 ? 22.451 4.973 -36.167 1.00 86.69 368 LYS A N 1
ATOM 2859 C CA . LYS A 1 368 ? 22.427 6.153 -37.052 1.00 86.69 368 LYS A CA 1
ATOM 2860 C C . LYS A 1 368 ? 23.820 6.722 -37.339 1.00 86.69 368 LYS A C 1
ATOM 2862 O O . LYS A 1 368 ? 24.011 7.333 -38.381 1.00 86.69 368 LYS A O 1
ATOM 2867 N N . LEU A 1 369 ? 24.770 6.548 -36.419 1.00 88.38 369 LEU A N 1
ATOM 2868 C CA . LEU A 1 369 ? 26.147 7.020 -36.578 1.00 88.38 369 LEU A CA 1
ATOM 2869 C C . LEU A 1 369 ? 27.041 5.971 -37.243 1.00 88.38 369 LEU A C 1
ATOM 2871 O O . LEU A 1 369 ? 27.908 6.329 -38.030 1.00 88.38 369 LEU A O 1
ATOM 2875 N N . THR A 1 370 ? 26.858 4.691 -36.913 1.00 88.06 370 THR A N 1
ATOM 2876 C CA . THR A 1 370 ? 27.735 3.616 -37.397 1.00 88.06 370 THR A CA 1
ATOM 2877 C C . THR A 1 370 ? 27.307 3.050 -38.748 1.00 88.06 370 THR A C 1
ATOM 2879 O O . THR A 1 370 ? 28.173 2.663 -39.518 1.00 88.06 370 THR A O 1
ATOM 2882 N N . ASN A 1 371 ? 26.001 3.012 -39.037 1.00 88.75 371 ASN A N 1
ATOM 2883 C CA . ASN A 1 371 ? 25.409 2.440 -40.253 1.00 88.75 371 ASN A CA 1
ATOM 2884 C C . ASN A 1 371 ? 24.332 3.381 -40.849 1.00 88.75 371 ASN A C 1
ATOM 2886 O O . ASN A 1 371 ? 23.158 2.997 -40.924 1.00 88.75 371 ASN A O 1
ATOM 2890 N N . PRO A 1 372 ? 24.685 4.621 -41.239 1.00 87.12 372 PRO A N 1
ATOM 2891 C CA . PRO A 1 372 ? 23.713 5.633 -41.660 1.00 87.12 372 PRO A CA 1
ATOM 2892 C C . PRO A 1 372 ? 22.878 5.201 -42.875 1.00 87.12 372 PRO A C 1
ATOM 2894 O O . PRO A 1 372 ? 21.654 5.322 -42.830 1.00 87.12 372 PRO A O 1
ATOM 2897 N N . ASP A 1 373 ? 23.502 4.617 -43.902 1.00 88.06 373 ASP A N 1
ATOM 2898 C CA . ASP A 1 373 ? 22.820 4.226 -45.145 1.00 88.06 373 ASP A CA 1
ATOM 2899 C C . ASP A 1 373 ? 21.783 3.118 -44.916 1.00 88.06 373 ASP A C 1
ATOM 2901 O O . ASP A 1 373 ? 20.654 3.190 -45.402 1.00 88.06 373 ASP A O 1
ATOM 2905 N N . ALA A 1 374 ? 22.132 2.112 -44.106 1.00 86.81 374 ALA A N 1
ATOM 2906 C CA . ALA A 1 374 ? 21.225 1.017 -43.765 1.00 86.81 374 ALA A CA 1
ATOM 2907 C C . ALA A 1 374 ? 20.027 1.513 -42.940 1.00 86.81 374 ALA A C 1
ATOM 2909 O O . ALA A 1 374 ? 18.886 1.119 -43.187 1.00 86.81 374 ALA A O 1
ATOM 2910 N N . VAL A 1 375 ? 20.264 2.418 -41.984 1.00 87.06 375 VAL A N 1
ATOM 2911 C CA . VAL A 1 375 ? 19.183 3.036 -41.206 1.00 87.06 375 VAL A CA 1
ATOM 2912 C C . VAL A 1 375 ? 18.286 3.893 -42.101 1.00 87.06 375 VAL A C 1
ATOM 2914 O O . VAL A 1 375 ? 17.063 3.834 -41.965 1.00 87.06 375 VAL A O 1
ATOM 2917 N N . GLN A 1 376 ? 18.860 4.649 -43.036 1.00 87.31 376 GLN A N 1
ATOM 2918 C CA . GLN A 1 376 ? 18.099 5.466 -43.977 1.00 87.31 376 GLN A CA 1
ATOM 2919 C C . GLN A 1 376 ? 17.230 4.608 -44.907 1.00 87.31 376 GLN A C 1
ATOM 2921 O O . GLN A 1 376 ? 16.065 4.947 -45.113 1.00 87.31 376 GLN A O 1
ATOM 2926 N N . ALA A 1 377 ? 17.747 3.480 -45.404 1.00 89.00 377 ALA A N 1
ATOM 2927 C CA . ALA A 1 377 ? 16.984 2.537 -46.222 1.00 89.00 377 ALA A CA 1
ATOM 2928 C C . ALA A 1 377 ? 15.773 1.963 -45.464 1.00 89.00 377 ALA A C 1
ATOM 2930 O O . ALA A 1 377 ? 14.657 1.973 -45.982 1.00 89.00 377 ALA A O 1
ATOM 2931 N N . ILE A 1 378 ? 15.966 1.552 -44.207 1.00 88.69 378 ILE A N 1
ATOM 2932 C CA . ILE A 1 378 ? 14.896 1.034 -43.335 1.00 88.69 378 ILE A CA 1
ATOM 2933 C C . ILE A 1 378 ? 13.822 2.103 -43.080 1.00 88.69 378 ILE A C 1
ATOM 2935 O O . ILE A 1 378 ? 12.622 1.821 -43.147 1.00 88.69 378 ILE A O 1
ATOM 2939 N N . VAL A 1 379 ? 14.230 3.346 -42.805 1.00 87.88 379 VAL A N 1
ATOM 2940 C CA . VAL A 1 379 ? 13.294 4.465 -42.604 1.00 87.88 379 VAL A CA 1
ATOM 2941 C C . VAL A 1 379 ? 12.525 4.774 -43.891 1.00 87.88 379 VAL A C 1
ATOM 2943 O O . VAL A 1 379 ? 11.310 4.961 -43.838 1.00 87.88 379 VAL A O 1
ATOM 2946 N N . ALA A 1 380 ? 13.196 4.790 -45.045 1.00 86.62 380 ALA A N 1
ATOM 2947 C CA . ALA A 1 380 ? 12.559 5.019 -46.341 1.00 86.62 380 ALA A CA 1
ATOM 2948 C C . ALA A 1 380 ? 11.528 3.928 -46.670 1.00 86.62 380 ALA A C 1
ATOM 2950 O O . ALA A 1 380 ? 10.404 4.244 -47.063 1.00 86.62 380 ALA A O 1
ATOM 2951 N N . GLN A 1 381 ? 11.871 2.662 -46.421 1.00 88.50 381 GLN A N 1
ATOM 2952 C CA . GLN A 1 381 ? 10.965 1.528 -46.599 1.00 88.50 381 GLN A CA 1
ATOM 2953 C C . GLN A 1 381 ? 9.726 1.652 -45.704 1.00 88.50 381 GLN A C 1
ATOM 2955 O O . GLN A 1 381 ? 8.602 1.501 -46.180 1.00 88.50 381 GLN A O 1
ATOM 2960 N N . PHE A 1 382 ? 9.903 2.017 -44.431 1.00 87.94 382 PHE A N 1
ATOM 2961 C CA . PHE A 1 382 ? 8.778 2.249 -43.524 1.00 87.94 382 PHE A CA 1
ATOM 2962 C C . PHE A 1 382 ? 7.851 3.372 -44.021 1.00 87.94 382 PHE A C 1
ATOM 2964 O O . PHE A 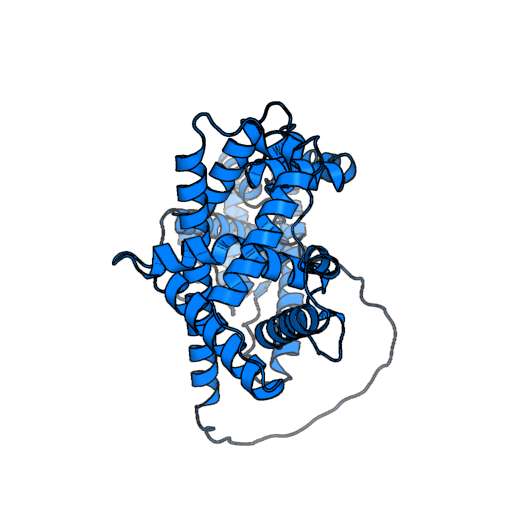1 382 ? 6.626 3.232 -44.001 1.00 87.94 382 PHE A O 1
ATOM 2971 N N . LEU A 1 383 ? 8.419 4.485 -44.498 1.00 86.12 383 LEU A N 1
ATOM 2972 C CA . LEU A 1 383 ? 7.639 5.597 -45.050 1.00 86.12 383 LEU A CA 1
ATOM 2973 C C . LEU A 1 383 ? 6.863 5.187 -46.308 1.00 86.12 383 LEU A C 1
ATOM 2975 O O . LEU A 1 383 ? 5.711 5.593 -46.463 1.00 86.12 383 LEU A O 1
ATOM 2979 N N . GLN A 1 384 ? 7.452 4.352 -47.166 1.00 87.19 384 GLN A N 1
ATOM 2980 C CA . GLN A 1 384 ? 6.783 3.806 -48.346 1.00 87.19 384 GLN A CA 1
ATOM 2981 C C . GLN A 1 384 ? 5.623 2.876 -47.962 1.00 87.19 384 GLN A C 1
ATOM 2983 O O . GLN A 1 384 ? 4.525 3.016 -48.496 1.00 87.19 384 GLN A O 1
ATOM 2988 N N . MET A 1 385 ? 5.826 1.983 -46.990 1.00 87.31 385 MET A N 1
ATOM 2989 C CA . MET A 1 385 ? 4.763 1.113 -46.469 1.00 87.31 385 MET A CA 1
ATOM 2990 C C . MET A 1 385 ? 3.600 1.926 -45.894 1.00 87.31 385 MET A C 1
ATOM 2992 O O . MET A 1 385 ? 2.434 1.609 -46.132 1.00 87.31 385 MET A O 1
ATOM 2996 N N . LYS A 1 386 ? 3.909 3.013 -45.181 1.00 84.81 386 LYS A N 1
ATOM 2997 C CA . LYS A 1 386 ? 2.900 3.939 -44.664 1.00 84.81 386 LYS A CA 1
ATOM 2998 C C . LYS A 1 386 ? 2.139 4.652 -45.786 1.00 84.81 386 LYS A C 1
ATOM 3000 O O . LYS A 1 386 ? 0.919 4.743 -45.710 1.00 84.81 386 LYS A O 1
ATOM 3005 N N . ALA A 1 387 ? 2.831 5.128 -46.823 1.00 84.81 387 ALA A N 1
ATOM 3006 C CA . ALA A 1 387 ? 2.201 5.776 -47.976 1.00 84.81 387 ALA A CA 1
ATOM 3007 C C . ALA A 1 387 ? 1.276 4.824 -48.757 1.00 84.81 387 ALA A C 1
ATOM 3009 O O . ALA A 1 387 ? 0.237 5.249 -49.250 1.00 84.81 387 ALA A O 1
ATOM 3010 N N . ASN A 1 388 ? 1.617 3.534 -48.798 1.00 88.69 388 ASN A N 1
ATOM 3011 C CA . ASN A 1 388 ? 0.832 2.486 -49.452 1.00 88.69 388 ASN A CA 1
ATOM 3012 C C . ASN A 1 388 ? -0.321 1.938 -48.588 1.00 88.69 388 ASN A C 1
ATOM 3014 O O . ASN A 1 388 ? -0.943 0.947 -48.965 1.00 88.69 388 ASN A O 1
ATOM 3018 N N . GLY A 1 389 ? -0.587 2.520 -47.412 1.00 85.75 389 GLY A N 1
ATOM 3019 C CA . GLY A 1 389 ? -1.659 2.067 -46.518 1.00 85.75 389 GLY A CA 1
ATOM 3020 C C . GLY A 1 389 ? -1.383 0.735 -45.811 1.00 85.75 389 GLY A C 1
ATOM 3021 O O . GLY A 1 389 ? -2.298 0.136 -45.263 1.00 85.75 389 GLY A O 1
ATOM 3022 N N . GLN A 1 390 ? -0.132 0.262 -45.791 1.00 87.25 390 GLN A N 1
ATOM 3023 C CA . GLN A 1 390 ? 0.249 -0.991 -45.121 1.00 87.25 390 GLN A CA 1
ATOM 3024 C C . GLN A 1 390 ? 0.514 -0.809 -43.617 1.00 87.25 390 GLN A C 1
ATOM 3026 O O . GLN A 1 390 ? 0.771 -1.786 -42.917 1.00 87.25 390 GLN A O 1
ATOM 3031 N N . VAL A 1 391 ? 0.497 0.435 -43.129 1.00 86.69 391 VAL A N 1
ATOM 3032 C CA . VAL A 1 391 ? 0.668 0.794 -41.717 1.00 86.69 391 VAL A CA 1
ATOM 3033 C C . VAL A 1 391 ? -0.523 1.644 -41.290 1.00 86.69 391 VAL A C 1
ATOM 3035 O O . VAL A 1 391 ? -0.590 2.829 -41.624 1.00 86.69 391 VAL A O 1
ATOM 3038 N N . ILE A 1 392 ? -1.445 1.035 -40.550 1.00 86.44 392 ILE A N 1
ATOM 3039 C CA . ILE A 1 392 ? -2.687 1.650 -40.076 1.00 86.44 392 ILE A CA 1
ATOM 3040 C C . ILE A 1 392 ? -2.655 1.698 -38.546 1.00 86.44 392 ILE A C 1
ATOM 3042 O O . ILE A 1 392 ? -2.467 0.675 -37.891 1.00 86.44 392 ILE A O 1
ATOM 3046 N N . ASP A 1 393 ? -2.851 2.886 -37.971 1.00 84.81 393 ASP A N 1
ATOM 3047 C CA . ASP A 1 393 ? -3.105 3.057 -36.537 1.00 84.81 393 ASP A CA 1
ATOM 3048 C C . ASP A 1 393 ? -4.489 3.682 -36.357 1.00 84.81 393 ASP A C 1
ATOM 3050 O O . ASP A 1 393 ? -4.651 4.893 -36.498 1.00 84.81 393 ASP A O 1
ATOM 3054 N N . ALA A 1 394 ? -5.485 2.828 -36.103 1.00 83.38 394 ALA A N 1
ATOM 3055 C CA . ALA A 1 394 ? -6.876 3.229 -35.899 1.00 83.38 394 ALA A CA 1
ATOM 3056 C C . ALA A 1 394 ? -7.183 3.580 -34.431 1.00 83.38 394 ALA A C 1
ATOM 3058 O O . ALA A 1 394 ? -8.305 3.966 -34.109 1.00 83.38 394 ALA A O 1
ATOM 3059 N N . CYS A 1 395 ? -6.203 3.436 -33.532 1.00 82.12 395 CYS A N 1
ATOM 3060 C CA . CYS A 1 395 ? -6.356 3.709 -32.106 1.00 82.12 395 CYS A CA 1
ATOM 3061 C C . CYS A 1 395 ? -5.941 5.143 -31.744 1.00 82.12 395 CYS A C 1
ATOM 3063 O O . CYS A 1 395 ? -6.536 5.762 -30.862 1.00 82.12 395 CYS A O 1
ATOM 3065 N N . THR A 1 396 ? -4.917 5.681 -32.407 1.00 80.56 396 THR A N 1
ATOM 3066 C CA . THR A 1 396 ? -4.409 7.031 -32.144 1.00 80.56 396 THR A CA 1
ATOM 3067 C C . THR A 1 396 ? -5.093 8.055 -33.067 1.00 80.56 396 THR A C 1
ATOM 3069 O O . THR A 1 396 ? -5.065 7.877 -34.284 1.00 80.56 396 THR A O 1
ATOM 3072 N N . PRO A 1 397 ? -5.637 9.179 -32.554 1.00 75.31 397 PRO A N 1
ATOM 3073 C CA . PRO A 1 397 ? -6.207 10.229 -33.404 1.00 75.31 397 PRO A CA 1
ATOM 3074 C C . PRO A 1 397 ? -5.192 10.778 -34.416 1.00 75.31 397 PRO A C 1
ATOM 3076 O O . PRO A 1 397 ? -4.022 10.956 -34.071 1.00 75.31 397 PRO A O 1
ATOM 3079 N N . GLU A 1 398 ? -5.627 11.159 -35.624 1.00 69.56 398 GLU A N 1
ATOM 3080 C CA . GLU A 1 398 ? -4.733 11.667 -36.687 1.00 69.56 398 GLU A CA 1
ATOM 3081 C C . GLU A 1 398 ? -3.842 12.839 -36.251 1.00 69.56 398 GLU A C 1
ATOM 3083 O O . GLU A 1 398 ? -2.684 12.953 -36.654 1.00 69.56 398 GLU A O 1
ATOM 3088 N N . THR A 1 399 ? -4.354 13.694 -35.365 1.00 66.31 399 THR A N 1
ATOM 3089 C CA . THR A 1 399 ? -3.618 14.826 -34.780 1.00 66.31 399 THR A CA 1
ATOM 3090 C C . THR A 1 399 ? -2.420 14.397 -33.925 1.00 66.31 399 THR A C 1
ATOM 3092 O O . THR A 1 399 ? -1.493 15.184 -33.721 1.00 66.31 399 THR A O 1
ATOM 3095 N N . HIS A 1 400 ? -2.426 13.149 -33.457 1.00 66.56 400 HIS A N 1
ATOM 3096 C CA . HIS A 1 400 ? -1.423 12.527 -32.597 1.00 66.56 400 HIS A CA 1
ATOM 3097 C C . HIS A 1 400 ? -0.646 11.405 -33.304 1.00 66.56 400 HIS A C 1
ATOM 3099 O O . HIS A 1 400 ? 0.362 10.938 -32.760 1.00 66.56 400 HIS A O 1
ATOM 3105 N N . LEU A 1 401 ? -1.055 11.026 -34.523 1.00 68.94 401 LEU A N 1
ATOM 3106 C CA . LEU A 1 401 ? -0.291 10.147 -35.401 1.00 68.94 401 LEU A CA 1
ATOM 3107 C C . LEU A 1 401 ? 1.048 10.777 -35.776 1.00 68.94 401 LEU A C 1
ATOM 3109 O O . LEU A 1 401 ? 1.215 11.993 -35.900 1.00 68.94 401 LEU A O 1
ATOM 3113 N N . TRP A 1 402 ? 2.041 9.917 -35.952 1.00 68.19 402 TRP A N 1
ATOM 3114 C CA . TRP A 1 402 ? 3.420 10.361 -36.087 1.00 68.19 402 TRP A CA 1
ATOM 3115 C C . TRP A 1 402 ? 3.691 10.794 -37.520 1.00 68.19 402 TRP A C 1
ATOM 3117 O O . TRP A 1 402 ? 3.391 10.071 -38.477 1.00 68.19 402 TRP A O 1
ATOM 3127 N N . LYS A 1 403 ? 4.248 11.990 -37.682 1.00 65.56 403 LYS A N 1
ATOM 3128 C CA . LYS A 1 403 ? 4.502 12.574 -39.002 1.00 65.56 403 LYS A CA 1
ATOM 3129 C C . LYS A 1 403 ? 5.878 12.143 -39.506 1.00 65.56 403 LYS A C 1
ATOM 3131 O O . LYS A 1 403 ? 6.736 11.775 -38.713 1.00 65.56 403 LYS A O 1
ATOM 3136 N N . ALA A 1 404 ? 6.119 12.246 -40.815 1.00 59.94 404 ALA A N 1
ATOM 3137 C CA . ALA A 1 404 ? 7.426 11.942 -41.417 1.00 59.94 404 ALA A CA 1
ATOM 3138 C C . ALA A 1 404 ? 8.588 12.678 -40.715 1.00 59.94 404 ALA A C 1
ATOM 3140 O O . ALA A 1 404 ? 9.628 12.091 -40.447 1.00 59.94 404 ALA A O 1
ATOM 3141 N N . LYS A 1 405 ? 8.360 13.931 -40.298 1.00 61.97 405 LYS A N 1
ATOM 3142 C CA . LYS A 1 405 ? 9.314 14.739 -39.518 1.00 61.97 405 LYS A CA 1
ATOM 3143 C C . LYS A 1 405 ? 9.651 14.199 -38.119 1.00 61.97 405 LYS A C 1
ATOM 3145 O O . LYS A 1 405 ? 10.650 14.610 -37.551 1.00 61.97 405 LYS A O 1
ATOM 3150 N N . ASP A 1 406 ? 8.821 13.317 -37.559 1.00 59.88 406 ASP A N 1
ATOM 3151 C CA . ASP A 1 406 ? 9.055 12.671 -36.259 1.00 59.88 406 ASP A CA 1
ATOM 3152 C C . ASP A 1 406 ? 9.849 11.351 -36.400 1.00 59.88 406 ASP A C 1
ATOM 3154 O O . ASP A 1 406 ? 10.151 10.701 -35.394 1.00 59.88 406 ASP A O 1
ATOM 3158 N N . LEU A 1 407 ? 10.126 10.924 -37.641 1.00 57.62 407 LEU A N 1
ATOM 3159 C CA . LEU A 1 407 ? 10.741 9.637 -37.991 1.00 57.62 407 LEU A CA 1
ATOM 3160 C C . LEU A 1 407 ? 12.190 9.780 -38.501 1.00 57.62 407 LEU A C 1
ATOM 3162 O O . LEU A 1 407 ? 12.927 8.792 -38.486 1.00 57.62 407 LEU A O 1
ATOM 3166 N N . VAL A 1 408 ? 12.599 10.991 -38.906 1.00 48.22 408 VAL A N 1
ATOM 3167 C CA . VAL A 1 408 ? 13.954 11.329 -39.394 1.00 48.22 408 VAL A CA 1
ATOM 3168 C C . VAL A 1 408 ? 14.903 11.637 -38.241 1.00 48.22 408 VAL A C 1
ATOM 3170 O O . VAL A 1 408 ? 14.531 12.419 -37.339 1.00 48.22 408 VAL A O 1
#

Solvent-accessible surface area (backbone atoms only — not comparable to full-atom values): 23934 Å² total; per-residue (Å²): 137,64,83,63,57,56,60,50,48,53,50,53,57,42,64,69,37,92,89,47,56,69,66,54,52,42,51,72,66,72,54,93,50,79,72,55,43,55,53,41,52,76,75,56,65,49,72,68,57,53,49,25,53,51,32,39,75,72,69,38,82,48,45,87,53,84,77,74,78,49,41,54,72,76,38,59,89,76,41,56,74,67,56,40,50,50,51,54,48,32,52,49,57,70,44,49,89,45,43,88,53,90,57,65,87,70,32,61,57,64,70,56,53,34,26,55,52,29,51,50,29,49,44,40,61,63,48,50,55,45,47,72,39,98,79,41,52,72,63,52,52,52,49,54,50,55,51,52,52,27,40,51,53,39,21,70,74,67,76,49,85,72,46,71,68,54,45,36,52,53,7,50,55,48,44,55,50,42,48,64,77,29,38,91,54,55,76,76,77,86,75,89,61,68,72,64,54,51,55,49,51,54,50,52,52,55,48,52,50,57,50,50,56,49,51,51,51,50,50,52,52,52,54,56,66,70,68,60,79,87,80,83,83,83,89,86,81,87,89,85,83,86,81,90,82,82,88,86,81,84,82,80,88,76,74,85,79,71,46,69,62,32,45,26,19,47,47,39,51,40,66,79,61,49,55,85,59,89,65,96,48,78,67,59,45,51,55,38,55,54,52,50,55,30,51,52,52,42,62,42,43,38,79,63,80,42,77,41,70,55,78,64,75,82,46,85,83,59,20,62,57,47,41,51,52,50,52,50,52,46,43,55,50,20,48,55,35,43,51,39,29,34,53,50,49,25,76,73,68,72,50,80,77,70,50,35,49,70,56,45,49,55,50,51,58,47,40,53,72,78,41,44,70,64,49,49,51,44,47,50,52,38,52,50,39,41,75,70,65,37,51,43,63,61,58,54,57,77,94,73,49,84,51,74,83,77,72,110

Nearest PDB structures (foldseek):
  8djk-assembly1_A  TM=1.661E-01  e=7.549E-01  Cricetulus griseus
  4iwb-assembly1_A  TM=2.751E-01  e=7.985E+00  Aquifex aeolicus
  5jxd-assembly1_A  TM=1.978E-01  e=3.333E+00  Mus musculus
  7buu-assembly1_A  TM=1.181E-01  e=7.317E+00  Eucommia ulmoides

Foldseek 3Di:
DPPVVLLVVLLVQLVVQPPADNLLSCLVSPPDDPPSSVVCVVVPDDPLSVQLSVCSSLPFNDSPDDADQFFLVLCVVVDDPVLSVLLVQLLCLLCVVQDDDPPCVSHDDVRVSRRVLLVCLLCLVVLVVLCPDPNNDPVSVVSVVSSVVSNVVSCVVPVDDDDSVNSNVSSVSRNVVSCVVCVVRCVPPPPDDPPVSVVSVVVVVVVVVVVVVVVVVVVVVVVVVVPDDDDDDDDDDDDDDDDDDDDDDDDDDDDPPVQCFFQLSLQLCCQVVVLLDDDPDPVSVVVSVLSVVLVLLLLLQLLAQDAQDAQDDQDPPVNVVSNVVSSVVSSVVSVSSQVSSQVSLCVQPVDDRDTGSVVSNVSLVVSCVVPVPSSVVSLVSSVVCVVVVSHYYNHDPPVSDDDNVNND

Mean predicted aligned error: 20.3 Å

Radius of gyration: 29.34 Å; Cα contacts (8 Å, |Δi|>4): 316; chains: 1; bounding box: 61×55×82 Å

Secondary structure (DSSP, 8-state):
--THHHHHHHHHHHHT-TTS-HHHHHHHTT---TTHHHHHHHHS--HHHHHHHHHHHTT-S-TTS--PPP-GGGGTTTS-HHHHHHHHHHHHHHTTTSS--SSGGGSPPHHHHHHHHHHHHHTHHHHHHHHHSTT--HHHHHHHHHHHHHHHHHHHHHT----HHHHHHHHHHHHHHHHHHTHHHHTTTTSS-HHHHHHHHHHHHHHHHHHHHHHHHHHHHHHHHHTSPPPPP----------------------TTGGGSSHHHHHHHHHHTTTTS--SSHHHHHHHHHHHHHHHHHHHHH-S-EEEPPPPP--TTHHHHHHHHHHHHHHHHHHHHHHHHHHHHHHHH-PPP--SHHHHHHHHHHHHHHSHHHHHHHHHHHHHHHHTT-EEESSS-TTTSPPGGGT-